Protein AF-A0A8S0RDJ1-F1 (afdb_monomer)

Secondary structure (DSSP, 8-state):
-HHHHHHHHHHHHHHHHHHH-GGG-SEEEEETTEEEEE-HHHHHHH-HHHHHHHHHS---S-TT--SPPEEEE-SS-HHHHHHHHHHHHHS---SSPPTTPPPTT---TT--TTTSHHHHHHHHHHHHHHHHTT-HHHHHHHHHHHHHHHTTS-HHHHHHHHHHHHHTT-HHHHHHHHHHHHHH---HHHHHHHS-HHHHHHHHHHHHHHHHHTTTTS----------HHHHHHHHHHHHHHHHHTT-HHHHHHHHHHS---TTTTTHHHHHHHHS-HHHHHHHHHTT-S-TT--BTTTTB-HHHHHHHTT-HHHHHHHHHTT--TT---TTS--HHHHHHHHHHHHHHHSS-TT-S---HHHHHHHHHHHHHHHHHHHHHHHHHTTPPP----PPPPP-

Structure (mmCIF, N/CA/C/O backbone):
data_AF-A0A8S0RDJ1-F1
#
_entry.id   AF-A0A8S0RDJ1-F1
#
loop_
_atom_site.group_PDB
_atom_site.id
_atom_site.type_symbol
_atom_site.label_atom_id
_atom_site.label_alt_id
_atom_site.label_comp_id
_atom_site.label_asym_id
_atom_site.label_entity_id
_atom_site.label_seq_id
_atom_site.pdbx_PDB_ins_code
_atom_site.Cartn_x
_atom_site.Cartn_y
_atom_site.Cartn_z
_atom_site.occupancy
_atom_site.B_iso_or_equiv
_atom_site.auth_seq_id
_atom_site.auth_comp_id
_atom_site.auth_asym_id
_atom_site.auth_atom_id
_atom_site.pdbx_PDB_model_num
ATOM 1 N N . MET A 1 1 ? 9.352 -2.513 37.843 1.00 58.59 1 MET A N 1
ATOM 2 C CA . MET A 1 1 ? 9.016 -3.869 37.356 1.00 58.59 1 MET A CA 1
ATOM 3 C C . MET A 1 1 ? 7.800 -4.444 38.079 1.00 58.59 1 MET A C 1
ATOM 5 O O . MET A 1 1 ? 6.805 -4.640 37.407 1.00 58.59 1 MET A O 1
ATOM 9 N N . ALA A 1 2 ? 7.791 -4.596 39.412 1.00 64.81 2 ALA A N 1
ATOM 10 C CA . ALA A 1 2 ? 6.628 -5.151 40.136 1.00 64.81 2 ALA A CA 1
ATOM 11 C C . ALA A 1 2 ? 5.301 -4.371 39.950 1.00 64.81 2 ALA A C 1
ATOM 13 O O . ALA A 1 2 ? 4.242 -4.972 39.818 1.00 64.81 2 ALA A O 1
ATOM 14 N N . ALA A 1 3 ? 5.345 -3.033 39.885 1.00 66.75 3 ALA A N 1
ATOM 15 C CA . ALA A 1 3 ? 4.143 -2.220 39.655 1.00 66.75 3 ALA A CA 1
ATOM 16 C C . ALA A 1 3 ? 3.550 -2.394 38.241 1.00 66.75 3 ALA A C 1
ATOM 18 O O . ALA A 1 3 ? 2.332 -2.435 38.096 1.00 66.75 3 ALA A O 1
ATOM 19 N N . ASP A 1 4 ? 4.395 -2.545 37.215 1.00 71.75 4 ASP A N 1
ATOM 20 C CA . ASP A 1 4 ? 3.944 -2.784 35.835 1.00 71.75 4 ASP A CA 1
ATOM 21 C C . ASP A 1 4 ? 3.332 -4.177 35.668 1.00 71.75 4 ASP A C 1
ATOM 23 O O . ASP A 1 4 ? 2.372 -4.338 34.918 1.00 71.75 4 ASP A O 1
ATOM 27 N N . GLU A 1 5 ? 3.850 -5.184 36.375 1.00 76.50 5 GLU A N 1
ATOM 28 C CA . GLU A 1 5 ? 3.264 -6.528 36.356 1.00 76.50 5 GLU A CA 1
ATOM 29 C C . GLU A 1 5 ? 1.888 -6.563 37.020 1.00 76.50 5 GLU A C 1
ATOM 31 O O . GLU A 1 5 ? 0.956 -7.132 36.455 1.00 76.50 5 GLU A O 1
ATOM 36 N N . ASN A 1 6 ? 1.715 -5.869 38.148 1.00 82.25 6 ASN A N 1
ATOM 37 C CA . ASN A 1 6 ? 0.414 -5.764 38.812 1.00 82.25 6 ASN A CA 1
ATOM 38 C C . ASN A 1 6 ? -0.632 -5.064 37.927 1.00 82.25 6 ASN A C 1
ATOM 40 O O . ASN A 1 6 ? -1.786 -5.488 37.877 1.00 82.25 6 ASN A O 1
ATOM 44 N N . LEU A 1 7 ? -0.236 -4.018 37.193 1.00 81.75 7 LEU A N 1
ATOM 45 C CA . LEU A 1 7 ? -1.124 -3.323 36.253 1.00 81.75 7 LEU A CA 1
ATOM 46 C C . LEU A 1 7 ? -1.479 -4.190 35.036 1.00 81.75 7 LEU A C 1
ATOM 48 O O . LEU A 1 7 ? -2.619 -4.153 34.572 1.00 81.75 7 LEU A O 1
ATOM 52 N N . ARG A 1 8 ? -0.535 -4.996 34.535 1.00 82.31 8 ARG A N 1
ATOM 53 C CA . ARG A 1 8 ? -0.802 -5.974 33.467 1.00 82.31 8 ARG A CA 1
ATOM 54 C C . ARG A 1 8 ? -1.736 -7.089 33.929 1.00 82.31 8 ARG A C 1
ATOM 56 O O . ARG A 1 8 ? -2.644 -7.438 33.183 1.00 82.31 8 ARG A O 1
ATOM 63 N N . SER A 1 9 ? -1.553 -7.601 35.148 1.00 87.00 9 SER A N 1
ATOM 64 C CA . SER A 1 9 ? -2.459 -8.592 35.742 1.00 87.00 9 SER A CA 1
ATOM 65 C C . SER A 1 9 ? -3.879 -8.041 35.837 1.00 87.00 9 SER A C 1
ATOM 67 O O . SER A 1 9 ? -4.806 -8.664 35.337 1.00 87.00 9 SER A O 1
ATOM 69 N N . LEU A 1 10 ? -4.043 -6.823 36.369 1.00 87.19 10 LEU A N 1
ATOM 70 C CA . LEU A 1 10 ? -5.354 -6.180 36.482 1.00 87.19 10 LEU A CA 1
ATOM 71 C C . LEU A 1 10 ? -6.031 -5.985 35.115 1.00 87.19 10 LEU A C 1
ATOM 73 O O . LEU A 1 10 ? -7.226 -6.225 34.971 1.00 87.19 10 LEU A O 1
ATOM 77 N N . SER A 1 11 ? -5.264 -5.564 34.106 1.00 86.56 11 SER A N 1
ATOM 78 C CA . SER A 1 11 ? -5.745 -5.409 32.728 1.00 86.56 11 SER A CA 1
ATOM 79 C C . SER A 1 11 ? -6.277 -6.731 32.155 1.00 86.56 11 SER A C 1
ATOM 81 O O . SER A 1 11 ? -7.358 -6.761 31.560 1.00 86.56 11 SER A O 1
ATOM 83 N N . LEU A 1 12 ? -5.556 -7.833 32.391 1.00 86.38 12 LEU A N 1
ATOM 84 C CA . LEU A 1 12 ? -5.955 -9.173 31.966 1.00 86.38 12 LEU A CA 1
ATOM 85 C C . LEU A 1 12 ? -7.196 -9.669 32.721 1.00 86.38 12 LEU A C 1
ATOM 87 O O . LEU A 1 12 ? -8.101 -10.226 32.104 1.00 86.38 12 LEU A O 1
ATOM 91 N N . ASP A 1 13 ? -7.278 -9.416 34.027 1.00 88.88 13 ASP A N 1
ATOM 92 C CA . ASP A 1 13 ? -8.432 -9.778 34.854 1.00 88.88 13 ASP A CA 1
ATOM 93 C C . ASP A 1 13 ? -9.700 -9.034 34.413 1.00 88.88 13 ASP A C 1
ATOM 95 O O . ASP A 1 13 ? -10.769 -9.635 34.277 1.00 88.88 13 ASP A O 1
ATOM 99 N N . CYS A 1 14 ? -9.591 -7.738 34.099 1.00 88.50 14 CYS A N 1
ATOM 100 C CA . CYS A 1 14 ? -10.694 -6.974 33.519 1.00 88.50 14 CYS A CA 1
ATOM 101 C C . CYS A 1 14 ? -11.099 -7.515 32.139 1.00 88.50 14 CYS A C 1
ATOM 103 O O . CYS A 1 14 ? -12.290 -7.630 31.852 1.00 88.50 14 CYS A O 1
ATOM 105 N N . LEU A 1 15 ? -10.144 -7.889 31.286 1.00 87.12 15 LEU A N 1
ATOM 106 C CA . LEU A 1 15 ? -10.461 -8.485 29.987 1.00 87.12 15 LEU A CA 1
ATOM 107 C C . LEU A 1 15 ? -11.160 -9.848 30.139 1.00 87.12 15 LEU A C 1
ATOM 109 O O . LEU A 1 15 ? -12.147 -10.116 29.456 1.00 87.12 15 LEU A O 1
ATOM 113 N N . ASN A 1 16 ? -10.715 -10.675 31.087 1.00 87.50 16 ASN A N 1
ATOM 114 C CA . ASN A 1 16 ? -11.373 -11.933 31.438 1.00 87.50 16 ASN A CA 1
ATOM 115 C C . ASN A 1 16 ? -12.808 -11.710 31.927 1.00 87.50 16 ASN A C 1
ATOM 117 O O . ASN A 1 16 ? -13.693 -12.494 31.588 1.00 87.50 16 ASN A O 1
ATOM 121 N N . LEU A 1 17 ? -13.063 -10.629 32.669 1.00 90.38 17 LEU A N 1
ATOM 122 C CA . LEU A 1 17 ? -14.413 -10.248 33.082 1.00 90.38 17 LEU A CA 1
ATOM 123 C C . LEU A 1 17 ? -15.301 -9.875 31.880 1.00 90.38 17 LEU A C 1
ATOM 125 O O . LEU A 1 17 ? -16.482 -10.207 31.875 1.00 90.38 17 LEU A O 1
ATOM 129 N N . LEU A 1 18 ? -14.754 -9.235 30.843 1.00 88.19 18 LEU A N 1
ATOM 130 C CA . LEU A 1 18 ? -15.498 -8.953 29.609 1.00 88.19 18 LEU A CA 1
ATOM 131 C C . LEU A 1 18 ? -15.846 -10.238 28.836 1.00 88.19 18 LEU A C 1
ATOM 133 O O . LEU A 1 18 ? -16.951 -10.351 28.314 1.00 88.19 18 LEU A O 1
ATOM 137 N N . ILE A 1 19 ? -14.917 -11.196 28.762 1.00 86.00 19 ILE A N 1
ATOM 138 C CA . ILE A 1 19 ? -15.072 -12.417 27.952 1.00 86.00 19 ILE A CA 1
ATOM 139 C C . ILE A 1 19 ? -15.921 -13.475 28.673 1.00 86.00 19 ILE A C 1
ATOM 141 O O . ILE A 1 19 ? -16.840 -14.037 28.086 1.00 86.00 19 ILE A O 1
ATOM 145 N N . ASN A 1 20 ? -15.625 -13.740 29.947 1.00 85.81 20 ASN A N 1
ATOM 146 C CA . ASN A 1 20 ? -16.204 -14.849 30.715 1.00 85.81 20 ASN A CA 1
ATOM 147 C C . ASN A 1 20 ? -17.170 -14.386 31.818 1.00 85.81 20 ASN A C 1
ATOM 149 O O . ASN A 1 20 ? -17.878 -15.198 32.411 1.00 85.81 20 ASN A O 1
ATOM 153 N N . GLY A 1 21 ? -17.220 -13.086 32.118 1.00 81.38 21 GLY A N 1
ATOM 154 C CA . GLY A 1 21 ? -17.997 -12.525 33.225 1.00 81.38 21 GLY A CA 1
ATOM 155 C C . GLY A 1 21 ? -19.456 -12.213 32.903 1.00 81.38 21 GLY A C 1
ATOM 156 O O . GLY A 1 21 ? -20.062 -11.409 33.604 1.00 81.38 21 GLY A O 1
ATOM 157 N N . GLN A 1 22 ? -20.049 -12.832 31.876 1.00 85.19 22 GLN A N 1
ATOM 158 C CA . GLN A 1 22 ? -21.425 -12.552 31.442 1.00 85.19 22 GLN A CA 1
ATOM 159 C C . GLN A 1 22 ? -22.449 -12.639 32.590 1.00 85.19 22 GLN A C 1
ATOM 161 O O . GLN A 1 22 ? -23.367 -11.821 32.655 1.00 85.19 22 GLN A O 1
ATOM 166 N N . ALA A 1 23 ? -22.267 -13.575 33.526 1.00 84.06 23 ALA A N 1
ATOM 167 C CA . ALA A 1 23 ? -23.140 -13.748 34.691 1.00 84.06 23 ALA A CA 1
ATOM 168 C C . ALA A 1 23 ? -23.169 -12.534 35.643 1.00 84.06 23 ALA A C 1
ATOM 170 O O . ALA A 1 23 ? -24.120 -12.382 36.405 1.00 84.06 23 ALA A O 1
ATOM 171 N N . PHE A 1 24 ? -22.147 -11.675 35.596 1.00 87.50 24 PHE A N 1
ATOM 172 C CA . PHE A 1 24 ? -22.018 -10.475 36.428 1.00 87.50 24 PHE A CA 1
ATOM 173 C C . PHE A 1 24 ? -22.333 -9.180 35.664 1.00 87.50 24 PHE A C 1
ATOM 175 O O . PHE A 1 24 ? -22.229 -8.092 36.232 1.00 87.50 24 PHE A O 1
ATOM 182 N N . SER A 1 25 ? -22.724 -9.287 34.389 1.00 88.75 25 SER A N 1
ATOM 183 C CA . SER A 1 25 ? -23.060 -8.132 33.559 1.00 88.75 25 SER A CA 1
ATOM 184 C C . SER A 1 25 ? -24.367 -7.473 34.006 1.00 88.75 25 SER A C 1
ATOM 186 O O . SER A 1 25 ? -25.369 -8.135 34.270 1.00 88.75 25 SER A O 1
ATOM 188 N N . ASP A 1 26 ? -24.366 -6.144 34.076 1.00 88.81 26 ASP A N 1
ATOM 189 C CA . ASP A 1 26 ? -25.517 -5.317 34.465 1.00 88.81 26 ASP A CA 1
ATOM 190 C C . ASP A 1 26 ? -26.065 -4.487 33.288 1.00 88.81 26 ASP A C 1
ATOM 192 O O . ASP A 1 26 ? -27.012 -3.710 33.443 1.00 88.81 26 ASP A O 1
ATOM 196 N N . VAL A 1 27 ? -25.488 -4.656 32.093 1.00 89.50 27 VAL A N 1
ATOM 197 C CA . VAL A 1 27 ? -25.959 -4.056 30.844 1.00 89.50 27 VAL A CA 1
ATOM 198 C C . VAL A 1 27 ? -25.704 -4.982 29.654 1.00 89.50 27 VAL A C 1
ATOM 200 O O . VAL A 1 27 ? -24.683 -5.665 29.577 1.00 89.50 27 VAL A O 1
ATOM 203 N N . THR A 1 28 ? -26.647 -4.997 28.711 1.00 91.75 28 THR A N 1
ATOM 204 C CA . THR A 1 28 ? -26.543 -5.753 27.456 1.00 91.75 28 THR A CA 1
ATOM 205 C C . THR A 1 28 ? -26.767 -4.817 26.275 1.00 91.75 28 THR A C 1
ATOM 207 O O . THR A 1 28 ? -27.734 -4.055 26.256 1.00 91.75 28 THR A O 1
ATOM 210 N N . PHE A 1 29 ? -25.879 -4.885 25.290 1.00 91.31 29 PHE A N 1
ATOM 211 C CA . PHE A 1 29 ? -25.976 -4.160 24.030 1.00 91.31 29 PHE A CA 1
ATOM 212 C C . PHE A 1 29 ? -26.350 -5.113 22.896 1.00 91.31 29 PHE A C 1
ATOM 214 O O . PHE A 1 29 ? -25.920 -6.261 22.896 1.00 91.31 29 PHE A O 1
ATOM 221 N N . SER A 1 30 ? -27.124 -4.640 21.926 1.00 92.38 30 SER A N 1
ATOM 222 C CA . SER A 1 30 ? -27.380 -5.334 20.663 1.00 92.38 30 SER A CA 1
ATOM 223 C C . SER A 1 30 ? -26.689 -4.569 19.541 1.00 92.38 30 SER A C 1
ATOM 225 O O . SER A 1 30 ? -27.095 -3.446 19.245 1.00 92.38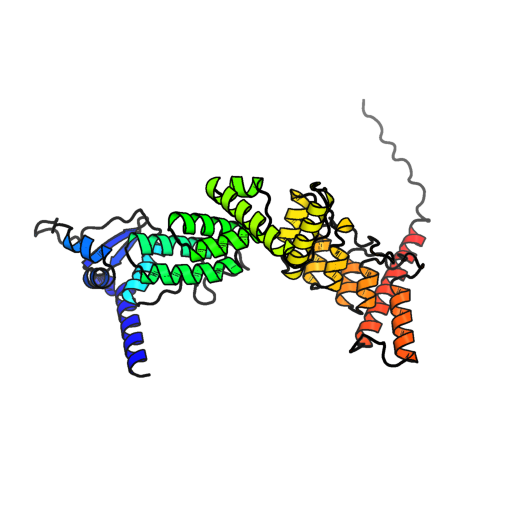 30 SER A O 1
ATOM 227 N N . VAL A 1 31 ? -25.663 -5.167 18.933 1.00 92.00 31 VAL A N 1
ATOM 228 C CA . VAL A 1 31 ? -24.866 -4.579 17.841 1.00 92.00 31 VAL A CA 1
ATOM 229 C C . VAL A 1 31 ? -24.915 -5.528 16.650 1.00 92.00 31 VAL A C 1
ATOM 231 O O . VAL A 1 31 ? -24.547 -6.693 16.791 1.00 92.00 31 VAL A O 1
ATOM 234 N N . GLU A 1 32 ? -25.423 -5.072 15.503 1.00 89.00 32 GLU A N 1
ATOM 235 C CA . GLU A 1 32 ? -25.627 -5.913 14.303 1.00 89.00 32 GLU A CA 1
ATOM 236 C C . GLU A 1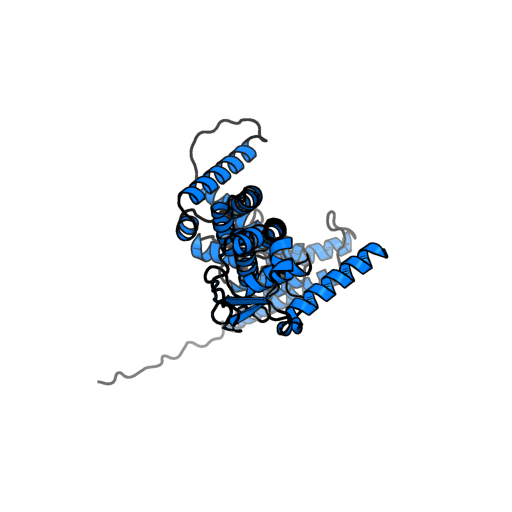 32 ? -26.398 -7.222 14.599 1.00 89.00 32 GLU A C 1
ATOM 238 O O . GLU A 1 32 ? -26.108 -8.291 14.063 1.00 89.00 32 GLU A O 1
ATOM 243 N N . GLY A 1 33 ? -27.370 -7.156 15.518 1.00 84.75 33 GLY A N 1
ATOM 244 C CA . GLY A 1 33 ? -28.171 -8.306 15.959 1.00 84.75 33 GLY A CA 1
ATOM 245 C C . GLY A 1 33 ? -27.459 -9.267 16.921 1.00 84.75 33 GLY A C 1
ATOM 246 O O . GLY A 1 33 ? -28.050 -10.266 17.330 1.00 84.75 33 GLY A O 1
ATOM 247 N N . ARG A 1 34 ? -26.212 -8.979 17.314 1.00 89.94 34 ARG A N 1
ATOM 248 C CA . ARG A 1 34 ? -25.442 -9.763 18.289 1.00 89.94 34 ARG A CA 1
ATOM 249 C C . ARG A 1 34 ? -25.500 -9.118 19.667 1.00 89.94 34 ARG A C 1
ATOM 251 O O . ARG A 1 34 ? -25.325 -7.909 19.806 1.00 89.94 34 ARG A O 1
ATOM 258 N N . LEU A 1 35 ? -25.702 -9.943 20.691 1.00 90.69 35 LEU A N 1
ATOM 259 C CA . LEU A 1 35 ? -25.722 -9.489 22.079 1.00 90.69 35 LEU A CA 1
ATOM 260 C C . LEU A 1 35 ? -24.300 -9.382 22.637 1.00 90.69 35 LEU A C 1
ATOM 262 O O . LEU A 1 35 ? -23.488 -10.293 22.481 1.00 90.69 35 LEU A O 1
ATOM 266 N N . VAL A 1 36 ? -24.016 -8.267 23.304 1.00 91.19 36 VAL A N 1
ATOM 267 C CA . VAL A 1 36 ? -22.738 -7.976 23.955 1.00 91.19 36 VAL A CA 1
ATOM 268 C C . VAL A 1 36 ? -22.999 -7.577 25.401 1.00 91.19 36 VAL A C 1
ATOM 270 O O . VAL A 1 36 ? -23.692 -6.598 25.676 1.00 91.19 36 VAL A O 1
ATOM 273 N N . HIS A 1 37 ? -22.433 -8.336 26.331 1.00 91.25 37 HIS A N 1
ATOM 274 C CA . HIS A 1 37 ? -22.607 -8.136 27.766 1.00 91.25 37 HIS A CA 1
ATOM 275 C C . HIS A 1 37 ? -21.474 -7.282 28.337 1.00 91.25 37 HIS A C 1
ATOM 277 O O . HIS A 1 37 ? -20.313 -7.461 27.973 1.00 91.25 37 HIS A O 1
ATOM 283 N N . ALA A 1 38 ? -21.799 -6.332 29.216 1.00 92.31 38 ALA A N 1
ATOM 284 C CA . ALA A 1 38 ? -20.813 -5.427 29.797 1.00 92.31 38 ALA A CA 1
ATOM 285 C C . ALA A 1 38 ? -21.212 -4.940 31.202 1.00 92.31 38 ALA A C 1
ATOM 287 O O . ALA A 1 38 ? -22.262 -5.300 31.731 1.00 92.31 38 ALA A O 1
ATOM 288 N N . HIS A 1 39 ? -20.344 -4.113 31.793 1.00 92.69 39 HIS A N 1
ATOM 289 C CA . HIS A 1 39 ? -20.444 -3.629 33.165 1.00 92.69 39 HIS A CA 1
ATOM 290 C C . HIS A 1 39 ? -20.519 -2.094 33.184 1.00 92.69 39 HIS A C 1
ATOM 292 O O . HIS A 1 39 ? -19.562 -1.412 32.794 1.00 92.69 39 HIS A O 1
ATOM 298 N N . ARG A 1 40 ? -21.637 -1.522 33.645 1.00 91.25 40 ARG A N 1
ATOM 299 C CA . ARG A 1 40 ? -21.907 -0.071 33.624 1.00 91.25 40 ARG A CA 1
ATOM 300 C C . ARG A 1 40 ? -20.855 0.712 34.394 1.00 91.25 40 ARG A C 1
ATOM 302 O O . ARG A 1 40 ? -20.463 1.787 33.948 1.00 91.25 40 ARG A O 1
ATOM 309 N N . CYS A 1 41 ? -20.374 0.176 35.517 1.00 90.56 41 CYS A N 1
ATOM 310 C CA . CYS A 1 41 ? -19.356 0.817 36.350 1.00 90.56 41 CYS A CA 1
ATOM 311 C C . CYS A 1 41 ? -18.028 1.019 35.602 1.00 90.56 41 CYS A C 1
ATOM 313 O O . CYS A 1 41 ? -17.473 2.117 35.635 1.00 90.56 41 CYS A O 1
ATOM 315 N N . ILE A 1 42 ? -17.562 0.005 34.868 1.00 91.75 42 ILE A N 1
ATOM 316 C CA . ILE A 1 42 ? -16.322 0.065 34.081 1.00 91.75 42 ILE A CA 1
ATOM 317 C C . ILE A 1 42 ? -16.493 1.055 32.927 1.00 91.75 42 ILE A C 1
ATOM 319 O O . ILE A 1 42 ? -15.673 1.957 32.748 1.00 91.75 42 ILE A O 1
ATOM 323 N N . LEU A 1 43 ? -17.601 0.947 32.189 1.00 92.31 43 LEU A N 1
ATOM 324 C CA . LEU A 1 43 ? -17.901 1.839 31.069 1.00 92.31 43 LEU A CA 1
ATOM 325 C C . LEU A 1 43 ? -18.019 3.305 31.511 1.00 92.31 43 LEU A C 1
ATOM 327 O O . LEU A 1 43 ? -17.414 4.181 30.896 1.00 92.31 43 LEU A O 1
ATOM 331 N N . ALA A 1 44 ? -18.738 3.584 32.600 1.00 91.06 44 ALA A N 1
ATOM 332 C CA . ALA A 1 44 ? -18.899 4.933 33.142 1.00 91.06 44 ALA A CA 1
ATOM 333 C C . ALA A 1 44 ? -17.590 5.516 33.697 1.00 91.06 44 ALA A C 1
ATOM 335 O O . ALA A 1 44 ? -17.373 6.726 33.623 1.00 91.06 44 ALA A O 1
ATOM 336 N N . ALA 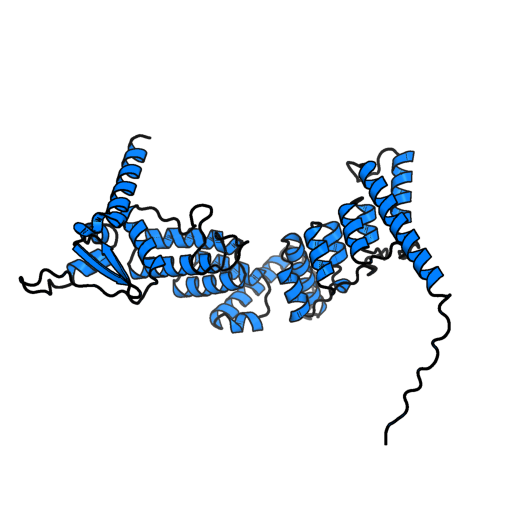A 1 45 ? -16.707 4.681 34.250 1.00 90.31 45 ALA A N 1
ATOM 337 C CA . ALA A 1 45 ? -15.407 5.132 34.736 1.00 90.31 45 ALA A CA 1
ATOM 338 C C . ALA A 1 45 ? -14.458 5.521 33.589 1.00 90.31 45 ALA A C 1
ATOM 340 O O . ALA A 1 45 ? -13.615 6.403 33.754 1.00 90.31 45 ALA A O 1
ATOM 341 N N . ARG A 1 46 ? -14.586 4.867 32.428 1.00 89.44 46 ARG A N 1
ATOM 342 C CA . ARG A 1 46 ? -13.612 4.941 31.326 1.00 89.44 46 ARG A CA 1
ATOM 343 C C . ARG A 1 46 ? -14.110 5.700 30.091 1.00 89.44 46 ARG A C 1
ATOM 345 O O . ARG A 1 46 ? -13.303 6.033 29.230 1.00 89.44 46 ARG A O 1
ATOM 352 N N . SER A 1 47 ? -15.400 6.030 30.023 1.00 90.25 47 SER A N 1
ATOM 353 C CA . SER A 1 47 ? -16.007 6.838 28.962 1.00 90.25 47 SER A CA 1
ATOM 354 C C . SER A 1 47 ? -16.955 7.889 29.541 1.00 90.25 47 SER A C 1
ATOM 356 O O . SER A 1 47 ? -17.930 7.587 30.234 1.00 90.25 47 SER A O 1
ATOM 358 N N . LEU A 1 48 ? -16.702 9.155 29.196 1.00 85.44 48 LEU A N 1
ATOM 359 C CA . LEU A 1 48 ? -17.570 10.273 29.573 1.00 85.44 48 LEU A CA 1
ATOM 360 C C . LEU A 1 48 ? -18.963 10.164 28.949 1.00 85.44 48 LEU A C 1
ATOM 362 O O . LEU A 1 48 ? -19.935 10.616 29.558 1.00 85.44 48 LEU A O 1
ATOM 366 N N . PHE A 1 49 ? -19.055 9.566 27.760 1.00 90.25 49 PHE A N 1
ATOM 367 C CA . PHE A 1 49 ? -20.322 9.289 27.097 1.00 90.25 49 PHE A CA 1
ATOM 368 C C . PHE A 1 49 ? -21.157 8.329 27.939 1.00 90.25 49 PHE A C 1
ATOM 370 O O . PHE A 1 49 ? -22.257 8.696 28.340 1.00 90.25 49 PHE A O 1
ATOM 377 N N . PHE A 1 50 ? -20.618 7.154 28.288 1.00 90.50 50 PHE A N 1
ATOM 378 C CA . PHE A 1 50 ? -21.351 6.165 29.081 1.00 90.50 50 PHE A CA 1
ATOM 379 C C . PHE A 1 50 ? -21.684 6.682 30.477 1.00 90.50 50 PHE A C 1
ATOM 381 O O . PHE A 1 50 ? -22.781 6.438 30.974 1.00 90.50 50 PHE A O 1
ATOM 388 N N . ARG A 1 51 ? -20.790 7.471 31.085 1.00 89.00 51 ARG A N 1
ATOM 389 C CA . ARG A 1 51 ? -21.071 8.132 32.362 1.00 89.00 51 ARG A CA 1
ATOM 390 C C . ARG A 1 51 ? -22.300 9.027 32.277 1.00 89.00 51 ARG A C 1
ATOM 392 O O . ARG A 1 51 ? -23.202 8.900 33.095 1.00 89.00 51 ARG A O 1
ATOM 399 N N . LYS A 1 52 ? -22.354 9.916 31.279 1.00 88.00 52 LYS A N 1
ATOM 400 C CA . LYS A 1 52 ? -23.518 10.785 31.065 1.00 88.00 52 LYS A CA 1
ATOM 401 C C . LYS A 1 52 ? -24.751 9.959 30.724 1.00 88.00 52 LYS A C 1
ATOM 403 O O . LYS A 1 52 ? -25.761 10.116 31.390 1.00 88.00 52 LYS A O 1
ATOM 408 N N . PHE A 1 53 ? -24.633 9.041 29.769 1.00 87.56 53 PHE A N 1
ATOM 409 C CA . PHE A 1 53 ? -25.715 8.186 29.292 1.00 87.56 53 PHE A CA 1
ATOM 410 C C . PHE A 1 53 ? -26.394 7.416 30.432 1.00 87.56 53 PHE A C 1
ATOM 412 O O . PHE A 1 53 ? -27.615 7.449 30.548 1.00 87.56 53 PHE A O 1
ATOM 419 N N . PHE A 1 54 ? -25.624 6.791 31.328 1.00 88.25 54 PHE A N 1
ATOM 420 C CA . PHE A 1 54 ? -26.185 6.066 32.471 1.00 88.25 54 PHE A CA 1
ATOM 421 C C . PHE A 1 54 ? -26.690 6.977 33.596 1.00 88.25 54 PHE A C 1
ATOM 423 O O . PHE A 1 54 ? -27.591 6.566 34.321 1.00 88.25 54 PHE A O 1
ATOM 430 N N . CYS A 1 55 ? -26.155 8.194 33.746 1.00 84.19 55 CYS A N 1
ATOM 431 C CA . CYS A 1 55 ? -26.664 9.171 34.713 1.00 84.19 55 CYS A CA 1
ATOM 432 C C . CYS A 1 55 ? -27.950 9.873 34.248 1.00 84.19 55 CYS A C 1
ATOM 434 O O . CYS A 1 55 ? -28.758 10.261 35.087 1.00 84.19 55 CYS A O 1
ATOM 436 N N . THR A 1 56 ? -28.131 10.079 32.940 1.00 72.19 56 THR A N 1
ATOM 437 C CA . THR A 1 56 ? -29.289 10.789 32.367 1.00 72.19 56 THR A CA 1
ATOM 438 C C . THR A 1 56 ? -30.409 9.859 31.922 1.00 72.19 56 THR A C 1
ATOM 440 O O . THR A 1 56 ? -31.533 10.319 31.743 1.00 72.19 56 THR A O 1
ATOM 443 N N . ALA A 1 57 ? -30.129 8.569 31.726 1.00 60.44 57 ALA A N 1
ATOM 444 C CA . ALA A 1 57 ? -31.176 7.584 31.509 1.00 60.44 57 ALA A CA 1
ATOM 445 C C . ALA A 1 57 ? -31.998 7.459 32.806 1.00 60.44 57 ALA A C 1
ATOM 447 O O . ALA A 1 57 ? -31.430 7.095 33.841 1.00 60.44 57 ALA A O 1
ATOM 448 N N . PRO A 1 58 ? -33.312 7.760 32.798 1.00 47.78 58 PRO A N 1
ATOM 449 C CA . PRO A 1 58 ? -34.142 7.487 33.961 1.00 47.78 58 PRO A CA 1
ATOM 450 C C . PRO A 1 58 ? -34.058 5.988 34.294 1.00 47.78 58 PRO A C 1
ATOM 452 O O . PRO A 1 58 ? -33.797 5.175 33.402 1.00 47.78 58 PRO A O 1
ATOM 455 N N . PRO A 1 59 ? -34.303 5.578 35.550 1.00 48.44 59 PRO A N 1
ATOM 456 C CA . PRO A 1 59 ? -34.530 4.177 35.878 1.00 48.44 59 PRO A CA 1
ATOM 457 C C . PRO A 1 59 ? -35.858 3.726 35.245 1.00 48.44 59 PRO A C 1
ATOM 459 O O . PRO A 1 59 ? -36.867 3.558 35.920 1.00 48.44 59 PRO A O 1
ATOM 462 N N . SER A 1 60 ? -35.899 3.572 33.923 1.00 42.62 60 SER A N 1
ATOM 463 C CA . SER A 1 60 ? -37.047 3.042 33.199 1.00 42.62 60 SER A CA 1
ATOM 464 C C . SER A 1 60 ? -36.951 1.522 33.160 1.00 42.62 60 SER A C 1
ATOM 466 O O . SER A 1 60 ? -36.626 0.910 32.148 1.00 42.62 60 SER A O 1
ATOM 468 N N . SER A 1 61 ? -37.228 0.912 34.303 1.00 40.34 61 SER A N 1
ATOM 469 C CA . SER A 1 61 ? -38.186 -0.189 34.371 1.00 40.34 61 SER A CA 1
ATOM 470 C C . SER A 1 61 ? -38.723 -0.277 35.802 1.00 40.34 61 SER A C 1
ATOM 472 O O . SER A 1 61 ? -37.980 -0.056 36.764 1.00 40.34 61 SER A O 1
ATOM 474 N N . PRO A 1 62 ? -40.036 -0.520 35.962 1.00 36.78 62 PRO A N 1
ATOM 475 C CA . PRO A 1 62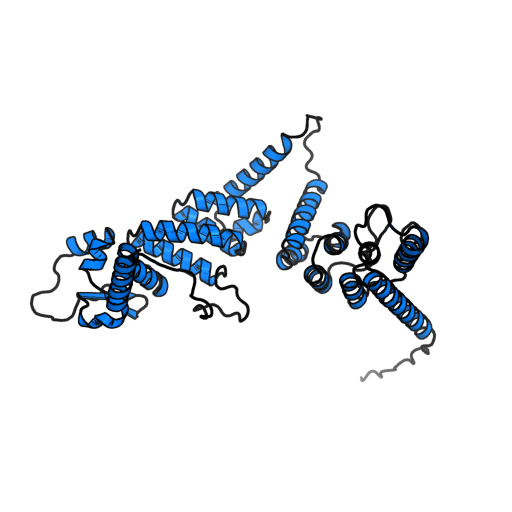 ? -40.646 -0.668 37.270 1.00 36.78 62 PRO A CA 1
ATOM 476 C C . PRO A 1 62 ? -39.966 -1.834 37.986 1.00 36.78 62 PRO A C 1
ATOM 478 O O . PRO A 1 62 ? -39.633 -2.845 37.368 1.00 36.78 62 PRO A O 1
ATOM 481 N N . ARG A 1 63 ? -39.772 -1.690 39.299 1.00 38.22 63 ARG A N 1
ATOM 482 C CA . ARG A 1 63 ? -39.438 -2.794 40.207 1.00 38.22 63 ARG A CA 1
ATOM 483 C C . ARG A 1 63 ? -40.359 -3.985 39.883 1.00 38.22 63 ARG A C 1
ATOM 485 O O . ARG A 1 63 ? -41.517 -3.960 40.285 1.00 38.22 63 ARG A O 1
ATOM 492 N N . GLY A 1 64 ? -39.893 -4.975 39.114 1.00 38.81 64 GLY A N 1
ATOM 493 C CA . GLY A 1 64 ? -40.740 -6.110 38.730 1.00 38.81 64 GLY A CA 1
ATOM 494 C C . GLY A 1 64 ? -40.320 -6.968 37.530 1.00 38.81 64 GLY A C 1
ATOM 495 O O . GLY A 1 64 ? -40.711 -8.129 37.503 1.00 38.81 64 GLY A O 1
ATOM 496 N N . SER A 1 65 ? -39.520 -6.488 36.569 1.00 37.34 65 SER A N 1
ATOM 497 C CA . SER A 1 65 ? -39.035 -7.335 35.459 1.00 37.34 65 SER A CA 1
ATOM 498 C C . SER A 1 65 ? -37.516 -7.511 35.517 1.00 37.34 65 SER A C 1
ATOM 500 O O . SER A 1 65 ? -36.772 -6.591 35.195 1.00 37.34 65 SER A O 1
ATOM 502 N N . ASN A 1 66 ? -37.054 -8.704 35.895 1.00 43.38 66 ASN A N 1
ATOM 503 C CA . ASN A 1 66 ? -35.636 -9.097 35.990 1.00 43.38 66 ASN A CA 1
ATOM 504 C C . ASN A 1 66 ? -34.886 -9.175 34.638 1.00 43.38 66 ASN A C 1
ATOM 506 O O . ASN A 1 66 ? -33.806 -9.755 34.566 1.00 43.38 66 ASN A O 1
ATOM 510 N N . SER A 1 67 ? -35.434 -8.629 33.555 1.00 48.34 67 SER A N 1
ATOM 511 C CA . SER A 1 67 ? -34.787 -8.618 32.243 1.00 48.34 67 SER A CA 1
ATOM 512 C C . SER A 1 67 ? -34.024 -7.302 32.048 1.00 48.34 67 SER A C 1
ATOM 514 O O . SER A 1 67 ? -34.670 -6.250 32.001 1.00 48.34 67 SER A O 1
ATOM 516 N N . PRO A 1 68 ? -32.682 -7.320 31.932 1.00 57.94 68 PRO A N 1
ATOM 517 C CA . PRO A 1 68 ? -31.912 -6.111 31.665 1.00 57.94 68 PRO A CA 1
ATOM 518 C C . PRO A 1 68 ? -32.353 -5.514 30.324 1.00 57.94 68 PRO A C 1
ATOM 520 O O . PRO A 1 68 ? -32.465 -6.225 29.326 1.00 57.94 68 PRO A O 1
ATOM 523 N N . ALA A 1 69 ? -32.635 -4.210 30.300 1.00 69.31 69 ALA A N 1
ATOM 524 C CA . ALA A 1 69 ? -32.991 -3.512 29.070 1.00 69.31 69 ALA A CA 1
ATOM 525 C C . ALA A 1 69 ? -31.840 -3.634 28.053 1.00 69.31 69 ALA A C 1
ATOM 527 O O . ALA A 1 69 ? -30.705 -3.258 28.352 1.00 69.31 69 ALA A O 1
ATOM 528 N N . ILE A 1 70 ? -32.136 -4.174 26.868 1.00 84.12 70 ILE A N 1
ATOM 529 C CA . ILE A 1 70 ? -31.170 -4.308 25.772 1.00 84.12 70 ILE A CA 1
ATOM 530 C C . ILE A 1 70 ? -31.023 -2.942 25.097 1.00 84.12 70 ILE A C 1
ATOM 532 O O . ILE A 1 70 ? -32.008 -2.365 24.639 1.00 84.12 70 ILE A O 1
ATOM 536 N N . ILE A 1 71 ? -29.797 -2.426 25.032 1.00 87.44 71 ILE A N 1
ATOM 537 C CA . ILE A 1 71 ? -29.480 -1.151 24.380 1.00 87.44 71 ILE A CA 1
ATOM 538 C C . ILE A 1 71 ? -29.036 -1.432 22.945 1.00 87.44 71 ILE A C 1
ATOM 540 O O . ILE A 1 71 ? -28.027 -2.100 22.730 1.00 87.44 71 ILE A O 1
ATOM 544 N N . THR A 1 72 ? -29.756 -0.918 21.953 1.00 87.81 72 THR A N 1
ATOM 545 C CA . THR A 1 72 ? -29.375 -1.076 20.543 1.00 87.81 72 THR A CA 1
ATOM 546 C C . THR A 1 72 ? -28.270 -0.093 20.154 1.00 87.81 72 THR A C 1
ATOM 548 O O . THR A 1 72 ? -28.280 1.072 20.557 1.00 87.81 72 THR A O 1
ATOM 551 N N . VAL A 1 73 ? -27.293 -0.575 19.385 1.00 88.75 73 VAL A N 1
ATOM 552 C CA . VAL A 1 73 ? -26.188 0.214 18.832 1.00 88.75 73 VAL A CA 1
ATOM 553 C C . VAL A 1 73 ? -26.144 -0.025 17.328 1.00 88.75 73 VAL A C 1
ATOM 555 O O . VAL A 1 73 ? -25.666 -1.061 16.875 1.00 88.75 73 VAL A O 1
ATOM 558 N N . ASP A 1 74 ? -26.619 0.960 16.568 1.00 86.19 74 ASP A N 1
ATOM 559 C CA . ASP A 1 74 ? -26.739 0.859 15.104 1.00 86.19 74 ASP A CA 1
ATOM 560 C C . ASP A 1 74 ? -25.666 1.675 14.358 1.00 86.19 74 ASP A C 1
ATOM 562 O O . ASP A 1 74 ? -25.595 1.666 13.134 1.00 86.19 74 ASP A O 1
ATOM 566 N N . SER A 1 75 ? -24.836 2.429 15.084 1.00 85.25 75 SER A N 1
ATOM 567 C CA . SER A 1 75 ? -23.896 3.400 14.509 1.00 85.25 75 SER A CA 1
ATOM 568 C C . SER A 1 75 ? -22.495 2.851 14.237 1.00 85.25 75 SER A C 1
ATOM 570 O O . SER A 1 75 ? -21.675 3.564 13.657 1.00 85.25 75 SER A O 1
ATOM 572 N N . VAL A 1 76 ? -22.195 1.636 14.696 1.00 89.56 76 VAL A N 1
ATOM 573 C CA . VAL A 1 76 ? -20.847 1.056 14.716 1.00 89.56 76 VAL A CA 1
ATOM 574 C C . VAL A 1 76 ? -20.930 -0.443 14.439 1.00 89.56 76 VAL A C 1
ATOM 576 O O . VAL A 1 76 ? -21.839 -1.104 14.939 1.00 89.56 76 VAL A O 1
ATOM 579 N N . SER A 1 77 ? -19.962 -0.971 13.689 1.00 89.25 77 SER A N 1
ATOM 580 C CA . SER A 1 77 ? -19.816 -2.404 13.427 1.00 89.25 77 SER A CA 1
ATOM 581 C C . SER A 1 77 ? -19.510 -3.202 14.700 1.00 89.25 77 SER A C 1
ATOM 583 O O . SER A 1 77 ? -18.909 -2.697 15.656 1.00 89.25 77 SER A O 1
ATOM 585 N N . TYR A 1 78 ? -19.897 -4.480 14.723 1.00 88.69 78 TYR A N 1
ATOM 586 C CA . TYR A 1 78 ? -19.691 -5.351 15.883 1.00 88.69 78 TYR A CA 1
ATOM 587 C C . TYR A 1 78 ? -18.214 -5.432 16.304 1.00 88.69 78 TYR A C 1
ATOM 589 O O . TYR A 1 78 ? -17.895 -5.356 17.492 1.00 88.69 78 TYR A O 1
ATOM 597 N N . GLU A 1 79 ? -17.297 -5.520 15.337 1.00 87.94 79 GLU A N 1
ATOM 598 C CA . GLU A 1 79 ? -15.853 -5.609 15.591 1.00 87.94 79 GLU A CA 1
ATOM 599 C C . GLU A 1 79 ? -15.284 -4.331 16.211 1.00 87.94 79 GLU A C 1
ATOM 601 O O . GLU A 1 79 ? -14.574 -4.391 17.216 1.00 87.94 79 GLU A O 1
ATOM 606 N N . ALA A 1 80 ? -15.635 -3.165 15.665 1.00 89.94 80 ALA A N 1
ATOM 607 C CA . ALA A 1 80 ? -15.198 -1.882 16.203 1.00 89.94 80 ALA A CA 1
ATOM 608 C C . ALA A 1 80 ? -15.760 -1.629 17.611 1.00 89.94 80 ALA A C 1
ATOM 610 O O . ALA A 1 80 ? -15.056 -1.099 18.478 1.00 89.94 80 ALA A O 1
ATOM 611 N N . PHE A 1 81 ? -17.000 -2.056 17.872 1.00 91.69 81 PHE A N 1
ATOM 612 C CA . PHE A 1 81 ? -17.594 -1.981 19.204 1.00 91.69 81 PHE A CA 1
ATOM 613 C C . PHE A 1 81 ? -16.861 -2.883 20.207 1.00 91.69 81 PHE A C 1
ATOM 615 O O . PHE A 1 81 ? -16.546 -2.438 21.313 1.00 91.69 81 PHE A O 1
ATOM 622 N N . LEU A 1 82 ? -16.520 -4.118 19.823 1.00 89.81 82 LEU A N 1
ATOM 623 C CA . LEU A 1 82 ? -15.733 -5.017 20.669 1.00 89.81 82 LEU A CA 1
ATOM 624 C C . LEU A 1 82 ? -14.330 -4.480 20.948 1.00 89.81 82 LEU A C 1
ATOM 626 O O . LEU A 1 82 ? -13.912 -4.493 22.103 1.00 89.81 82 LEU A O 1
ATOM 630 N N . LEU A 1 83 ? -13.619 -3.969 19.938 1.00 89.50 83 LEU A N 1
ATOM 631 C CA . LEU A 1 83 ? -12.302 -3.353 20.133 1.00 89.50 83 LEU A CA 1
ATOM 632 C C . LEU A 1 83 ? -12.386 -2.179 21.110 1.00 89.50 83 LEU A C 1
ATOM 634 O O . LEU A 1 83 ? -11.571 -2.062 22.024 1.00 89.50 83 LEU A O 1
ATOM 638 N N . MET A 1 84 ? -13.413 -1.339 20.988 1.00 92.56 84 MET A N 1
ATOM 639 C CA . MET A 1 84 ? -13.645 -0.269 21.951 1.00 92.56 84 MET A CA 1
ATOM 640 C C . MET A 1 84 ? -13.869 -0.809 23.371 1.00 92.56 84 MET A C 1
ATOM 642 O O . MET A 1 84 ? -13.295 -0.273 24.320 1.00 92.56 84 MET A O 1
ATOM 646 N N . LEU A 1 85 ? -14.668 -1.864 23.548 1.00 91.75 85 LEU A N 1
ATOM 647 C CA . LEU A 1 85 ? -14.853 -2.480 24.864 1.00 91.75 85 LEU A CA 1
ATOM 648 C C . LEU A 1 85 ? -13.541 -3.055 25.401 1.00 91.75 85 LEU A C 1
ATOM 650 O O . LEU A 1 85 ? -13.182 -2.769 26.539 1.00 91.75 85 LEU A O 1
ATOM 654 N N . GLN A 1 86 ? -12.775 -3.779 24.588 1.00 90.62 86 GLN A N 1
ATOM 655 C CA . GLN A 1 86 ? -11.459 -4.281 24.982 1.00 90.62 86 GLN A CA 1
ATOM 656 C C . GLN A 1 86 ? -10.553 -3.144 25.472 1.00 90.62 86 GLN A C 1
ATOM 658 O O . GLN A 1 86 ? -9.908 -3.292 26.512 1.00 90.62 86 GLN A O 1
ATOM 663 N N . PHE A 1 87 ? -10.579 -1.977 24.815 1.00 91.62 87 PHE A N 1
ATOM 664 C CA . PHE A 1 87 ? -9.858 -0.787 25.279 1.00 91.62 87 PHE A CA 1
ATOM 665 C C . PHE A 1 87 ? -10.342 -0.289 26.639 1.00 91.62 87 PHE A C 1
ATOM 667 O O . PHE A 1 87 ? -9.535 0.057 27.502 1.00 91.62 87 PHE A O 1
ATOM 674 N N . LEU A 1 88 ? -11.658 -0.216 26.839 1.00 91.31 88 LEU A N 1
ATOM 675 C CA . LEU A 1 88 ? -12.226 0.299 28.082 1.00 91.31 88 LEU A CA 1
ATOM 676 C C . LEU A 1 88 ? -11.865 -0.589 29.280 1.00 91.31 88 LEU A C 1
ATOM 678 O O . LEU A 1 88 ? -11.627 -0.049 30.359 1.00 91.31 88 LEU A O 1
ATOM 682 N N . TYR A 1 89 ? -11.765 -1.907 29.085 1.00 90.94 89 TYR A N 1
ATOM 683 C CA . TYR A 1 89 ? -11.434 -2.863 30.147 1.00 90.94 89 TYR A CA 1
ATOM 684 C C . TYR A 1 89 ? -9.929 -3.015 30.378 1.00 90.94 89 TYR A C 1
ATOM 686 O O . TYR A 1 89 ? -9.495 -3.051 31.524 1.00 90.94 89 TYR A O 1
ATOM 694 N N . SER A 1 90 ? -9.128 -3.092 29.317 1.00 87.75 90 SER A N 1
ATOM 695 C CA . SER A 1 90 ? -7.695 -3.403 29.432 1.00 87.75 90 SER A CA 1
ATOM 696 C C . SER A 1 90 ? -6.789 -2.165 29.373 1.00 87.75 90 SER A C 1
ATOM 698 O O . SER A 1 90 ? -5.642 -2.205 29.821 1.00 87.75 90 SER A O 1
ATOM 700 N N . GLY A 1 91 ? -7.274 -1.055 28.806 1.00 82.12 91 GLY A N 1
ATOM 701 C CA . GLY A 1 91 ? -6.469 0.126 28.482 1.00 82.12 91 GLY A CA 1
ATOM 702 C C . GLY A 1 91 ? -5.529 -0.057 27.285 1.00 82.12 91 GLY A C 1
ATOM 703 O O . GLY A 1 91 ? -4.772 0.861 26.967 1.00 82.12 91 GLY A O 1
ATOM 704 N N . GLN A 1 92 ? -5.562 -1.215 26.622 1.00 77.88 92 GLN A N 1
ATOM 705 C CA . GLN A 1 92 ? -4.722 -1.551 25.478 1.00 77.88 92 GLN A CA 1
ATOM 706 C C . GLN A 1 92 ? -5.593 -2.085 24.342 1.00 77.88 92 GLN A C 1
ATOM 708 O O . GLN A 1 92 ? -6.457 -2.925 24.556 1.00 77.88 92 GLN A O 1
ATOM 713 N N . VAL A 1 93 ? -5.365 -1.614 23.118 1.00 69.81 93 VAL A N 1
ATOM 714 C CA . VAL A 1 93 ? -5.967 -2.219 21.925 1.00 69.81 93 VAL A CA 1
ATOM 715 C C . VAL A 1 93 ? -4.925 -2.336 20.841 1.00 69.81 93 VAL A C 1
ATOM 717 O O . VAL A 1 93 ? -4.246 -1.366 20.507 1.00 69.81 93 VAL A O 1
ATOM 720 N N . SER A 1 94 ? -4.841 -3.534 20.272 1.00 66.38 94 SER A N 1
ATOM 721 C CA . SER A 1 94 ? -4.160 -3.767 19.011 1.00 66.38 94 SER A CA 1
ATOM 722 C C . SER A 1 94 ? -5.220 -3.949 17.934 1.00 66.38 94 SER A C 1
ATOM 724 O O . SER A 1 94 ? -5.869 -4.986 17.865 1.00 66.38 94 SER A O 1
ATOM 726 N N . VAL A 1 95 ? -5.383 -2.952 17.061 1.00 61.78 95 VAL A N 1
ATOM 727 C CA . VAL A 1 95 ? -6.174 -3.107 15.821 1.00 61.78 95 VAL A CA 1
ATOM 728 C C . VAL A 1 95 ? -5.410 -3.979 14.802 1.00 61.78 95 VAL A C 1
ATOM 730 O O . VAL A 1 95 ? -5.920 -4.326 13.736 1.00 61.78 95 VAL A O 1
ATOM 733 N N . ILE A 1 96 ? -4.157 -4.334 15.112 1.00 57.94 96 ILE A N 1
ATOM 734 C CA . ILE A 1 96 ? -3.345 -5.285 14.356 1.00 57.94 96 ILE A CA 1
ATOM 735 C C . ILE A 1 96 ? -3.624 -6.691 14.908 1.00 57.94 96 ILE A C 1
ATOM 737 O O . ILE A 1 96 ? -3.402 -6.902 16.105 1.00 57.94 96 ILE A O 1
ATOM 741 N N . PRO A 1 97 ? -4.082 -7.648 14.083 1.00 54.69 97 PRO A N 1
ATOM 742 C CA . PRO A 1 97 ? -4.262 -9.022 14.534 1.00 54.69 97 PRO A CA 1
ATOM 743 C C . PRO A 1 97 ? -2.931 -9.613 15.017 1.00 54.69 97 PRO A C 1
ATOM 745 O O . PRO A 1 97 ? -1.863 -9.332 14.459 1.00 54.69 97 PRO A O 1
ATOM 748 N N . HIS A 1 98 ? -2.987 -10.433 16.068 1.00 48.62 98 HIS A N 1
ATOM 749 C CA . HIS A 1 98 ? -1.834 -11.211 16.506 1.00 48.62 98 HIS A CA 1
ATOM 750 C C . HIS A 1 98 ? -1.430 -12.195 15.389 1.00 48.62 98 HIS A C 1
ATOM 752 O O . HIS A 1 98 ? -2.266 -12.665 14.618 1.00 48.62 98 HIS A O 1
ATOM 758 N N . LYS A 1 99 ? -0.117 -12.420 15.233 1.00 41.84 99 LYS A N 1
ATOM 759 C CA . LYS A 1 99 ? 0.490 -13.123 14.088 1.00 41.84 99 LYS A CA 1
ATOM 760 C C . LYS A 1 99 ? -0.279 -14.408 13.710 1.00 41.84 99 LYS A C 1
ATOM 762 O O . LYS A 1 99 ? -0.379 -15.308 14.533 1.00 41.84 99 LYS A O 1
ATOM 767 N N . HIS A 1 100 ? -0.684 -14.491 12.435 1.00 47.50 100 HIS A N 1
ATOM 768 C CA . HIS A 1 100 ? -1.295 -15.635 11.724 1.00 47.50 100 HIS A CA 1
ATOM 769 C C . HIS A 1 100 ? -2.817 -15.859 11.811 1.00 47.50 100 HIS A C 1
ATOM 771 O O . HIS A 1 100 ? -3.289 -16.855 11.267 1.00 47.50 100 HIS A O 1
ATOM 777 N N . GLU A 1 101 ? -3.611 -14.940 12.362 1.00 52.66 101 GLU A N 1
ATOM 778 C CA . GLU A 1 101 ? -5.076 -15.041 12.243 1.00 52.66 101 GLU A CA 1
ATOM 779 C C . GLU A 1 101 ? -5.599 -14.398 10.948 1.00 52.66 101 GLU A C 1
ATOM 781 O O . GLU A 1 101 ? -5.203 -13.291 10.572 1.00 52.66 101 GLU A O 1
ATOM 786 N N . ALA A 1 102 ? -6.486 -15.114 10.246 1.00 54.41 102 ALA A N 1
ATOM 787 C CA . ALA A 1 102 ? -7.174 -14.605 9.065 1.00 54.41 102 ALA A CA 1
ATOM 788 C C . ALA A 1 102 ? -8.136 -13.490 9.484 1.00 54.41 102 ALA A C 1
ATOM 790 O O . ALA A 1 102 ? -8.989 -13.687 10.352 1.00 54.41 102 ALA A O 1
ATOM 791 N N . ARG A 1 103 ? -8.000 -12.310 8.874 1.00 63.56 103 ARG A N 1
ATOM 792 C CA . ARG A 1 103 ? -8.884 -11.187 9.181 1.00 63.56 103 ARG A CA 1
ATOM 793 C C . ARG A 1 103 ? -10.268 -11.460 8.575 1.00 63.56 103 ARG A C 1
ATOM 795 O O . ARG A 1 103 ? -10.328 -11.821 7.394 1.00 63.56 103 ARG A O 1
ATOM 802 N N . PRO A 1 104 ? -11.367 -11.288 9.329 1.00 58.16 104 PRO A N 1
ATOM 803 C CA . PRO A 1 104 ? -12.705 -11.357 8.755 1.00 58.16 104 PRO A CA 1
ATOM 804 C C . PRO A 1 104 ? -12.788 -10.386 7.568 1.00 58.16 104 PRO A C 1
ATOM 806 O O . PRO A 1 104 ? -12.302 -9.258 7.635 1.00 58.16 104 PRO A O 1
ATOM 809 N N . ASN A 1 105 ? -13.325 -10.869 6.446 1.00 61.72 105 ASN A N 1
ATOM 810 C CA . ASN A 1 105 ? -13.443 -10.160 5.163 1.00 61.72 105 ASN A CA 1
ATOM 811 C C . ASN A 1 105 ? -12.142 -9.951 4.358 1.00 61.72 105 ASN A C 1
ATOM 813 O O . ASN A 1 105 ? -12.171 -9.245 3.351 1.00 61.72 105 ASN A O 1
ATOM 817 N N . CYS A 1 106 ? -11.020 -10.584 4.725 1.00 65.38 106 CYS A N 1
ATOM 818 C CA . CYS A 1 106 ? -9.819 -10.619 3.883 1.00 65.38 106 CYS A CA 1
ATOM 819 C C . CYS A 1 106 ? -9.726 -11.956 3.123 1.00 65.38 106 CYS A C 1
ATOM 821 O O . CYS A 1 106 ? -9.530 -13.009 3.725 1.00 65.38 106 CYS A O 1
ATOM 823 N N . GLY A 1 107 ? -9.908 -11.923 1.797 1.00 58.06 107 GLY A N 1
ATOM 824 C CA . GLY A 1 107 ? -10.009 -13.122 0.950 1.00 58.06 107 GLY A CA 1
ATOM 825 C C . GLY A 1 107 ? -8.692 -13.666 0.379 1.00 58.06 107 GLY A C 1
ATOM 826 O O . GLY A 1 107 ? -8.712 -14.680 -0.317 1.00 58.06 107 GLY A O 1
ATOM 827 N N . GLU A 1 108 ? -7.549 -13.024 0.636 1.00 54.84 108 GLU A N 1
ATOM 828 C CA . GLU A 1 108 ? -6.296 -13.319 -0.073 1.00 54.84 108 GLU A CA 1
ATOM 829 C C . GLU A 1 108 ? -5.259 -14.059 0.784 1.00 54.84 108 GLU A C 1
ATOM 831 O O . GLU A 1 108 ? -4.817 -13.581 1.828 1.00 54.84 108 GLU A O 1
ATOM 836 N N . ARG A 1 109 ? -4.790 -15.214 0.288 1.00 52.66 109 ARG A N 1
ATOM 837 C CA . ARG A 1 109 ? -3.817 -16.101 0.962 1.00 52.66 109 ARG A CA 1
ATOM 838 C C . ARG A 1 109 ? -2.374 -15.562 1.054 1.00 52.66 109 ARG A C 1
ATOM 840 O O . ARG A 1 109 ? -1.510 -16.268 1.562 1.00 52.66 109 ARG A O 1
ATOM 847 N N . GLY A 1 110 ? -2.115 -14.329 0.616 1.00 57.00 110 GLY A N 1
ATOM 848 C CA . GLY A 1 110 ? -0.803 -13.661 0.671 1.00 57.00 110 GLY A CA 1
ATOM 849 C C . GLY A 1 110 ? -0.851 -12.231 1.219 1.00 57.00 110 GLY A C 1
ATOM 850 O O . GLY A 1 110 ? 0.097 -11.471 1.049 1.00 57.00 110 GLY A O 1
ATOM 851 N N . CYS A 1 111 ? -1.962 -11.845 1.847 1.00 66.06 111 CYS A N 1
ATOM 852 C CA . CYS A 1 111 ? -2.204 -10.474 2.263 1.00 66.06 111 CYS A CA 1
ATOM 853 C C . CYS A 1 111 ? -1.397 -10.074 3.510 1.00 66.06 111 CYS A C 1
ATOM 855 O O . CYS A 1 111 ? -1.411 -10.753 4.543 1.00 66.06 111 CYS A O 1
ATOM 857 N N . TRP A 1 112 ? -0.746 -8.909 3.454 1.00 63.28 112 TRP A N 1
ATOM 858 C CA . TRP A 1 112 ? -0.148 -8.270 4.625 1.00 63.28 112 TRP A CA 1
ATOM 859 C C . TRP A 1 112 ? -1.256 -7.641 5.480 1.00 63.28 112 TRP A C 1
ATOM 861 O O . TRP A 1 112 ? -1.553 -6.450 5.378 1.00 63.28 112 TRP A O 1
ATOM 871 N N . HIS A 1 113 ? -1.868 -8.448 6.353 1.00 70.75 113 HIS A N 1
ATOM 872 C CA . HIS A 1 113 ? -3.005 -8.076 7.214 1.00 70.75 113 HIS A CA 1
ATOM 873 C C . HIS A 1 113 ? -2.779 -6.855 8.129 1.00 70.75 113 HIS A C 1
ATOM 875 O O . HIS A 1 113 ? -3.704 -6.423 8.818 1.00 70.75 113 HIS A O 1
ATOM 881 N N . THR A 1 114 ? -1.567 -6.297 8.166 1.00 71.06 114 THR A N 1
ATOM 882 C CA . THR A 1 114 ? -1.211 -5.092 8.920 1.00 71.06 114 THR A CA 1
ATOM 883 C C . THR A 1 114 ? -1.572 -3.793 8.193 1.00 71.06 114 THR A C 1
ATOM 885 O O . THR A 1 114 ? -1.799 -2.791 8.867 1.00 71.06 114 THR A O 1
ATOM 888 N N . HIS A 1 115 ? -1.635 -3.794 6.854 1.00 74.75 115 HIS A N 1
ATOM 889 C CA . HIS A 1 115 ? -1.857 -2.593 6.025 1.00 74.75 115 HIS A CA 1
ATOM 890 C C . HIS A 1 115 ? -2.856 -2.803 4.878 1.00 74.75 115 HIS A C 1
ATOM 892 O O . HIS A 1 115 ? -2.989 -1.940 4.016 1.00 74.75 115 HIS A O 1
ATOM 898 N N . CYS A 1 116 ? -3.550 -3.939 4.845 1.00 80.62 116 CYS A N 1
ATOM 899 C CA . CYS A 1 116 ? -4.546 -4.219 3.819 1.00 80.62 116 CYS A CA 1
ATOM 900 C C . CYS A 1 116 ? -5.811 -3.363 3.963 1.00 80.62 116 CYS A C 1
ATOM 902 O O . CYS A 1 116 ? -6.068 -2.794 5.025 1.00 80.62 116 CYS A O 1
ATOM 904 N N . THR A 1 117 ? -6.645 -3.337 2.926 1.00 83.19 117 THR A N 1
ATOM 905 C CA . THR A 1 117 ? -7.909 -2.587 2.910 1.00 83.19 117 THR A CA 1
ATOM 906 C C . THR A 1 117 ? -8.793 -2.903 4.119 1.00 83.19 117 THR A C 1
ATOM 908 O O . THR A 1 117 ? -9.160 -1.994 4.855 1.00 83.19 117 THR A O 1
ATOM 911 N N . SER A 1 118 ? -8.997 -4.185 4.450 1.00 83.38 118 SER A N 1
ATOM 912 C CA . SER A 1 118 ? -9.763 -4.594 5.642 1.00 83.38 118 SER A CA 1
ATOM 913 C C . SER A 1 118 ? -9.149 -4.089 6.958 1.00 83.38 118 SER A C 1
ATOM 915 O O . SER A 1 118 ? -9.852 -3.898 7.949 1.00 83.38 118 SER A O 1
ATOM 917 N N . ALA A 1 119 ? -7.828 -3.878 7.000 1.00 83.75 119 ALA A N 1
ATOM 918 C CA . ALA A 1 119 ? -7.156 -3.288 8.151 1.00 83.75 119 ALA A CA 1
ATOM 919 C C . ALA A 1 119 ? -7.447 -1.801 8.289 1.00 83.75 119 ALA A C 1
ATOM 921 O O . ALA A 1 119 ? -7.691 -1.322 9.399 1.00 83.75 119 ALA A O 1
ATOM 922 N N . VAL A 1 120 ? -7.402 -1.086 7.168 1.00 87.81 120 VAL A N 1
ATOM 923 C CA . VAL A 1 120 ? -7.718 0.338 7.106 1.00 87.81 120 VAL A CA 1
ATOM 924 C C . VAL A 1 120 ? -9.186 0.559 7.462 1.00 87.81 120 VAL A C 1
ATOM 926 O O . VAL A 1 120 ? -9.463 1.397 8.316 1.00 87.81 120 VAL A O 1
ATOM 929 N N . ASP A 1 121 ? -10.098 -0.242 6.910 1.00 88.38 121 ASP A N 1
ATOM 930 C CA . ASP A 1 121 ? -11.534 -0.166 7.191 1.00 88.38 121 ASP A CA 1
ATOM 931 C C . ASP A 1 121 ? -11.823 -0.388 8.683 1.00 88.38 121 ASP A C 1
ATOM 933 O O . ASP A 1 121 ? -12.438 0.465 9.322 1.00 88.38 121 ASP A O 1
ATOM 937 N N . LEU A 1 122 ? -11.272 -1.447 9.296 1.00 88.69 122 LEU A N 1
ATOM 938 C CA . LEU A 1 122 ? -11.451 -1.683 10.733 1.00 88.69 122 LEU A CA 1
ATOM 939 C C . LEU A 1 122 ? -10.869 -0.546 11.585 1.00 88.69 122 LEU A C 1
ATOM 941 O O . LEU A 1 122 ? -11.444 -0.181 12.611 1.00 88.69 122 LEU A O 1
ATOM 945 N N . ALA A 1 123 ? -9.728 0.025 11.193 1.00 89.94 123 ALA A N 1
ATOM 946 C CA . ALA A 1 123 ? -9.131 1.146 11.912 1.00 89.94 123 ALA A CA 1
ATOM 947 C C . ALA A 1 123 ? -9.974 2.428 11.792 1.00 89.94 123 ALA A C 1
ATOM 949 O O . ALA A 1 123 ? -10.103 3.160 12.777 1.00 89.94 123 ALA A O 1
ATOM 950 N N . LEU A 1 124 ? -10.581 2.680 10.629 1.00 90.69 124 LEU A N 1
ATOM 951 C CA . LEU A 1 124 ? -11.518 3.784 10.416 1.00 90.69 124 LEU A CA 1
ATOM 952 C C . LEU A 1 124 ? -12.818 3.593 11.211 1.00 90.69 124 LEU A C 1
ATOM 954 O O . LEU A 1 124 ? -13.270 4.544 11.853 1.00 90.69 124 LEU A O 1
ATOM 958 N N . ASP A 1 125 ? -13.364 2.377 11.244 1.00 90.25 125 ASP A N 1
ATOM 959 C CA . ASP A 1 125 ? -14.547 2.031 12.038 1.00 90.25 125 ASP A CA 1
ATOM 960 C C . ASP A 1 125 ? -14.274 2.149 13.540 1.00 90.25 125 ASP A C 1
ATOM 962 O O . ASP A 1 125 ? -15.050 2.758 14.276 1.00 90.25 125 ASP A O 1
ATOM 966 N N . THR A 1 126 ? -13.133 1.632 14.005 1.00 90.50 126 THR A N 1
ATOM 967 C CA . THR A 1 126 ? -12.711 1.739 15.413 1.00 90.50 126 THR A CA 1
ATOM 968 C C . THR A 1 126 ? -12.534 3.198 15.812 1.00 90.50 126 THR A C 1
ATOM 970 O O . THR A 1 126 ? -12.915 3.605 16.911 1.00 90.50 126 THR A O 1
ATOM 973 N N . LEU A 1 127 ? -11.986 4.014 14.913 1.00 90.94 127 LEU A N 1
ATOM 974 C CA . LEU A 1 127 ? -11.851 5.443 15.134 1.00 90.94 127 LEU A CA 1
ATOM 975 C C . LEU A 1 127 ? -13.222 6.139 15.217 1.00 90.94 127 LEU A C 1
ATOM 977 O O . LEU A 1 127 ? -13.438 6.962 16.112 1.00 90.94 127 LEU A O 1
ATOM 981 N N . ALA A 1 128 ? -14.150 5.815 14.312 1.00 90.00 128 ALA A N 1
ATOM 982 C CA . ALA A 1 128 ? -15.513 6.337 14.351 1.00 90.00 128 ALA A CA 1
ATOM 983 C C . ALA A 1 128 ? -16.211 5.953 15.667 1.00 90.00 128 ALA A C 1
ATOM 985 O O . ALA A 1 128 ? -16.744 6.828 16.350 1.00 90.00 128 ALA A O 1
ATOM 986 N N . ALA A 1 129 ? -16.099 4.687 16.079 1.00 90.94 129 ALA A N 1
ATOM 987 C CA . ALA A 1 129 ? -16.616 4.180 17.345 1.00 90.94 129 ALA A CA 1
ATOM 988 C C . ALA A 1 129 ? -16.055 4.947 18.545 1.00 90.94 129 ALA A C 1
ATOM 990 O O . ALA A 1 129 ? -16.806 5.468 19.372 1.00 90.94 129 ALA A O 1
ATOM 991 N N . ALA A 1 130 ? -14.729 5.081 18.611 1.00 91.12 130 ALA A N 1
ATOM 992 C CA . ALA A 1 130 ? -14.051 5.779 19.693 1.00 91.12 130 ALA A CA 1
ATOM 993 C C . ALA A 1 130 ? -14.583 7.207 19.861 1.00 91.12 130 ALA A C 1
ATOM 995 O O . ALA A 1 130 ? -14.800 7.656 20.985 1.00 91.12 130 ALA A O 1
ATOM 996 N N . ARG A 1 131 ? -14.856 7.915 18.761 1.00 89.06 131 ARG A N 1
ATOM 997 C CA . ARG A 1 131 ? -15.431 9.263 18.822 1.00 89.06 131 ARG A CA 1
ATOM 998 C C . ARG A 1 131 ? -16.904 9.275 19.197 1.00 89.06 131 ARG A C 1
ATOM 1000 O O . ARG A 1 131 ? -17.287 10.078 20.045 1.00 89.06 131 ARG A O 1
ATOM 1007 N N . SER A 1 132 ? -17.711 8.384 18.625 1.00 88.94 132 SER A N 1
ATOM 1008 C CA . SER A 1 132 ? -19.138 8.268 18.948 1.00 88.94 132 SER A CA 1
ATOM 1009 C C . SER A 1 132 ? -19.374 8.008 20.437 1.00 88.94 132 SER A C 1
ATOM 1011 O O . SER A 1 132 ? -20.285 8.587 21.024 1.00 88.94 132 SER A O 1
ATOM 1013 N N . PHE A 1 133 ? -18.513 7.206 21.066 1.00 89.75 133 PHE A N 1
ATOM 1014 C CA . PHE A 1 133 ? -18.586 6.867 22.489 1.00 89.75 133 PHE A CA 1
ATOM 1015 C C . PHE A 1 133 ? -17.634 7.692 23.376 1.00 89.75 133 PHE A C 1
ATOM 1017 O O . PHE A 1 133 ? -17.421 7.352 24.543 1.00 89.75 133 PHE A O 1
ATOM 1024 N N . GLY A 1 134 ? -17.052 8.782 22.864 1.00 88.00 134 GLY A N 1
ATOM 1025 C CA . GLY A 1 134 ? -16.250 9.725 23.656 1.00 88.00 134 GLY A CA 1
ATOM 1026 C C . GLY A 1 134 ? -14.998 9.127 24.316 1.00 88.00 134 GLY A C 1
ATOM 1027 O O . GLY A 1 134 ? -14.650 9.507 25.434 1.00 88.00 134 GLY A O 1
ATOM 1028 N N . VAL A 1 135 ? -14.341 8.173 23.656 1.00 90.50 135 VAL A N 1
ATOM 1029 C CA . VAL A 1 135 ? -13.104 7.508 24.092 1.00 90.50 135 VAL A CA 1
ATOM 1030 C C . VAL A 1 135 ? -11.902 8.132 23.369 1.00 90.50 135 VAL A C 1
ATOM 1032 O O . VAL A 1 135 ? -11.322 7.557 22.449 1.00 90.50 135 VAL A O 1
ATOM 1035 N N . GLU A 1 136 ? -11.511 9.339 23.784 1.00 88.81 136 GLU A N 1
ATOM 1036 C CA . GLU A 1 136 ? -10.474 10.134 23.097 1.00 88.81 136 GLU A CA 1
ATOM 1037 C C . GLU A 1 136 ? -9.101 9.447 23.042 1.00 88.81 136 GLU A C 1
ATOM 1039 O O . GLU A 1 136 ? -8.393 9.548 22.041 1.00 88.81 136 GLU A O 1
ATOM 1044 N N . GLN A 1 137 ? -8.727 8.703 24.088 1.00 89.81 137 GLN A N 1
ATOM 1045 C CA . GLN A 1 137 ? -7.448 7.984 24.124 1.00 89.81 137 GLN A CA 1
ATOM 1046 C C . GLN A 1 137 ? -7.355 6.920 23.019 1.00 89.81 137 GLN A C 1
ATOM 1048 O O . GLN A 1 137 ? -6.325 6.824 22.351 1.00 89.81 137 GLN A O 1
ATOM 1053 N N . LEU A 1 138 ? -8.442 6.177 22.784 1.00 90.31 138 LEU A N 1
ATOM 1054 C CA . LEU A 1 138 ? -8.522 5.193 21.705 1.00 90.31 138 LEU A CA 1
ATOM 1055 C C . LEU A 1 138 ? -8.499 5.881 20.335 1.00 90.31 138 LEU A C 1
ATOM 1057 O O . LEU A 1 138 ? -7.802 5.426 19.430 1.00 90.31 138 LEU A O 1
ATOM 1061 N N . ALA A 1 139 ? -9.191 7.015 20.190 1.00 89.81 139 ALA A N 1
ATOM 1062 C CA . ALA A 1 139 ? -9.175 7.799 18.955 1.00 89.81 139 ALA A CA 1
ATOM 1063 C C . ALA A 1 139 ? -7.759 8.303 18.603 1.00 89.81 139 ALA A C 1
ATOM 1065 O O . ALA A 1 139 ? -7.341 8.243 17.449 1.00 89.81 139 ALA A O 1
ATOM 1066 N N . LEU A 1 140 ? -6.981 8.751 19.593 1.00 89.06 140 LEU A N 1
ATOM 1067 C CA . LEU A 1 140 ? -5.597 9.191 19.383 1.00 89.06 140 LEU A CA 1
ATOM 1068 C C . LEU A 1 140 ? -4.655 8.029 19.038 1.00 89.06 140 LEU A C 1
ATOM 1070 O O . LEU A 1 140 ? -3.776 8.182 18.188 1.00 89.06 140 LEU A O 1
ATOM 1074 N N . GLN A 1 141 ? -4.813 6.871 19.685 1.00 89.31 141 GLN A N 1
ATOM 1075 C CA . GLN A 1 141 ? -4.010 5.683 19.379 1.00 89.31 141 GLN A CA 1
ATOM 1076 C C . GLN A 1 141 ? -4.296 5.153 17.970 1.00 89.31 141 GLN A C 1
ATOM 1078 O O . GLN A 1 141 ? -3.363 4.940 17.197 1.00 89.31 141 GLN A O 1
ATOM 1083 N N . THR A 1 142 ? -5.574 5.023 17.610 1.00 89.25 142 THR A N 1
ATOM 1084 C CA . THR A 1 142 ? -5.995 4.602 16.264 1.00 89.25 142 THR A CA 1
ATOM 1085 C C . THR A 1 142 ? -5.541 5.592 15.193 1.00 89.25 142 THR A C 1
ATOM 1087 O O . THR A 1 142 ? -5.060 5.166 14.149 1.00 89.25 142 THR A O 1
ATOM 1090 N N . GLN A 1 143 ? -5.566 6.903 15.463 1.00 90.25 143 GLN A N 1
ATOM 1091 C CA . GLN A 1 143 ? -5.020 7.913 14.549 1.00 90.25 143 GLN A CA 1
ATOM 1092 C C . GLN A 1 143 ? -3.515 7.736 14.298 1.00 90.25 143 GLN A C 1
ATOM 1094 O O . GLN A 1 143 ? -3.070 7.813 13.151 1.00 90.25 143 GLN A O 1
ATOM 1099 N N . LYS A 1 144 ? -2.718 7.505 15.351 1.00 88.00 144 LYS A N 1
ATOM 1100 C CA . LYS A 1 144 ? -1.272 7.251 15.213 1.00 88.00 144 LYS A CA 1
ATOM 1101 C C . LYS A 1 144 ? -1.005 5.982 14.410 1.00 88.00 144 LYS A C 1
ATOM 1103 O O . LYS A 1 144 ? -0.107 5.959 13.574 1.00 88.00 144 LYS A O 1
ATOM 1108 N N . GLN A 1 145 ? -1.802 4.945 14.646 1.00 86.75 145 GLN A N 1
ATOM 1109 C CA . GLN A 1 145 ? -1.693 3.695 13.913 1.00 86.75 145 GLN A CA 1
ATOM 1110 C C . GLN A 1 145 ? -2.064 3.873 12.434 1.00 86.75 145 GLN A C 1
ATOM 1112 O O . GLN A 1 145 ? -1.306 3.442 11.570 1.00 86.75 145 GLN A O 1
ATOM 1117 N N . LEU A 1 146 ? -3.162 4.576 12.134 1.00 89.06 146 LEU A N 1
ATOM 1118 C CA . LEU A 1 146 ? -3.557 4.927 10.767 1.00 89.06 146 LEU A CA 1
ATOM 1119 C C . LEU A 1 146 ? -2.448 5.689 10.039 1.00 89.06 146 LEU A C 1
ATOM 1121 O O . LEU A 1 146 ? -2.170 5.379 8.887 1.0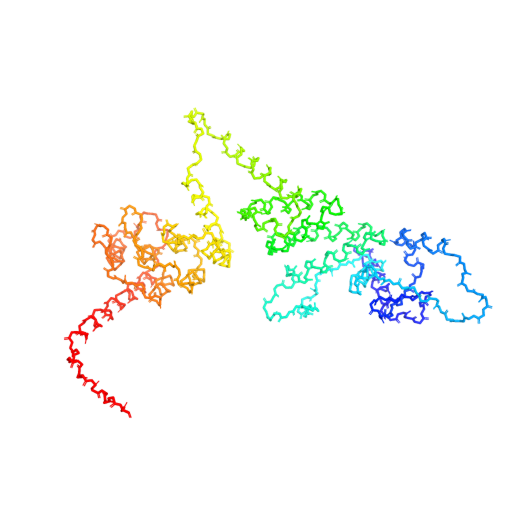0 89.06 146 LEU A O 1
ATOM 1125 N N . ALA A 1 147 ? -1.766 6.624 10.707 1.00 87.88 147 ALA A N 1
ATOM 1126 C CA . ALA A 1 147 ? -0.642 7.344 10.108 1.00 87.88 147 ALA A CA 1
ATOM 1127 C C . ALA A 1 147 ? 0.486 6.394 9.663 1.00 87.88 147 ALA A C 1
ATOM 1129 O O . ALA A 1 147 ? 0.984 6.524 8.550 1.00 87.88 147 ALA A O 1
ATOM 1130 N N . SER A 1 148 ? 0.833 5.401 10.489 1.00 87.06 148 SER A N 1
ATOM 1131 C CA . SER A 1 148 ? 1.826 4.379 10.131 1.00 87.06 148 SER A CA 1
ATOM 1132 C C . SER A 1 148 ? 1.336 3.425 9.038 1.00 87.06 148 SER A C 1
ATOM 1134 O O . SER A 1 148 ? 2.144 2.932 8.255 1.00 87.06 148 SER A O 1
ATOM 1136 N N . MET A 1 149 ? 0.031 3.146 8.977 1.00 85.12 149 MET A N 1
ATOM 1137 C CA . MET A 1 149 ? -0.543 2.265 7.958 1.00 85.12 149 MET A CA 1
ATOM 1138 C C . MET A 1 149 ? -0.593 2.928 6.582 1.00 85.12 149 MET A C 1
ATOM 1140 O O . MET A 1 149 ? -0.286 2.283 5.586 1.00 85.12 149 MET A O 1
ATOM 1144 N N . VAL A 1 150 ? -0.927 4.218 6.539 1.00 87.88 150 VAL A N 1
ATOM 1145 C CA . VAL A 1 150 ? -1.077 5.010 5.312 1.00 87.88 150 VAL A CA 1
ATOM 1146 C C . VAL A 1 150 ? 0.219 5.102 4.498 1.00 87.88 150 VAL A C 1
ATOM 1148 O O . VAL A 1 150 ? 0.152 5.193 3.278 1.00 87.88 150 VAL A O 1
ATOM 1151 N N . GLU A 1 151 ? 1.396 5.032 5.128 1.00 84.06 151 GLU A N 1
ATOM 1152 C CA . GLU A 1 151 ? 2.686 5.055 4.416 1.00 84.06 151 GLU A CA 1
ATOM 1153 C C . GLU A 1 151 ? 2.902 3.847 3.491 1.00 84.06 151 GLU A C 1
ATOM 1155 O O . GLU A 1 151 ? 3.675 3.940 2.541 1.00 84.06 151 GLU A O 1
ATOM 1160 N N . LYS A 1 152 ? 2.239 2.719 3.773 1.00 80.38 152 LYS A N 1
ATOM 1161 C CA . LYS A 1 152 ? 2.390 1.448 3.043 1.00 80.38 152 LYS A CA 1
ATOM 1162 C C . LYS A 1 152 ? 1.084 0.951 2.422 1.00 80.38 152 LYS A C 1
ATOM 1164 O O . LYS A 1 152 ? 1.063 -0.130 1.840 1.00 80.38 152 LYS A O 1
ATOM 1169 N N . ALA A 1 153 ? -0.005 1.692 2.606 1.00 83.75 153 ALA A N 1
ATOM 1170 C CA . ALA A 1 153 ? -1.315 1.345 2.081 1.00 83.75 153 ALA A CA 1
ATOM 1171 C C . ALA A 1 153 ? -1.441 1.742 0.603 1.00 83.75 153 ALA A C 1
ATOM 1173 O O . ALA A 1 153 ? -0.710 2.599 0.103 1.00 83.75 153 ALA A O 1
ATOM 1174 N N . SER A 1 154 ? -2.412 1.140 -0.083 1.00 83.75 154 SER A N 1
ATOM 1175 C CA . SER A 1 154 ? -2.768 1.520 -1.450 1.00 83.75 154 SER A CA 1
ATOM 1176 C C . SER A 1 154 ? -3.265 2.971 -1.506 1.00 83.75 154 SER A C 1
ATOM 1178 O O . SER A 1 154 ? -3.851 3.476 -0.545 1.00 83.75 154 SER A O 1
ATOM 1180 N N . ILE A 1 155 ? -3.085 3.659 -2.639 1.00 84.06 155 ILE A N 1
ATOM 1181 C CA . ILE A 1 155 ? -3.560 5.046 -2.784 1.00 84.06 155 ILE A CA 1
ATOM 1182 C C . ILE A 1 155 ? -5.089 5.151 -2.643 1.00 84.06 155 ILE A C 1
ATOM 1184 O O . ILE A 1 155 ? -5.568 6.161 -2.129 1.00 84.06 155 ILE A O 1
ATOM 1188 N N . ASP A 1 156 ? -5.845 4.117 -3.027 1.00 84.25 156 ASP A N 1
ATOM 1189 C CA . ASP A 1 156 ? -7.296 4.053 -2.795 1.00 84.25 156 ASP A CA 1
ATOM 1190 C C . ASP A 1 156 ? -7.628 4.126 -1.298 1.00 84.25 156 ASP A C 1
ATOM 1192 O O . ASP A 1 156 ? -8.416 4.967 -0.857 1.00 84.25 156 ASP A O 1
ATOM 1196 N N . ASP A 1 157 ? -6.925 3.339 -0.486 1.00 87.50 157 ASP A N 1
ATOM 1197 C CA . ASP A 1 157 ? -7.097 3.347 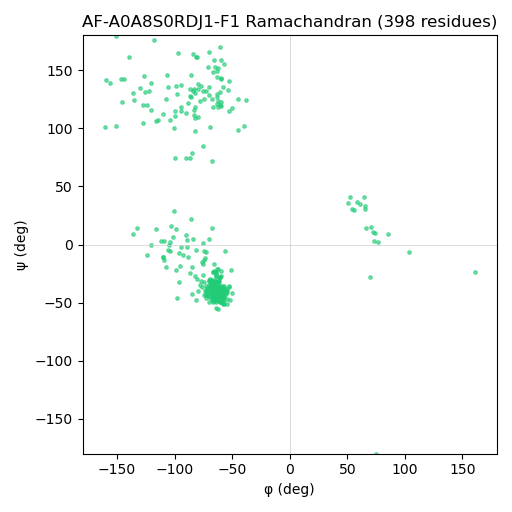0.963 1.00 87.50 157 ASP A CA 1
ATOM 1198 C C . ASP A 1 157 ? -6.612 4.664 1.592 1.00 87.50 157 ASP A C 1
ATOM 1200 O O . ASP A 1 157 ? -7.263 5.199 2.494 1.00 87.50 157 ASP A O 1
ATOM 1204 N N . VAL A 1 158 ? -5.535 5.271 1.072 1.00 88.88 158 VAL A N 1
ATOM 1205 C CA . VAL A 1 158 ? -5.114 6.622 1.489 1.00 88.88 158 VAL A CA 1
ATOM 1206 C C . VAL A 1 158 ? -6.200 7.663 1.190 1.00 88.88 158 VAL A C 1
ATOM 1208 O O . VAL A 1 158 ? -6.433 8.554 2.012 1.00 88.88 158 VAL A O 1
ATOM 1211 N N . MET A 1 159 ? -6.907 7.563 0.058 1.00 88.38 159 MET A N 1
ATOM 1212 C CA . MET A 1 159 ? -8.025 8.459 -0.267 1.00 88.38 159 MET A CA 1
ATOM 1213 C C . MET A 1 159 ? -9.211 8.271 0.690 1.00 88.38 159 MET A C 1
ATOM 1215 O O . MET A 1 159 ? -9.780 9.269 1.145 1.00 88.38 159 MET A O 1
ATOM 1219 N N . LYS A 1 160 ? -9.539 7.033 1.087 1.00 89.62 160 LYS A N 1
ATOM 1220 C CA . LYS A 1 160 ? -10.556 6.766 2.127 1.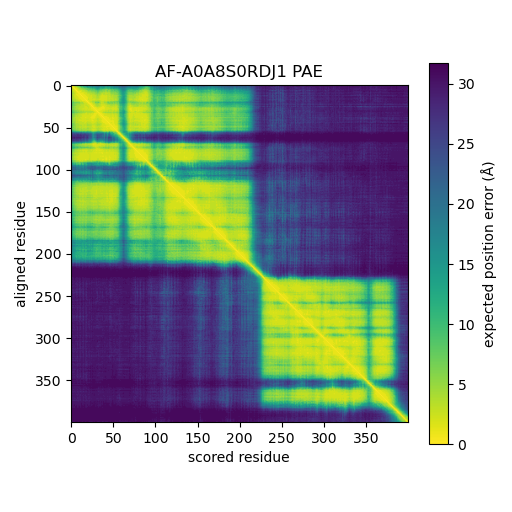00 89.62 160 LYS A CA 1
ATOM 1221 C C . LYS A 1 160 ? -10.178 7.421 3.456 1.00 89.62 160 LYS A C 1
ATOM 1223 O O . LYS A 1 160 ? -10.983 8.147 4.049 1.00 89.62 160 LYS A O 1
ATOM 1228 N N . VAL A 1 161 ? -8.929 7.242 3.895 1.00 89.94 161 VAL A N 1
ATOM 1229 C CA . VAL A 1 161 ? -8.416 7.857 5.131 1.00 89.94 161 VAL A CA 1
ATOM 1230 C C . VAL A 1 161 ? -8.391 9.387 5.024 1.00 89.94 161 VAL A C 1
ATOM 1232 O O . VAL A 1 161 ? -8.694 10.085 5.995 1.00 89.94 161 VAL A O 1
ATOM 1235 N N . LEU A 1 162 ? -8.112 9.948 3.846 1.00 89.94 162 LEU A N 1
ATOM 1236 C CA . LEU A 1 162 ? -8.165 11.392 3.607 1.00 89.94 162 LEU A CA 1
ATOM 1237 C C . LEU A 1 162 ? -9.582 11.959 3.800 1.00 89.94 162 LEU A C 1
ATOM 1239 O O . LEU A 1 162 ? -9.75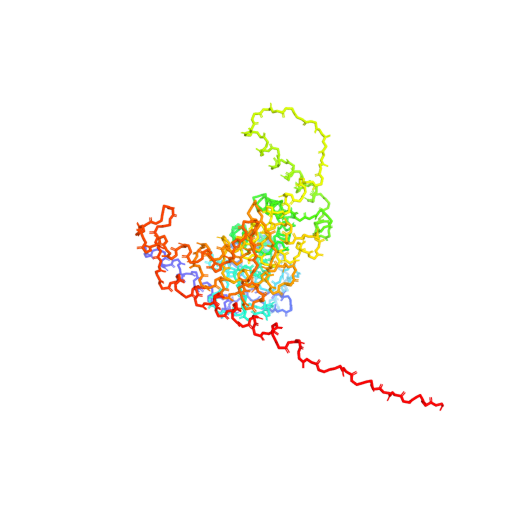1 13.006 4.432 1.00 89.94 162 LEU A O 1
ATOM 1243 N N . ILE A 1 163 ? -10.611 11.269 3.304 1.00 88.81 163 ILE A N 1
ATOM 1244 C CA . ILE A 1 163 ? -12.010 11.677 3.501 1.00 88.81 163 ILE A CA 1
ATOM 1245 C C . ILE A 1 163 ? -12.387 11.585 4.978 1.00 88.81 163 ILE A C 1
ATOM 1247 O O . ILE A 1 163 ? -12.925 12.541 5.548 1.00 88.81 163 ILE A O 1
ATOM 1251 N N . ALA A 1 164 ? -12.072 10.456 5.616 1.00 87.50 164 ALA A N 1
ATOM 1252 C CA . ALA A 1 164 ? -12.381 10.233 7.022 1.00 87.50 164 ALA A CA 1
ATOM 1253 C C . ALA A 1 164 ? -11.686 11.263 7.928 1.00 87.50 164 ALA A C 1
ATOM 1255 O O . ALA A 1 164 ? -12.326 11.859 8.796 1.00 87.50 164 ALA A O 1
ATOM 1256 N N . SER A 1 165 ? -10.406 11.550 7.675 1.00 89.44 165 SER A N 1
ATOM 1257 C CA . SER A 1 165 ? -9.639 12.555 8.417 1.00 89.44 165 SER A CA 1
ATOM 1258 C C . SER A 1 165 ? -10.210 13.963 8.253 1.00 89.44 165 SER A C 1
ATOM 1260 O O . SER A 1 165 ? -10.202 14.730 9.215 1.00 89.44 165 SER A O 1
ATOM 1262 N N . LYS A 1 166 ? -10.779 14.302 7.085 1.00 86.19 166 LYS A N 1
ATOM 1263 C CA . LYS A 1 166 ? -11.469 15.583 6.885 1.00 86.19 166 LYS A CA 1
ATOM 1264 C C . LYS A 1 166 ? -12.786 15.654 7.659 1.00 86.19 166 LYS A C 1
ATOM 1266 O O . LYS A 1 166 ? -13.035 16.667 8.307 1.00 86.19 166 LYS A O 1
ATOM 1271 N N . LYS A 1 167 ? -13.600 14.591 7.617 1.00 84.88 167 LYS A N 1
ATOM 1272 C CA . LYS A 1 167 ? -14.879 14.492 8.351 1.00 84.88 167 LYS A CA 1
ATOM 1273 C C . LYS A 1 167 ? -14.680 14.573 9.867 1.00 84.88 167 LYS A C 1
ATOM 1275 O O . LYS A 1 167 ? -15.538 15.083 10.575 1.00 84.88 167 LYS A O 1
ATOM 1280 N N . GLN A 1 168 ? -13.548 14.069 10.349 1.00 83.25 168 GLN A N 1
ATOM 1281 C CA . GLN A 1 168 ? -13.194 14.011 11.763 1.00 83.25 168 GLN A CA 1
ATOM 1282 C C . GLN A 1 168 ? -12.175 15.092 12.188 1.00 83.25 168 GLN A C 1
ATOM 1284 O O . GLN A 1 168 ? -11.566 14.974 13.248 1.00 83.25 168 GLN A O 1
ATOM 1289 N N . GLU A 1 169 ? -11.942 16.143 11.398 1.00 84.38 169 GLU A N 1
ATOM 1290 C CA . GLU A 1 169 ? -11.052 17.267 11.771 1.00 84.38 169 GLU A CA 1
ATOM 1291 C C . GLU A 1 169 ? -9.623 16.846 12.201 1.00 84.38 169 GLU A C 1
ATOM 1293 O O . GLU A 1 169 ? -8.958 17.483 13.016 1.00 84.38 169 GLU A O 1
ATOM 1298 N N . MET A 1 170 ? -9.106 15.749 11.645 1.00 83.25 170 MET A N 1
ATOM 1299 C CA . MET A 1 170 ? -7.777 15.224 11.961 1.00 83.25 170 MET A CA 1
ATOM 1300 C C . MET A 1 170 ? -6.694 15.912 11.128 1.00 83.25 170 MET A C 1
ATOM 1302 O O . MET A 1 170 ? -6.195 15.350 10.154 1.00 83.25 170 MET A O 1
ATOM 1306 N N . HIS A 1 171 ? -6.294 17.123 11.515 1.00 85.75 171 HIS A N 1
ATOM 1307 C CA . HIS A 1 171 ? -5.377 17.952 10.720 1.00 85.75 171 HIS A CA 1
ATOM 1308 C C . HIS A 1 171 ? -4.040 17.281 10.363 1.00 85.75 171 HIS A C 1
ATOM 1310 O O . HIS A 1 171 ? -3.592 17.385 9.222 1.00 85.75 171 HIS A O 1
ATOM 1316 N N . GLN A 1 172 ? -3.406 16.574 11.304 1.00 86.75 172 GLN A N 1
ATOM 1317 C CA . GLN A 1 172 ? -2.106 15.924 11.074 1.00 86.75 172 GLN A CA 1
ATOM 1318 C C . GLN A 1 172 ? -2.210 14.782 10.056 1.00 86.75 172 GLN A C 1
ATOM 1320 O O . GLN A 1 172 ? -1.443 14.735 9.096 1.00 86.75 172 GLN A O 1
ATOM 1325 N N . LEU A 1 173 ? -3.200 13.901 10.234 1.00 87.69 173 LEU A N 1
ATOM 1326 C CA . LEU A 1 173 ? -3.429 12.766 9.341 1.00 87.69 173 LEU A CA 1
ATOM 1327 C C . LEU A 1 173 ? -3.885 13.245 7.959 1.00 87.69 173 LEU A C 1
ATOM 1329 O O . LEU A 1 173 ? -3.389 12.762 6.946 1.00 87.69 173 LEU A O 1
ATOM 1333 N N . TRP A 1 174 ? -4.755 14.256 7.917 1.00 90.19 174 TRP A N 1
ATOM 1334 C CA . TRP A 1 174 ? -5.196 14.891 6.679 1.00 90.19 174 TRP A CA 1
ATOM 1335 C C . TRP A 1 174 ? -4.021 15.508 5.908 1.00 90.19 174 TRP A C 1
ATOM 1337 O O . TRP A 1 174 ? -3.924 15.353 4.693 1.00 90.19 174 TRP A O 1
ATOM 1347 N N . THR A 1 175 ? -3.085 16.162 6.603 1.00 88.19 175 THR A N 1
ATOM 1348 C CA . THR A 1 175 ? -1.885 16.745 5.980 1.00 88.19 175 THR A CA 1
ATOM 1349 C C . THR A 1 175 ? -0.982 15.650 5.410 1.00 88.19 175 THR A C 1
ATOM 1351 O O . THR A 1 175 ? -0.594 15.724 4.248 1.00 88.19 175 THR A O 1
ATOM 1354 N N . ALA A 1 176 ? -0.715 14.583 6.169 1.00 86.12 176 ALA A N 1
ATOM 1355 C CA . ALA A 1 176 ? 0.070 13.446 5.683 1.00 86.12 176 ALA A CA 1
ATOM 1356 C C . ALA A 1 176 ? -0.572 12.780 4.450 1.00 86.12 176 ALA A C 1
ATOM 1358 O O . ALA A 1 176 ? 0.082 12.631 3.417 1.00 86.12 176 ALA A O 1
ATOM 1359 N N . CYS A 1 177 ? -1.870 12.462 4.518 1.00 88.38 177 CYS A N 1
ATOM 1360 C CA . CYS A 1 177 ? -2.601 11.828 3.418 1.00 88.38 177 CYS A CA 1
ATOM 1361 C C . CYS A 1 177 ? -2.673 12.741 2.187 1.00 88.38 177 CYS A C 1
ATOM 1363 O O . CYS A 1 177 ? -2.437 12.290 1.071 1.00 88.38 177 CYS A O 1
ATOM 1365 N N . SER A 1 178 ? -2.944 14.038 2.366 1.00 89.31 178 SER A N 1
ATOM 1366 C CA . SER A 1 178 ? -3.017 14.986 1.247 1.00 89.31 178 SER A CA 1
ATOM 1367 C C . SER A 1 178 ? -1.664 15.171 0.562 1.00 89.31 178 SER A C 1
ATOM 1369 O O . SER A 1 178 ? -1.623 15.260 -0.662 1.00 89.31 178 SER A O 1
ATOM 1371 N N . HIS A 1 179 ? -0.551 15.140 1.303 1.00 87.00 179 HIS A N 1
ATOM 1372 C CA . HIS A 1 179 ? 0.786 15.124 0.710 1.00 87.00 179 HIS A CA 1
ATOM 1373 C C . HIS A 1 179 ? 1.093 13.824 -0.036 1.00 87.00 179 HIS A C 1
ATOM 1375 O O . HIS A 1 179 ? 1.705 13.885 -1.100 1.00 87.00 179 HIS A O 1
ATOM 1381 N N . LEU A 1 180 ? 0.673 12.666 0.476 1.00 82.81 180 LEU A N 1
ATOM 1382 C CA . LEU A 1 180 ? 0.861 11.384 -0.211 1.00 82.81 180 LEU A CA 1
ATOM 1383 C C . LEU A 1 180 ? 0.047 11.316 -1.510 1.00 82.81 180 LEU A C 1
ATOM 1385 O O . LEU A 1 180 ? 0.599 10.984 -2.556 1.00 82.81 180 LEU A O 1
ATOM 1389 N N . VAL A 1 181 ? -1.216 11.754 -1.488 1.00 85.75 181 VAL A N 1
ATOM 1390 C CA . VAL A 1 181 ? -2.073 11.851 -2.686 1.00 85.75 181 VAL A CA 1
ATOM 1391 C C . VAL A 1 181 ? -1.579 12.941 -3.654 1.00 85.75 181 VAL A C 1
ATOM 1393 O O . VAL A 1 181 ? -1.666 12.808 -4.878 1.00 85.75 181 VAL A O 1
ATOM 1396 N N . ALA A 1 182 ? -1.004 14.033 -3.144 1.00 83.44 182 ALA A N 1
ATOM 1397 C CA . ALA A 1 182 ? -0.360 15.028 -3.995 1.00 83.44 182 ALA A CA 1
ATOM 1398 C C . ALA A 1 182 ? 0.871 14.436 -4.705 1.00 83.44 182 ALA A C 1
ATOM 1400 O O . ALA A 1 182 ? 1.012 14.631 -5.913 1.00 83.44 182 ALA A O 1
ATOM 1401 N N . LYS A 1 183 ? 1.712 13.683 -3.977 1.00 80.38 183 LYS A N 1
ATOM 1402 C CA . LYS A 1 183 ? 2.929 13.022 -4.483 1.00 80.38 183 LYS A CA 1
ATOM 1403 C C . LYS A 1 183 ? 2.651 11.857 -5.435 1.00 80.38 183 LYS A C 1
ATOM 1405 O O . LYS A 1 183 ? 3.477 11.630 -6.318 1.00 80.38 183 LYS A O 1
ATOM 1410 N N . SER A 1 184 ? 1.524 11.155 -5.287 1.00 77.12 184 SER A N 1
ATOM 1411 C CA . SER A 1 184 ? 1.137 10.058 -6.189 1.00 77.12 184 SER A CA 1
ATOM 1412 C C . SER A 1 184 ? 0.898 10.543 -7.619 1.00 77.12 184 SER A C 1
ATOM 1414 O O . SER A 1 184 ? 1.077 9.792 -8.569 1.00 77.12 184 SER A O 1
ATOM 1416 N N . GLY A 1 185 ? 0.553 11.824 -7.789 1.00 73.69 185 GLY A N 1
ATOM 1417 C CA . GLY A 1 185 ? 0.451 12.457 -9.099 1.00 73.69 185 GLY A CA 1
ATOM 1418 C C . GLY A 1 185 ? -0.730 11.995 -9.954 1.00 73.69 185 GLY A C 1
ATOM 1419 O O . GLY A 1 185 ? -0.737 12.310 -11.138 1.00 73.69 185 GLY A O 1
ATOM 1420 N N . LEU A 1 186 ? -1.720 11.323 -9.352 1.00 76.81 186 LEU A N 1
ATOM 1421 C CA . LEU A 1 186 ? -2.961 10.911 -10.014 1.00 76.81 186 LEU A CA 1
ATOM 1422 C C . LEU A 1 186 ? -3.662 12.086 -10.723 1.00 76.81 186 LEU A C 1
ATOM 1424 O O . LEU A 1 186 ? -3.716 13.183 -10.141 1.00 76.81 186 LEU A O 1
ATOM 1428 N N . PRO A 1 187 ? -4.241 11.869 -11.919 1.00 74.25 187 PRO A N 1
ATOM 1429 C CA . PRO A 1 187 ? -4.979 12.898 -12.640 1.00 74.25 187 PRO A CA 1
ATOM 1430 C C . PRO A 1 187 ? -6.210 13.349 -11.849 1.00 74.25 187 PRO A C 1
ATOM 1432 O O . PRO A 1 187 ? -6.817 12.597 -11.081 1.00 74.25 187 PRO A O 1
ATOM 1435 N N . THR A 1 188 ? -6.575 14.611 -12.035 1.00 76.12 188 THR A N 1
ATOM 1436 C CA . THR A 1 188 ? -7.655 15.283 -11.300 1.00 76.12 188 THR A CA 1
ATOM 1437 C C . THR A 1 188 ? -9.016 14.650 -11.584 1.00 76.12 188 THR A C 1
ATOM 1439 O O . THR A 1 188 ? -9.866 14.612 -10.702 1.00 76.12 188 THR A O 1
ATOM 1442 N N . GLU A 1 189 ? -9.179 14.038 -12.758 1.00 79.50 189 GLU A N 1
ATOM 1443 C CA . GLU A 1 189 ? -10.345 13.247 -13.165 1.00 79.50 189 GLU A CA 1
ATOM 1444 C C . GLU A 1 189 ? -10.559 12.005 -12.292 1.00 79.50 189 GLU A C 1
ATOM 1446 O O . GLU A 1 189 ? -11.687 11.700 -11.910 1.00 79.50 189 GLU A O 1
ATOM 1451 N N . VAL A 1 190 ? -9.482 11.293 -11.943 1.00 79.62 190 VAL A N 1
ATOM 1452 C CA . VAL A 1 190 ? -9.553 10.120 -11.057 1.00 79.62 190 VAL A CA 1
ATOM 1453 C C . VAL A 1 190 ? -9.814 10.580 -9.629 1.00 79.62 190 VAL A C 1
ATOM 1455 O O . VAL A 1 190 ? -10.689 10.038 -8.959 1.00 79.62 190 VAL A O 1
ATOM 1458 N N . LEU A 1 191 ? -9.141 11.643 -9.182 1.00 82.12 191 LEU A N 1
ATOM 1459 C CA . LEU A 1 191 ? -9.396 12.220 -7.861 1.00 82.12 191 LEU A CA 1
ATOM 1460 C C . LEU A 1 191 ? -10.850 12.688 -7.718 1.00 82.12 191 LEU A C 1
ATOM 1462 O O . LEU A 1 191 ? -11.458 12.438 -6.685 1.00 82.12 191 LEU A O 1
ATOM 1466 N N . ALA A 1 192 ? -11.436 13.297 -8.750 1.00 82.00 192 ALA A N 1
ATOM 1467 C CA . ALA A 1 192 ? -12.817 13.776 -8.734 1.00 82.00 192 ALA A CA 1
ATOM 1468 C C . ALA A 1 192 ? -13.864 12.652 -8.631 1.00 82.00 192 ALA A C 1
ATOM 1470 O O . ALA A 1 192 ? -14.973 12.905 -8.166 1.00 82.00 192 ALA A O 1
ATOM 1471 N N . LYS A 1 193 ? -13.527 11.414 -9.024 1.00 84.50 193 LYS A N 1
ATOM 1472 C CA . LYS A 1 193 ? -14.415 10.250 -8.847 1.00 84.50 193 LYS A CA 1
ATOM 1473 C C . LYS A 1 193 ? -14.472 9.768 -7.398 1.00 84.50 193 LYS A C 1
ATOM 1475 O O . LYS A 1 193 ? -15.510 9.277 -6.968 1.00 84.50 193 LYS A O 1
ATOM 1480 N N . HIS A 1 194 ? -13.373 9.906 -6.659 1.00 81.31 194 HIS A N 1
ATOM 1481 C CA . HIS A 1 194 ? -13.235 9.352 -5.309 1.00 81.31 194 HIS A CA 1
ATOM 1482 C C . HIS A 1 194 ? -13.280 10.411 -4.202 1.00 81.31 194 HIS A C 1
ATOM 1484 O O . HIS A 1 194 ? -13.538 10.070 -3.053 1.00 81.31 194 HIS A O 1
ATOM 1490 N N . LEU A 1 195 ? -13.041 11.690 -4.512 1.00 85.38 195 LEU A N 1
ATOM 1491 C CA . LEU A 1 195 ? -12.912 12.774 -3.539 1.00 85.38 195 LEU A CA 1
ATOM 1492 C C . LEU A 1 195 ? -13.849 13.947 -3.863 1.00 85.38 195 LEU A C 1
ATOM 1494 O O . LEU A 1 195 ? -14.038 14.300 -5.027 1.00 85.38 195 LEU A O 1
ATOM 1498 N N . PRO A 1 196 ? -14.389 14.630 -2.837 1.00 85.38 196 PRO A N 1
ATOM 1499 C CA . PRO A 1 196 ? -15.188 15.831 -3.042 1.00 85.38 196 PRO A CA 1
ATOM 1500 C C . PRO A 1 196 ? -14.342 16.987 -3.601 1.00 85.38 196 PRO A C 1
ATOM 1502 O O . PRO A 1 196 ? -13.175 17.154 -3.239 1.00 85.38 196 PRO A O 1
ATOM 1505 N N . ILE A 1 197 ? -14.974 17.847 -4.407 1.00 83.50 197 ILE A N 1
ATOM 1506 C CA . ILE A 1 197 ? -14.344 18.950 -5.165 1.00 83.50 197 ILE A CA 1
ATOM 1507 C C . ILE A 1 197 ? -13.443 19.834 -4.285 1.00 83.50 197 ILE A C 1
ATOM 1509 O O . ILE A 1 197 ? -12.320 20.160 -4.661 1.00 83.50 197 ILE A O 1
ATOM 1513 N N . ASN A 1 198 ? -13.889 20.156 -3.066 1.00 83.88 198 ASN A N 1
ATOM 1514 C CA . ASN A 1 198 ? -13.129 20.982 -2.119 1.00 83.88 198 ASN A CA 1
ATOM 1515 C C . ASN A 1 198 ? -11.795 20.345 -1.687 1.00 83.88 198 ASN A C 1
ATOM 1517 O O . ASN A 1 198 ? -10.835 21.051 -1.385 1.00 83.88 198 ASN A O 1
ATOM 1521 N N . VAL A 1 199 ? -11.734 19.012 -1.618 1.00 86.19 199 VAL A N 1
ATOM 1522 C CA . VAL A 1 199 ? -10.515 18.276 -1.257 1.00 86.19 199 VAL A CA 1
ATOM 1523 C C . VAL A 1 199 ? -9.584 18.181 -2.463 1.00 86.19 199 VAL A C 1
ATOM 1525 O O . VAL A 1 199 ? -8.384 18.390 -2.303 1.00 86.19 199 VAL A O 1
ATOM 1528 N N . VAL A 1 200 ? -10.129 17.960 -3.664 1.00 85.81 200 VAL A N 1
ATOM 1529 C CA . VAL A 1 200 ? -9.357 17.933 -4.919 1.00 85.81 200 VAL A CA 1
ATOM 1530 C C . VAL A 1 200 ? -8.668 19.276 -5.169 1.00 85.81 200 VAL A C 1
ATOM 1532 O O . VAL A 1 200 ? -7.448 19.305 -5.320 1.00 85.81 200 VAL A O 1
ATOM 1535 N N . ALA A 1 201 ? -9.402 20.390 -5.075 1.00 84.50 201 ALA A N 1
ATOM 1536 C CA . ALA A 1 201 ? -8.839 21.737 -5.220 1.00 84.50 201 ALA A CA 1
ATOM 1537 C C . ALA A 1 201 ? -7.699 22.001 -4.220 1.00 84.50 201 ALA A C 1
ATOM 1539 O O . ALA A 1 201 ? -6.692 22.636 -4.535 1.00 84.50 201 ALA A O 1
ATOM 1540 N N . LYS A 1 202 ? -7.816 21.462 -2.999 1.00 83.75 202 LYS A N 1
ATOM 1541 C CA . LYS A 1 202 ? -6.773 21.606 -1.984 1.00 83.75 202 LYS A CA 1
ATOM 1542 C C . LYS A 1 202 ? -5.530 20.764 -2.284 1.00 83.75 202 LYS A C 1
ATOM 1544 O O . LYS A 1 202 ? -4.417 21.211 -2.011 1.00 83.75 202 LYS A O 1
ATOM 1549 N N . ILE A 1 203 ? -5.701 19.569 -2.847 1.00 86.12 203 ILE A N 1
ATOM 1550 C CA . ILE A 1 203 ? -4.591 18.729 -3.320 1.00 86.12 203 ILE A CA 1
ATOM 1551 C C . ILE A 1 203 ? -3.867 19.416 -4.485 1.00 86.12 203 ILE A C 1
ATOM 1553 O O . ILE A 1 203 ? -2.638 19.426 -4.510 1.00 86.12 203 ILE A O 1
ATOM 1557 N N . GLU A 1 204 ? -4.595 20.038 -5.413 1.00 83.31 204 GLU A N 1
ATOM 1558 C CA . GLU A 1 204 ? -4.006 20.827 -6.503 1.00 83.31 204 GLU A CA 1
ATOM 1559 C C . GLU A 1 204 ? -3.194 22.017 -5.980 1.00 83.31 204 GLU A C 1
ATOM 1561 O O . GLU A 1 204 ? -2.060 22.225 -6.410 1.00 83.31 204 GLU A O 1
ATOM 1566 N N . GLU A 1 205 ? -3.710 22.748 -4.987 1.00 84.81 205 GLU A N 1
ATOM 1567 C CA . GLU A 1 205 ? -2.968 23.828 -4.324 1.00 84.81 205 GLU A CA 1
ATOM 1568 C C . GLU A 1 205 ? -1.658 23.312 -3.694 1.00 84.81 205 GLU A C 1
ATOM 1570 O O . GLU A 1 205 ? -0.615 23.964 -3.780 1.00 84.81 205 GLU A O 1
ATOM 1575 N N . LEU A 1 206 ? -1.680 22.122 -3.080 1.00 82.94 206 LEU A N 1
ATOM 1576 C CA . LEU A 1 206 ? -0.480 21.483 -2.526 1.00 82.94 206 LEU A CA 1
ATOM 1577 C C . LEU A 1 206 ? 0.510 21.057 -3.619 1.00 82.94 206 LEU A C 1
ATOM 1579 O O . LEU A 1 206 ? 1.723 21.191 -3.427 1.00 82.94 206 LEU A O 1
ATOM 1583 N N . ARG A 1 207 ? 0.019 20.586 -4.772 1.00 82.06 207 ARG A N 1
ATOM 1584 C CA . ARG A 1 207 ? 0.849 20.280 -5.948 1.00 82.06 207 ARG A CA 1
ATOM 1585 C C . ARG A 1 207 ? 1.524 21.545 -6.482 1.00 82.06 207 ARG A C 1
ATOM 1587 O O . ARG A 1 207 ? 2.739 21.557 -6.630 1.00 82.06 207 ARG A O 1
ATOM 1594 N N . LEU A 1 208 ? 0.785 22.644 -6.630 1.00 78.62 208 LEU A N 1
ATOM 1595 C CA . LEU A 1 208 ? 1.328 23.948 -7.033 1.00 78.62 208 LEU A CA 1
ATOM 1596 C C . LEU A 1 208 ? 2.400 24.460 -6.058 1.00 78.62 208 LEU A C 1
ATOM 1598 O O . LEU A 1 208 ? 3.480 24.867 -6.482 1.00 78.62 208 LEU A O 1
ATOM 1602 N N . LYS A 1 209 ? 2.153 24.390 -4.743 1.00 74.50 209 LYS A N 1
ATOM 1603 C CA . LYS A 1 209 ? 3.129 24.814 -3.721 1.00 74.50 209 LYS A CA 1
ATOM 1604 C C . LYS A 1 209 ? 4.403 23.974 -3.736 1.00 74.50 209 LYS A C 1
ATOM 1606 O O . LYS A 1 209 ? 5.495 24.525 -3.624 1.00 74.50 209 LYS A O 1
ATOM 1611 N N . SER A 1 210 ? 4.278 22.658 -3.898 1.00 65.38 210 SER A N 1
ATOM 1612 C CA . SER A 1 210 ? 5.440 21.768 -4.004 1.00 65.38 210 SER A CA 1
ATOM 1613 C C . SER A 1 210 ? 6.223 21.976 -5.308 1.00 65.38 210 SER A C 1
ATOM 1615 O O . SER A 1 210 ? 7.449 21.882 -5.291 1.00 65.38 210 SER A O 1
ATOM 1617 N N . SER A 1 211 ? 5.561 22.377 -6.399 1.00 59.69 211 SER A N 1
ATOM 1618 C CA . SER A 1 211 ? 6.224 22.820 -7.634 1.00 59.69 211 SER A CA 1
ATOM 1619 C C . SER A 1 211 ? 6.960 24.161 -7.485 1.00 59.69 211 SER A C 1
ATOM 1621 O O . SER A 1 211 ? 8.023 24.336 -8.076 1.00 59.69 211 SER A O 1
ATOM 1623 N N . ILE A 1 212 ? 6.445 25.100 -6.680 1.00 54.28 212 ILE A N 1
ATOM 1624 C CA . ILE A 1 212 ? 7.071 26.418 -6.453 1.00 54.28 212 ILE A CA 1
ATOM 1625 C C . ILE A 1 212 ? 8.330 26.307 -5.576 1.00 54.28 212 ILE A C 1
ATOM 1627 O O . ILE A 1 212 ? 9.337 26.942 -5.880 1.00 54.28 212 ILE A O 1
ATOM 1631 N N . VAL A 1 213 ? 8.324 25.458 -4.541 1.00 48.31 213 VAL A N 1
ATOM 1632 C CA . VAL A 1 213 ? 9.503 25.224 -3.675 1.00 48.31 213 VAL A CA 1
ATOM 1633 C C . VAL A 1 213 ? 10.670 24.590 -4.448 1.00 48.31 213 VAL A C 1
ATOM 1635 O O . VAL A 1 213 ? 11.831 24.826 -4.129 1.00 48.31 213 VAL A O 1
ATOM 1638 N N . CYS A 1 214 ? 10.392 23.841 -5.518 1.00 40.69 214 CYS A N 1
ATOM 1639 C CA . CYS A 1 214 ? 11.433 23.272 -6.376 1.00 40.69 214 CYS A CA 1
ATOM 1640 C C . CYS A 1 214 ? 12.081 24.307 -7.322 1.00 40.69 214 CYS A C 1
ATOM 1642 O O . CYS A 1 214 ? 13.149 24.041 -7.867 1.00 40.69 214 CYS A O 1
ATOM 1644 N N . ARG A 1 215 ? 11.471 25.492 -7.506 1.00 41.06 215 ARG A N 1
ATOM 1645 C CA . ARG A 1 215 ? 12.013 26.588 -8.335 1.00 41.06 215 ARG A CA 1
ATOM 1646 C C . ARG A 1 215 ? 12.937 27.548 -7.574 1.00 41.06 215 ARG A C 1
ATOM 1648 O O . ARG A 1 215 ? 13.605 28.349 -8.214 1.00 41.06 215 ARG A O 1
ATOM 1655 N N . SER A 1 216 ? 13.016 27.484 -6.242 1.00 37.66 216 SER A N 1
ATOM 1656 C CA . SER A 1 216 ? 13.786 28.451 -5.437 1.00 37.66 216 SER A CA 1
ATOM 1657 C C . SER A 1 216 ? 15.260 28.087 -5.185 1.00 37.66 216 SER A C 1
ATOM 1659 O O . SER A 1 216 ? 15.927 28.812 -4.455 1.00 37.66 216 SER A O 1
ATOM 1661 N N . ILE A 1 217 ? 15.787 26.993 -5.758 1.00 44.88 217 ILE A N 1
ATOM 1662 C CA . ILE A 1 217 ? 17.195 26.557 -5.571 1.00 44.88 217 ILE A CA 1
ATOM 1663 C C . ILE A 1 217 ? 18.056 26.757 -6.840 1.00 44.88 217 ILE A C 1
ATOM 1665 O O . ILE A 1 217 ? 19.251 26.481 -6.841 1.00 44.88 217 ILE A O 1
ATOM 1669 N N . THR A 1 218 ? 17.512 27.336 -7.912 1.00 37.72 218 THR A N 1
ATOM 1670 C CA . THR A 1 218 ? 18.286 27.684 -9.119 1.00 37.72 218 THR A CA 1
ATOM 1671 C C . THR A 1 218 ? 18.181 29.183 -9.412 1.00 37.72 218 THR A C 1
ATOM 1673 O O . THR A 1 218 ? 17.069 29.713 -9.371 1.00 37.72 218 THR A O 1
ATOM 1676 N N . PRO A 1 219 ? 19.298 29.890 -9.682 1.00 34.03 219 PRO A N 1
ATOM 1677 C CA . PRO A 1 219 ? 19.279 31.329 -9.930 1.00 34.03 219 PRO A CA 1
ATOM 1678 C C . PRO A 1 219 ? 18.511 31.657 -11.225 1.00 34.03 219 PRO A C 1
ATOM 1680 O O . PRO A 1 219 ? 18.329 30.783 -12.076 1.00 34.03 219 PRO A O 1
ATOM 1683 N N . PRO A 1 220 ? 18.019 32.901 -11.374 1.00 42.25 220 PRO A N 1
ATOM 1684 C CA . PRO A 1 220 ? 16.994 33.224 -12.347 1.00 42.25 220 PRO A CA 1
ATOM 1685 C C . PRO A 1 220 ? 17.616 33.370 -13.733 1.00 42.25 220 PRO A C 1
ATOM 1687 O O . PRO A 1 220 ? 18.280 34.360 -14.027 1.00 42.25 220 PRO A O 1
ATOM 1690 N N . HIS A 1 221 ? 17.340 32.417 -14.615 1.00 35.38 221 HIS A N 1
ATOM 1691 C CA . HIS A 1 221 ? 17.264 32.726 -16.033 1.00 35.38 221 HIS A CA 1
ATOM 1692 C C . HIS A 1 221 ? 15.791 32.868 -16.392 1.00 35.38 221 HIS A C 1
ATOM 1694 O O . HIS A 1 221 ? 15.001 31.937 -16.248 1.00 35.38 221 HIS A O 1
ATOM 1700 N N . HIS A 1 222 ? 15.434 34.092 -16.781 1.00 44.56 222 HIS A N 1
ATOM 1701 C CA . HIS A 1 222 ? 14.214 34.417 -17.501 1.00 44.56 222 HIS A CA 1
ATOM 1702 C C . HIS A 1 222 ? 13.905 33.319 -18.516 1.00 44.56 222 HIS A C 1
ATOM 1704 O O . HIS A 1 222 ? 14.755 33.063 -19.356 1.00 44.56 222 HIS A O 1
ATOM 1710 N N . HIS A 1 223 ? 12.715 32.723 -18.465 1.00 35.38 223 HIS A N 1
ATOM 1711 C CA . HIS A 1 223 ? 11.950 32.452 -19.675 1.00 35.38 223 HIS A CA 1
ATOM 1712 C C . HIS A 1 223 ? 10.472 32.236 -19.360 1.00 35.38 223 HIS A C 1
ATOM 1714 O O . HIS A 1 223 ? 10.077 31.696 -18.326 1.00 35.38 223 HIS A O 1
ATOM 1720 N N . ASP A 1 224 ? 9.695 32.772 -20.286 1.00 31.64 224 ASP A N 1
ATOM 1721 C CA . ASP A 1 224 ? 8.264 32.948 -20.292 1.00 31.64 224 ASP A CA 1
ATOM 1722 C C . ASP A 1 224 ? 7.448 31.662 -20.174 1.00 31.64 224 ASP A C 1
ATOM 1724 O O . ASP A 1 224 ? 7.854 30.557 -20.529 1.00 31.64 224 ASP A O 1
ATOM 1728 N N . HIS A 1 225 ? 6.213 31.885 -19.739 1.00 46.06 225 HIS A N 1
ATOM 1729 C CA . HIS A 1 225 ? 5.060 31.0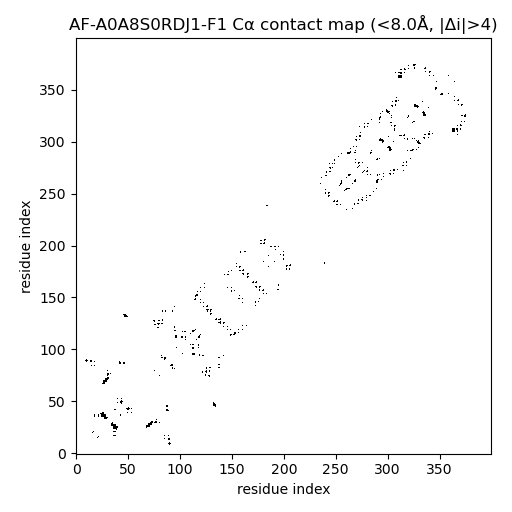21 -19.914 1.00 46.06 225 HIS A CA 1
ATOM 1730 C C . HIS A 1 225 ? 4.989 30.363 -21.304 1.00 46.06 225 HIS A C 1
ATOM 1732 O O . HIS A 1 225 ? 4.482 30.965 -22.242 1.00 46.06 225 HIS A O 1
ATOM 1738 N N . THR A 1 226 ? 5.366 29.086 -21.395 1.00 36.03 226 THR A N 1
ATOM 1739 C CA . THR A 1 226 ? 4.764 28.096 -22.306 1.00 36.03 226 THR A CA 1
ATOM 1740 C C . THR A 1 226 ? 4.885 26.709 -21.662 1.00 36.03 226 THR A C 1
ATOM 1742 O O . THR A 1 226 ? 5.956 26.118 -21.627 1.00 36.03 226 THR A O 1
ATOM 1745 N N . GLY A 1 227 ? 3.801 26.191 -21.074 1.00 47.81 227 GLY A N 1
ATOM 1746 C CA . GLY A 1 227 ? 3.766 24.809 -20.579 1.00 47.81 227 GLY A CA 1
ATOM 1747 C C . GLY A 1 227 ? 3.787 23.852 -21.767 1.00 47.81 227 GLY A C 1
ATOM 1748 O O . GLY A 1 227 ? 2.772 23.690 -22.442 1.00 47.81 227 GLY A O 1
ATOM 1749 N N . SER A 1 228 ? 4.954 23.285 -22.059 1.00 46.22 228 SER A N 1
ATOM 1750 C CA . SER A 1 228 ? 5.177 22.368 -23.177 1.00 46.22 228 SER A CA 1
ATOM 1751 C C . SER A 1 228 ? 4.830 20.935 -22.768 1.00 46.22 228 SER A C 1
ATOM 1753 O O . SER A 1 228 ? 5.079 20.532 -21.633 1.00 46.22 228 SER A O 1
ATOM 1755 N N . ALA A 1 229 ? 4.310 20.132 -23.702 1.00 52.94 229 ALA A N 1
ATOM 1756 C CA . ALA A 1 229 ? 4.048 18.697 -23.524 1.00 52.94 229 ALA A CA 1
ATOM 1757 C C . ALA A 1 229 ? 5.264 17.906 -22.983 1.00 52.94 229 ALA A C 1
ATOM 1759 O O . ALA A 1 229 ? 5.088 16.856 -22.367 1.00 52.94 229 ALA A O 1
ATOM 1760 N N . SER A 1 230 ? 6.478 18.442 -23.155 1.00 56.44 230 SER A N 1
ATOM 1761 C CA . SER A 1 230 ? 7.726 17.907 -22.593 1.00 56.44 230 SER A CA 1
ATOM 1762 C C . SER A 1 230 ? 7.715 17.826 -21.061 1.00 56.44 230 SER A C 1
ATOM 1764 O O . SER A 1 230 ? 8.127 16.813 -20.505 1.00 56.44 230 SER A O 1
ATOM 1766 N N . ASP A 1 231 ? 7.177 18.837 -20.369 1.00 65.31 231 ASP A N 1
ATOM 1767 C CA . ASP A 1 231 ? 7.185 18.887 -18.898 1.00 65.31 231 ASP A CA 1
ATOM 1768 C C . ASP A 1 231 ? 6.288 17.801 -18.282 1.00 65.31 231 ASP A C 1
ATOM 1770 O O . ASP A 1 231 ? 6.556 17.285 -17.189 1.00 65.31 231 ASP A O 1
ATOM 1774 N N . LEU A 1 232 ? 5.205 17.447 -18.985 1.00 69.00 232 LEU A N 1
ATOM 1775 C CA . LEU A 1 232 ? 4.273 16.408 -18.561 1.00 69.00 232 LEU A CA 1
ATOM 1776 C C . LEU A 1 232 ? 4.890 15.015 -18.724 1.00 69.00 232 LEU A C 1
ATOM 1778 O O . LEU A 1 232 ? 4.789 14.204 -17.804 1.00 69.00 232 LEU A O 1
ATOM 1782 N N . GLU A 1 233 ? 5.562 14.753 -19.846 1.00 71.38 233 GLU A N 1
ATOM 1783 C CA . GLU A 1 233 ? 6.271 13.489 -20.073 1.00 71.38 233 GLU A CA 1
ATOM 1784 C C . GLU A 1 233 ? 7.442 13.314 -19.094 1.00 71.38 233 GLU A C 1
ATOM 1786 O O . GLU A 1 233 ? 7.550 12.270 -18.451 1.00 71.38 233 GLU A O 1
ATOM 1791 N N . ASP A 1 234 ? 8.223 14.362 -18.822 1.00 79.00 234 ASP A N 1
ATOM 1792 C CA . ASP A 1 234 ? 9.287 14.321 -17.806 1.00 79.00 234 ASP A CA 1
ATOM 1793 C C . ASP A 1 234 ? 8.748 14.055 -16.393 1.00 79.00 234 ASP A C 1
ATOM 1795 O O . ASP A 1 234 ? 9.395 13.428 -15.543 1.00 79.00 234 ASP A O 1
ATOM 1799 N N . GLN A 1 235 ? 7.538 14.532 -16.098 1.00 79.88 235 GLN A N 1
ATOM 1800 C CA . GLN A 1 235 ? 6.864 14.236 -14.841 1.00 79.88 235 GLN A CA 1
ATOM 1801 C C . GLN A 1 235 ? 6.382 12.778 -14.770 1.00 79.88 235 GLN A C 1
ATOM 1803 O O . GLN A 1 235 ? 6.481 12.169 -13.696 1.00 79.88 235 GLN A O 1
ATOM 1808 N N . LYS A 1 236 ? 5.898 12.211 -15.881 1.00 79.88 236 LYS A N 1
ATOM 1809 C CA . LYS A 1 236 ? 5.517 10.795 -15.974 1.00 79.88 236 LYS A CA 1
ATOM 1810 C C . LYS A 1 236 ? 6.734 9.881 -15.826 1.00 79.88 236 LYS A C 1
ATOM 1812 O O . LYS A 1 236 ? 6.696 8.970 -15.002 1.00 79.88 236 LYS A O 1
ATOM 1817 N N . ILE A 1 237 ? 7.841 10.178 -16.512 1.00 84.88 237 ILE A N 1
ATOM 1818 C CA . ILE A 1 237 ? 9.097 9.412 -16.421 1.00 84.88 237 ILE A CA 1
ATOM 1819 C C . ILE A 1 237 ? 9.592 9.363 -14.971 1.00 84.88 237 ILE A C 1
ATOM 1821 O O . ILE A 1 237 ? 9.927 8.296 -14.457 1.00 84.88 237 ILE A O 1
ATOM 1825 N N . ARG A 1 238 ? 9.577 10.499 -14.260 1.00 84.75 238 ARG A N 1
ATOM 1826 C CA . ARG A 1 238 ? 9.978 10.551 -12.843 1.00 84.75 238 ARG A CA 1
ATOM 1827 C C . ARG A 1 238 ? 9.073 9.727 -11.926 1.00 84.75 238 ARG A C 1
ATOM 1829 O O . ARG A 1 238 ? 9.572 9.127 -10.976 1.00 84.75 238 ARG A O 1
ATOM 1836 N N . ARG A 1 239 ? 7.757 9.703 -12.172 1.00 86.25 239 ARG A N 1
ATOM 1837 C CA . ARG A 1 239 ? 6.830 8.858 -11.396 1.00 86.25 239 ARG A CA 1
ATOM 1838 C C . ARG A 1 239 ? 7.067 7.380 -11.660 1.00 86.25 239 ARG A C 1
ATOM 1840 O O . ARG A 1 239 ? 7.171 6.623 -10.703 1.00 86.25 239 ARG A O 1
ATOM 1847 N N . MET A 1 240 ? 7.216 7.008 -12.927 1.00 90.19 240 MET A N 1
ATOM 1848 C CA . MET A 1 240 ? 7.502 5.638 -13.336 1.00 90.19 240 MET A CA 1
ATOM 1849 C C . MET A 1 240 ? 8.790 5.125 -12.681 1.00 90.19 240 MET A C 1
ATOM 1851 O O . MET A 1 240 ? 8.771 4.063 -12.074 1.00 90.19 240 MET A O 1
ATOM 1855 N N . ARG A 1 241 ? 9.889 5.895 -12.717 1.00 88.56 241 ARG A N 1
ATOM 1856 C CA . ARG A 1 241 ? 11.159 5.495 -12.076 1.00 88.56 241 ARG A CA 1
ATOM 1857 C C . ARG A 1 241 ? 11.003 5.224 -10.581 1.00 88.56 241 ARG A C 1
ATOM 1859 O O . ARG A 1 241 ? 11.480 4.207 -10.096 1.00 88.56 241 ARG A O 1
ATOM 1866 N N . ARG A 1 242 ? 10.268 6.085 -9.868 1.00 84.94 242 ARG A N 1
ATOM 1867 C CA . ARG A 1 242 ? 9.985 5.880 -8.441 1.00 84.94 242 ARG A CA 1
ATOM 1868 C C . ARG A 1 242 ? 9.150 4.621 -8.193 1.00 84.94 242 ARG A C 1
ATOM 1870 O O . ARG A 1 242 ? 9.414 3.922 -7.226 1.00 84.94 242 ARG A O 1
ATOM 1877 N N . ALA A 1 243 ? 8.166 4.346 -9.050 1.00 86.25 243 ALA A N 1
ATOM 1878 C CA . ALA A 1 243 ? 7.346 3.139 -8.954 1.00 86.25 243 ALA A CA 1
ATOM 1879 C C . ALA A 1 243 ? 8.192 1.868 -9.140 1.00 86.25 243 ALA A C 1
ATOM 1881 O O . ALA A 1 243 ? 8.044 0.917 -8.379 1.00 86.25 243 ALA A O 1
ATOM 1882 N N . LEU A 1 244 ? 9.132 1.880 -10.091 1.00 88.25 244 LEU A N 1
ATOM 1883 C CA . LEU A 1 244 ? 10.072 0.777 -10.311 1.00 88.25 244 LEU A CA 1
ATOM 1884 C C . LEU A 1 244 ? 10.991 0.562 -9.100 1.00 88.25 244 LEU A C 1
ATOM 1886 O O . LEU A 1 244 ? 11.136 -0.566 -8.635 1.00 88.25 244 LEU A O 1
ATOM 1890 N N . GLU A 1 245 ? 11.543 1.636 -8.529 1.00 86.56 245 GLU A N 1
ATOM 1891 C CA . GLU A 1 245 ? 12.358 1.571 -7.305 1.00 86.56 245 GLU A CA 1
ATOM 1892 C C . GLU A 1 245 ? 11.580 1.028 -6.100 1.00 86.56 245 GLU A C 1
ATOM 1894 O O . GLU A 1 245 ? 12.130 0.282 -5.292 1.00 86.56 245 GLU A O 1
ATOM 1899 N N . SER A 1 246 ? 10.294 1.372 -5.978 1.00 83.69 246 SER A N 1
ATOM 1900 C CA . SER A 1 246 ? 9.418 0.850 -4.926 1.00 83.69 246 SER A CA 1
ATOM 1901 C C . SER A 1 246 ? 8.789 -0.507 -5.254 1.00 83.69 246 SER A C 1
ATOM 1903 O O . SER A 1 246 ? 7.975 -0.986 -4.469 1.00 83.69 246 SER A O 1
ATOM 1905 N N . SER A 1 247 ? 9.148 -1.130 -6.385 1.00 88.44 247 SER A N 1
ATOM 1906 C CA . SER A 1 247 ? 8.563 -2.390 -6.876 1.00 88.44 247 SER A CA 1
ATOM 1907 C C . SER A 1 247 ? 7.032 -2.354 -7.052 1.00 88.44 247 SER A C 1
ATOM 1909 O O . SER A 1 247 ? 6.360 -3.377 -6.936 1.00 88.44 247 SER A O 1
ATOM 1911 N N . ASP A 1 248 ? 6.466 -1.181 -7.346 1.00 87.69 248 ASP A N 1
ATOM 1912 C CA . ASP A 1 248 ? 5.032 -0.970 -7.579 1.00 87.69 248 ASP A CA 1
ATOM 1913 C C . ASP A 1 248 ? 4.698 -1.142 -9.070 1.00 87.69 248 ASP A C 1
ATOM 1915 O O . ASP A 1 248 ? 4.514 -0.184 -9.826 1.00 87.69 248 ASP A O 1
ATOM 1919 N N . VAL A 1 249 ? 4.689 -2.400 -9.517 1.00 86.81 249 VAL A N 1
ATOM 1920 C CA . VAL A 1 249 ? 4.460 -2.759 -10.928 1.00 86.81 249 VAL A CA 1
ATOM 1921 C C . VAL A 1 249 ? 3.023 -2.457 -11.362 1.00 86.81 249 VAL A C 1
ATOM 1923 O O . VAL A 1 249 ? 2.791 -2.091 -12.515 1.00 86.81 249 VAL A O 1
ATOM 1926 N N . GLU A 1 250 ? 2.056 -2.544 -10.447 1.00 85.25 250 GLU A N 1
ATOM 1927 C CA . GLU A 1 250 ? 0.656 -2.250 -10.762 1.00 85.25 250 GLU A CA 1
ATOM 1928 C C . GLU A 1 250 ? 0.468 -0.762 -11.082 1.00 85.25 250 GLU A C 1
ATOM 1930 O O . GLU A 1 250 ? -0.230 -0.417 -12.036 1.00 85.25 250 GLU A O 1
ATOM 1935 N N . LEU A 1 251 ? 1.165 0.134 -10.373 1.00 83.81 251 LEU A N 1
ATOM 1936 C CA . LEU A 1 251 ? 1.186 1.548 -10.737 1.00 83.81 251 LEU A CA 1
ATOM 1937 C C . LEU A 1 251 ? 1.787 1.770 -12.132 1.00 83.81 251 LEU A C 1
ATOM 1939 O O . LEU A 1 251 ? 1.231 2.540 -12.914 1.00 83.81 251 LEU A O 1
ATOM 1943 N N . VAL A 1 252 ? 2.873 1.074 -12.485 1.00 86.00 252 VAL A N 1
ATOM 1944 C CA . VAL A 1 252 ? 3.462 1.159 -13.836 1.00 86.00 252 VAL A CA 1
ATOM 1945 C C . VAL A 1 252 ? 2.462 0.688 -14.896 1.00 86.00 252 VAL A C 1
ATOM 1947 O O . VAL A 1 252 ? 2.266 1.370 -15.902 1.00 86.00 252 VAL A O 1
ATOM 1950 N N . LYS A 1 253 ? 1.753 -0.416 -14.648 1.00 83.75 253 LYS A N 1
ATOM 1951 C CA . LYS A 1 253 ? 0.685 -0.922 -15.520 1.00 83.75 253 LYS A CA 1
ATOM 1952 C C . LYS A 1 253 ? -0.450 0.085 -15.701 1.00 83.75 253 LYS A C 1
ATOM 1954 O O . LYS A 1 253 ? -0.872 0.333 -16.831 1.00 83.75 253 LYS A O 1
ATOM 1959 N N . LEU A 1 254 ? -0.907 0.718 -14.622 1.00 83.00 254 LEU A N 1
ATOM 1960 C CA . LEU A 1 254 ? -1.925 1.769 -14.687 1.00 83.00 254 LEU A CA 1
ATOM 1961 C C . LEU A 1 254 ? -1.446 2.991 -15.481 1.00 83.00 254 LEU A C 1
ATOM 1963 O O . LEU A 1 254 ? -2.230 3.575 -16.226 1.00 83.00 254 LEU A O 1
ATOM 1967 N N . MET A 1 255 ? -0.169 3.364 -15.378 1.00 81.38 255 MET A N 1
ATOM 1968 C CA . MET A 1 255 ? 0.401 4.467 -16.160 1.00 81.38 255 MET A CA 1
ATOM 1969 C C . MET A 1 255 ? 0.457 4.144 -17.660 1.00 81.38 255 MET A C 1
ATOM 1971 O O . MET A 1 255 ? 0.162 5.012 -18.483 1.00 81.38 255 MET A O 1
ATOM 1975 N N . VAL A 1 256 ? 0.784 2.903 -18.026 1.00 83.56 256 VAL A N 1
ATOM 1976 C CA . VAL A 1 256 ? 0.782 2.444 -19.425 1.00 83.56 256 VAL A CA 1
ATOM 1977 C C . VAL A 1 256 ? -0.639 2.422 -19.992 1.00 83.56 256 VAL A C 1
ATOM 1979 O O . VAL A 1 256 ? -0.886 2.984 -21.055 1.00 83.56 256 VAL A O 1
ATOM 1982 N N . MET A 1 257 ? -1.590 1.824 -19.268 1.00 77.62 257 MET A N 1
ATOM 1983 C CA . MET A 1 257 ? -2.965 1.638 -19.749 1.00 77.62 257 MET A CA 1
ATOM 1984 C C . MET A 1 257 ? -3.825 2.908 -19.669 1.00 77.62 257 MET A C 1
ATOM 1986 O O . MET A 1 257 ? -4.693 3.112 -20.513 1.00 77.62 257 MET A O 1
ATOM 1990 N N . GLY A 1 258 ? -3.626 3.740 -18.644 1.00 73.88 258 GLY A N 1
ATOM 1991 C CA . GLY A 1 258 ? -4.460 4.910 -18.359 1.00 73.88 258 GLY A CA 1
ATOM 1992 C C . GLY A 1 258 ? -3.887 6.226 -18.880 1.00 73.88 258 GLY A C 1
ATOM 1993 O O . GLY A 1 258 ? -4.611 7.011 -19.484 1.00 73.88 258 GLY A O 1
ATOM 1994 N N . GLU A 1 259 ? -2.591 6.477 -18.665 1.00 73.62 259 GLU A N 1
ATOM 1995 C CA . GLU A 1 259 ? -1.934 7.738 -19.061 1.00 73.62 259 GLU A CA 1
ATOM 1996 C C . GLU A 1 259 ? -1.256 7.664 -20.442 1.00 73.62 259 GLU A C 1
ATOM 1998 O O . GLU A 1 259 ? -0.688 8.662 -20.906 1.00 73.62 259 GLU A O 1
ATOM 2003 N N . GLY A 1 260 ? -1.289 6.490 -21.085 1.00 76.50 260 GLY A N 1
ATOM 2004 C CA . GLY A 1 260 ? -0.633 6.233 -22.367 1.00 76.50 260 GLY A CA 1
ATOM 2005 C C . GLY A 1 260 ? 0.892 6.321 -22.290 1.00 76.50 260 GLY A C 1
ATOM 2006 O O . GLY A 1 260 ? 1.527 6.744 -23.256 1.00 76.50 260 GLY A O 1
ATOM 2007 N N . LEU A 1 261 ? 1.487 5.993 -21.135 1.00 81.88 261 LEU A N 1
ATOM 2008 C CA . LEU A 1 261 ? 2.938 5.997 -20.969 1.00 81.88 261 LEU A CA 1
ATOM 2009 C C . LEU A 1 261 ? 3.579 4.971 -21.910 1.00 81.88 261 LEU A C 1
ATOM 2011 O O . LEU A 1 261 ? 3.289 3.780 -21.831 1.00 81.88 261 LEU A O 1
ATOM 2015 N N . ASN A 1 262 ? 4.499 5.430 -22.754 1.00 85.75 262 ASN A N 1
ATOM 2016 C CA . ASN A 1 262 ? 5.303 4.550 -23.590 1.00 85.75 262 ASN A CA 1
ATOM 2017 C C . ASN A 1 262 ? 6.591 4.167 -22.840 1.00 85.75 262 ASN A C 1
ATOM 2019 O O . ASN A 1 262 ? 7.432 5.034 -22.589 1.00 85.75 262 ASN A O 1
ATOM 2023 N N . LEU A 1 263 ? 6.718 2.883 -22.484 1.00 86.00 263 LEU A N 1
ATOM 2024 C CA . LEU A 1 263 ? 7.844 2.351 -21.705 1.00 86.00 263 LEU A CA 1
ATOM 2025 C C . LEU A 1 263 ? 9.186 2.437 -22.444 1.00 86.00 263 LEU A C 1
ATOM 2027 O O . LEU A 1 263 ? 10.223 2.639 -21.809 1.00 86.00 263 LEU A O 1
ATOM 2031 N N . ASP A 1 264 ? 9.165 2.338 -23.771 1.00 86.06 264 ASP A N 1
ATOM 2032 C CA . ASP A 1 264 ? 10.365 2.411 -24.604 1.00 86.06 264 ASP A CA 1
ATOM 2033 C C . ASP A 1 264 ? 10.893 3.842 -24.657 1.00 86.06 264 ASP A C 1
ATOM 2035 O O . ASP A 1 264 ? 12.067 4.100 -24.413 1.00 86.06 264 ASP A O 1
ATOM 2039 N N . LYS A 1 265 ? 10.011 4.823 -24.878 1.00 85.38 265 LYS A N 1
ATOM 2040 C CA . LYS A 1 265 ? 10.391 6.245 -24.873 1.00 85.38 265 LYS A CA 1
ATOM 2041 C C . LYS A 1 265 ? 10.858 6.718 -23.500 1.00 85.38 265 LYS A C 1
ATOM 2043 O O . LYS A 1 265 ? 11.746 7.564 -23.422 1.00 85.38 265 LYS A O 1
ATOM 2048 N N . SER A 1 266 ? 10.270 6.195 -22.426 1.00 84.81 266 SER A N 1
ATOM 2049 C CA . SER A 1 266 ? 10.653 6.534 -21.052 1.00 84.81 266 SER A CA 1
ATOM 2050 C C . SER A 1 266 ? 11.887 5.775 -20.554 1.00 84.81 266 SER A C 1
ATOM 2052 O O . SER A 1 266 ? 12.370 6.075 -19.455 1.00 84.81 266 SER A O 1
ATOM 2054 N N . LEU A 1 267 ? 12.412 4.833 -21.350 1.00 90.12 267 LEU A N 1
ATOM 2055 C CA . LEU A 1 267 ? 13.562 3.989 -21.017 1.00 90.12 267 LEU A CA 1
ATOM 2056 C C . LEU A 1 267 ? 13.339 3.174 -19.738 1.00 90.12 267 LEU A C 1
ATOM 2058 O O . LEU A 1 267 ? 14.252 2.999 -18.928 1.00 90.12 267 LEU A O 1
ATOM 2062 N N . ALA A 1 268 ? 12.104 2.708 -19.535 1.00 90.00 268 ALA A N 1
ATOM 2063 C CA . ALA A 1 268 ? 11.687 2.010 -18.325 1.00 90.00 268 ALA A CA 1
ATOM 2064 C C . ALA A 1 268 ? 12.510 0.743 -18.084 1.00 90.00 268 ALA A C 1
ATOM 2066 O O . ALA A 1 268 ? 13.007 0.525 -16.979 1.00 90.00 268 ALA A O 1
ATOM 2067 N N . LEU A 1 269 ? 12.682 -0.065 -19.134 1.00 92.81 269 LEU A N 1
ATOM 2068 C CA . LEU A 1 269 ? 13.381 -1.340 -19.057 1.00 92.81 269 LEU A CA 1
ATOM 2069 C C . LEU A 1 269 ? 14.887 -1.145 -18.829 1.00 92.81 269 LEU A C 1
ATOM 2071 O O . LEU A 1 269 ? 15.454 -1.799 -17.958 1.00 92.81 269 LEU A O 1
ATOM 2075 N N . HIS A 1 270 ? 15.523 -0.190 -19.520 1.00 91.56 270 HIS A N 1
ATOM 2076 C CA . HIS A 1 270 ? 16.927 0.176 -19.279 1.00 91.56 270 HIS A CA 1
ATOM 2077 C C . HIS A 1 270 ? 17.151 0.620 -17.835 1.00 91.56 270 HIS A C 1
ATOM 2079 O O . HIS A 1 270 ? 18.094 0.166 -17.193 1.00 91.56 270 HIS A O 1
ATOM 2085 N N . TYR A 1 271 ? 16.257 1.463 -17.308 1.00 90.50 271 TYR A N 1
ATOM 2086 C CA . TYR A 1 271 ? 16.343 1.933 -15.928 1.00 90.50 271 TYR A CA 1
ATOM 2087 C C . TYR A 1 271 ? 16.167 0.804 -14.911 1.00 90.50 271 TYR A C 1
ATOM 2089 O O . TYR A 1 271 ? 16.913 0.742 -13.935 1.00 90.50 271 TYR A O 1
ATOM 2097 N N . ALA A 1 272 ? 15.191 -0.080 -15.138 1.00 92.19 272 ALA A N 1
ATOM 2098 C CA . ALA A 1 272 ? 14.901 -1.198 -14.250 1.00 92.19 272 ALA A CA 1
ATOM 2099 C C . ALA A 1 272 ? 16.059 -2.203 -14.196 1.00 92.19 272 ALA A C 1
ATOM 2101 O O . ALA A 1 272 ? 16.399 -2.677 -13.116 1.00 92.19 272 ALA A O 1
ATOM 2102 N N . VAL A 1 273 ? 16.699 -2.489 -15.333 1.00 92.50 273 VAL A N 1
ATOM 2103 C CA . VAL A 1 273 ? 17.877 -3.369 -15.381 1.00 92.50 273 VAL A CA 1
ATOM 2104 C C . VAL A 1 273 ? 19.050 -2.774 -14.601 1.00 92.50 273 VAL A C 1
ATOM 2106 O O . VAL A 1 273 ? 19.753 -3.509 -13.914 1.00 92.50 273 VAL A O 1
ATOM 2109 N N . GLU A 1 274 ? 19.241 -1.455 -14.672 1.00 89.44 274 GLU A N 1
ATOM 2110 C CA . GLU A 1 274 ? 20.341 -0.767 -13.991 1.00 89.44 274 GLU A CA 1
ATOM 2111 C C . GLU A 1 274 ? 20.115 -0.600 -12.476 1.00 89.44 274 GLU A C 1
ATOM 2113 O O . GLU A 1 274 ? 21.065 -0.709 -11.702 1.00 89.44 274 GLU A O 1
ATOM 2118 N N . ASN A 1 275 ? 18.872 -0.350 -12.041 1.00 88.56 275 ASN A N 1
ATOM 2119 C CA . ASN A 1 275 ? 18.587 0.144 -10.685 1.00 88.56 275 ASN A CA 1
ATOM 2120 C C . ASN A 1 275 ? 17.608 -0.712 -9.857 1.00 88.56 275 ASN A C 1
ATOM 2122 O O . ASN A 1 275 ? 17.431 -0.434 -8.670 1.00 88.56 275 ASN A O 1
ATOM 2126 N N . CYS A 1 276 ? 16.948 -1.720 -10.435 1.00 90.75 276 CYS A N 1
ATOM 2127 C CA . CYS A 1 276 ? 15.891 -2.488 -9.763 1.00 90.75 276 CYS A CA 1
ATOM 2128 C C . CYS A 1 276 ? 16.239 -3.979 -9.607 1.00 90.75 276 CYS A C 1
ATOM 2130 O O . CYS A 1 276 ? 17.285 -4.453 -10.050 1.00 90.75 276 CYS A O 1
ATOM 2132 N N . SER A 1 277 ? 15.367 -4.730 -8.923 1.00 90.69 277 SER A N 1
ATOM 2133 C CA . SER A 1 277 ? 15.536 -6.174 -8.732 1.00 90.69 277 SER A CA 1
ATOM 2134 C C . SER A 1 277 ? 15.072 -6.980 -9.950 1.00 90.69 277 SER A C 1
ATOM 2136 O O . SER A 1 277 ? 14.298 -6.506 -10.787 1.00 90.69 277 SER A O 1
ATOM 2138 N N . ARG A 1 278 ? 15.531 -8.236 -10.030 1.00 91.88 278 ARG A N 1
ATOM 2139 C CA . ARG A 1 278 ? 15.191 -9.186 -11.102 1.00 91.88 278 ARG A CA 1
ATOM 2140 C C . ARG A 1 278 ? 13.677 -9.349 -11.264 1.00 91.88 278 ARG A C 1
ATOM 2142 O O . ARG A 1 278 ? 13.179 -9.459 -12.380 1.00 91.88 278 ARG A O 1
ATOM 2149 N N . GLU A 1 279 ? 12.949 -9.371 -10.153 1.00 92.25 279 GLU A N 1
ATOM 2150 C CA . GLU A 1 279 ? 11.501 -9.568 -10.115 1.00 92.25 279 GLU A CA 1
ATOM 2151 C C . GLU A 1 279 ? 10.759 -8.395 -10.758 1.00 92.25 279 GLU A C 1
ATOM 2153 O O . GLU A 1 279 ? 9.801 -8.616 -11.494 1.00 92.25 279 GLU A O 1
ATOM 2158 N N . VAL A 1 280 ? 11.230 -7.161 -10.541 1.00 91.44 280 VAL A N 1
ATOM 2159 C CA . VAL A 1 280 ? 10.653 -5.960 -11.162 1.00 91.44 280 VAL A CA 1
ATOM 2160 C C . VAL A 1 280 ? 10.861 -5.987 -12.672 1.00 91.44 280 VAL A C 1
ATOM 2162 O O . VAL A 1 280 ? 9.921 -5.730 -13.419 1.00 91.44 280 VAL A O 1
ATOM 2165 N N . VAL A 1 281 ? 12.066 -6.344 -13.130 1.00 93.38 281 VAL A N 1
ATOM 2166 C CA . VAL A 1 281 ? 12.372 -6.473 -14.566 1.00 93.38 281 VAL A CA 1
ATOM 2167 C C . VAL A 1 281 ? 11.491 -7.543 -15.206 1.00 93.38 281 VAL A C 1
ATOM 2169 O O . VAL A 1 281 ? 10.868 -7.286 -16.232 1.00 93.38 281 VAL A O 1
ATOM 2172 N N . LYS A 1 282 ? 11.373 -8.713 -14.570 1.00 93.19 282 LYS A N 1
ATOM 2173 C CA . LYS A 1 282 ? 10.508 -9.795 -15.048 1.00 93.19 282 LYS A CA 1
ATOM 2174 C C . LYS A 1 282 ? 9.049 -9.347 -15.155 1.00 93.19 282 LYS A C 1
ATOM 2176 O O . LYS A 1 282 ? 8.432 -9.526 -16.197 1.00 93.19 282 LYS A O 1
ATOM 2181 N N . ALA A 1 283 ? 8.517 -8.709 -14.117 1.00 90.19 283 ALA A N 1
ATOM 2182 C CA . ALA A 1 283 ? 7.136 -8.243 -14.111 1.00 90.19 283 ALA A CA 1
ATOM 2183 C C . ALA A 1 283 ? 6.879 -7.130 -15.152 1.00 90.19 283 ALA A C 1
ATOM 2185 O O . ALA A 1 283 ? 5.800 -7.068 -15.737 1.00 90.19 283 ALA A O 1
ATOM 2186 N N . LEU A 1 284 ? 7.875 -6.277 -15.430 1.00 90.62 284 LEU A N 1
ATOM 2187 C CA . LEU A 1 284 ? 7.800 -5.279 -16.502 1.00 90.62 284 LEU A CA 1
ATOM 2188 C C . LEU A 1 284 ? 7.732 -5.937 -17.889 1.00 90.62 284 LEU A C 1
ATOM 2190 O O . LEU A 1 284 ? 6.974 -5.487 -18.744 1.00 90.62 284 LEU A O 1
ATOM 2194 N N . LEU A 1 285 ? 8.511 -6.999 -18.108 1.00 92.19 285 LEU A N 1
ATOM 2195 C CA . LEU A 1 285 ? 8.530 -7.756 -19.362 1.00 92.19 285 LEU A CA 1
ATOM 2196 C C . LEU A 1 285 ? 7.239 -8.561 -19.561 1.00 92.19 285 LEU A C 1
ATOM 2198 O O . LEU A 1 285 ? 6.699 -8.597 -20.663 1.00 92.19 285 LEU A O 1
ATOM 2202 N N . GLU A 1 286 ? 6.694 -9.141 -18.489 1.00 91.50 286 GLU A N 1
ATOM 2203 C CA . GLU A 1 286 ? 5.394 -9.829 -18.495 1.00 91.50 286 GLU A CA 1
ATOM 2204 C C . GLU A 1 286 ? 4.221 -8.895 -18.833 1.00 91.50 286 GLU A C 1
ATOM 2206 O O . GLU A 1 286 ? 3.179 -9.359 -19.298 1.00 91.50 286 GLU A O 1
ATOM 2211 N N . LEU A 1 287 ? 4.387 -7.579 -18.661 1.00 86.88 287 LEU A N 1
ATOM 2212 C CA . LEU A 1 287 ? 3.397 -6.591 -19.087 1.00 86.88 287 LEU A CA 1
ATOM 2213 C C . LEU A 1 287 ? 3.243 -6.533 -20.619 1.00 86.88 287 LEU A C 1
ATOM 2215 O O . LEU A 1 287 ? 2.206 -6.086 -21.107 1.00 86.88 287 LEU A O 1
ATOM 2219 N N . GLY A 1 288 ? 4.268 -6.947 -21.375 1.00 84.19 288 GLY A N 1
ATOM 2220 C CA . GLY A 1 288 ? 4.258 -6.985 -22.842 1.00 84.19 288 GLY A CA 1
ATOM 2221 C C . GLY A 1 288 ? 4.185 -5.614 -23.527 1.00 84.19 288 GLY A C 1
ATOM 2222 O O . GLY A 1 288 ? 3.887 -5.539 -24.714 1.00 84.19 288 GLY A O 1
ATOM 2223 N N . ALA A 1 289 ? 4.420 -4.526 -22.786 1.00 85.12 289 ALA A N 1
ATOM 2224 C CA . ALA A 1 289 ? 4.301 -3.149 -23.275 1.00 85.12 289 ALA A CA 1
ATOM 2225 C C . ALA A 1 289 ? 5.652 -2.454 -23.533 1.00 85.12 289 ALA A C 1
ATOM 2227 O O . ALA A 1 289 ? 5.662 -1.283 -23.912 1.00 85.12 289 ALA A O 1
ATOM 2228 N N . ALA A 1 290 ? 6.767 -3.144 -23.283 1.00 88.50 290 ALA A N 1
ATOM 2229 C CA . ALA A 1 290 ? 8.121 -2.670 -23.552 1.00 88.50 290 ALA A CA 1
ATOM 2230 C C . ALA A 1 290 ? 8.818 -3.619 -24.530 1.00 88.50 290 ALA A C 1
ATOM 2232 O O . ALA A 1 290 ? 8.711 -4.839 -24.387 1.00 88.50 290 ALA A O 1
ATOM 2233 N N . ASP A 1 291 ? 9.556 -3.061 -25.482 1.00 88.31 291 ASP A N 1
ATOM 2234 C CA . ASP A 1 291 ? 10.418 -3.813 -26.383 1.00 88.31 291 ASP A CA 1
ATOM 2235 C C . ASP A 1 291 ? 11.759 -4.118 -25.698 1.00 88.31 291 ASP A C 1
ATOM 2237 O O . ASP A 1 291 ? 12.539 -3.232 -25.330 1.00 88.31 291 ASP A O 1
ATOM 2241 N N . VAL A 1 292 ? 12.043 -5.412 -25.541 1.00 92.19 292 VAL A N 1
ATOM 2242 C CA . VAL A 1 292 ? 13.257 -5.929 -24.893 1.00 92.19 292 VAL A CA 1
ATOM 2243 C C . VAL A 1 292 ? 14.523 -5.553 -25.664 1.00 92.19 292 VAL A C 1
ATOM 2245 O O . VAL A 1 292 ? 15.605 -5.463 -25.081 1.00 92.19 292 VAL A O 1
ATOM 2248 N N . ASN A 1 293 ? 14.390 -5.283 -26.963 1.00 90.38 293 ASN A N 1
ATOM 2249 C CA . ASN A 1 293 ? 15.488 -4.956 -27.863 1.00 90.38 293 ASN A CA 1
ATOM 2250 C C . ASN A 1 293 ? 15.605 -3.458 -28.153 1.00 90.38 293 ASN A C 1
ATOM 2252 O O . ASN A 1 293 ? 16.455 -3.063 -28.954 1.00 90.38 293 ASN A O 1
ATOM 2256 N N . TYR A 1 294 ? 14.819 -2.613 -27.475 1.00 91.00 294 TYR A N 1
ATOM 2257 C CA . TYR A 1 294 ? 14.799 -1.180 -27.742 1.00 91.00 294 TYR A CA 1
ATOM 2258 C C . TYR A 1 294 ? 16.189 -0.538 -27.529 1.00 91.00 294 TYR A C 1
ATOM 2260 O O . TYR A 1 294 ? 16.740 -0.582 -26.418 1.00 91.00 294 TYR A O 1
ATOM 2268 N N . PRO A 1 295 ? 16.798 0.069 -28.564 1.00 86.88 295 PRO A N 1
ATOM 2269 C CA . PRO A 1 295 ? 18.095 0.718 -28.440 1.00 86.88 295 PRO A CA 1
ATOM 2270 C C . PRO A 1 295 ? 17.936 2.128 -27.863 1.00 86.88 295 PRO A C 1
ATOM 2272 O O . PRO A 1 295 ? 17.157 2.940 -28.359 1.00 86.88 295 PRO A O 1
ATOM 2275 N N . ALA A 1 296 ? 18.720 2.449 -26.834 1.00 82.56 296 ALA A N 1
ATOM 2276 C CA . ALA A 1 296 ? 18.592 3.713 -26.123 1.00 82.56 296 ALA A CA 1
ATOM 2277 C C . ALA A 1 296 ? 19.913 4.373 -25.726 1.00 82.56 296 ALA A C 1
ATOM 2279 O O . ALA A 1 296 ? 20.972 3.748 -25.621 1.00 82.56 296 ALA A O 1
ATOM 2280 N N . GLY A 1 297 ? 19.819 5.674 -25.446 1.00 78.62 297 GLY A N 1
ATOM 2281 C CA . GLY A 1 297 ? 20.943 6.499 -25.024 1.00 78.62 297 GLY A CA 1
ATOM 2282 C C . GLY A 1 297 ? 21.898 6.857 -26.170 1.00 78.62 297 GLY A C 1
ATOM 2283 O O . GLY A 1 297 ? 21.701 6.446 -27.314 1.00 78.62 297 GLY A O 1
ATOM 2284 N N . PRO A 1 298 ? 22.967 7.614 -25.877 1.00 75.38 298 PRO A N 1
ATOM 2285 C CA . PRO A 1 298 ? 23.890 8.134 -26.891 1.00 75.38 298 PRO A CA 1
ATOM 2286 C C . PRO A 1 298 ? 24.683 7.041 -27.623 1.00 75.38 298 PRO A C 1
ATOM 2288 O O . PRO A 1 298 ? 25.250 7.294 -28.679 1.00 75.38 298 PRO A O 1
ATOM 2291 N N . LEU A 1 299 ? 24.730 5.831 -27.062 1.00 78.31 299 LEU A N 1
ATOM 2292 C CA . LEU A 1 299 ? 25.433 4.679 -27.624 1.00 78.31 299 LEU A CA 1
ATOM 2293 C C . LEU A 1 299 ? 24.476 3.665 -28.273 1.00 78.31 299 LEU A C 1
ATOM 2295 O O . LEU A 1 299 ? 24.949 2.708 -28.874 1.00 78.31 299 LEU A O 1
ATOM 2299 N N . GLY A 1 300 ? 23.154 3.844 -28.168 1.00 85.06 300 GLY A N 1
ATOM 2300 C CA . GLY A 1 300 ? 22.181 2.889 -28.710 1.00 85.06 300 GLY A CA 1
ATOM 2301 C C . GLY A 1 300 ? 22.250 1.528 -28.017 1.00 85.06 300 GLY A C 1
ATOM 2302 O O . GLY A 1 300 ? 22.226 0.490 -28.669 1.00 85.06 300 GLY A O 1
ATOM 2303 N N . LYS A 1 301 ? 22.411 1.523 -26.692 1.00 88.62 301 LYS A N 1
ATOM 2304 C CA . LYS A 1 301 ? 22.496 0.297 -25.894 1.00 88.62 301 LYS A CA 1
ATOM 2305 C C . LYS A 1 301 ? 21.109 -0.299 -25.695 1.00 88.62 301 LYS A C 1
ATOM 2307 O O . LYS A 1 301 ? 20.163 0.413 -25.363 1.00 88.62 301 LYS A O 1
ATOM 2312 N N . THR A 1 302 ? 21.006 -1.611 -25.848 1.00 92.69 302 THR A N 1
ATOM 2313 C CA . THR A 1 302 ? 19.821 -2.370 -25.423 1.00 92.69 302 THR A CA 1
ATOM 2314 C C . THR A 1 302 ? 19.914 -2.713 -23.931 1.00 92.69 302 THR A C 1
ATOM 2316 O O . THR A 1 302 ? 21.011 -2.662 -23.360 1.00 92.69 302 THR A O 1
ATOM 2319 N N . PRO A 1 303 ? 18.810 -3.114 -23.284 1.00 93.69 303 PRO A N 1
ATOM 2320 C CA . PRO A 1 303 ? 18.831 -3.615 -21.910 1.00 93.69 303 PRO A CA 1
ATOM 2321 C C . PRO A 1 303 ? 19.845 -4.752 -21.701 1.00 93.69 303 PRO A C 1
ATOM 2323 O O . PRO A 1 303 ? 20.535 -4.786 -20.683 1.00 93.69 303 PRO A O 1
ATOM 2326 N N . LEU A 1 304 ? 20.027 -5.630 -22.699 1.00 94.06 304 LEU A N 1
ATOM 2327 C CA . LEU A 1 304 ? 21.002 -6.725 -22.638 1.00 94.06 304 LEU A CA 1
ATOM 2328 C C . LEU A 1 304 ? 22.462 -6.229 -22.637 1.00 94.06 304 LEU A C 1
ATOM 2330 O O . LEU A 1 304 ? 23.315 -6.840 -21.990 1.00 94.06 304 LEU A O 1
ATOM 2334 N N . HIS A 1 305 ? 22.759 -5.097 -23.291 1.00 91.38 305 HIS A N 1
ATOM 2335 C CA . HIS A 1 305 ? 24.072 -4.449 -23.173 1.00 91.38 305 HIS A CA 1
ATOM 2336 C C . HIS A 1 305 ? 24.315 -3.948 -21.746 1.00 91.38 305 HIS A C 1
ATOM 2338 O O . HIS A 1 305 ? 25.397 -4.162 -21.209 1.00 91.38 305 HIS A O 1
ATOM 2344 N N . ILE A 1 306 ? 23.313 -3.323 -21.119 1.00 90.44 306 ILE A N 1
ATOM 2345 C CA . ILE A 1 306 ? 23.419 -2.811 -19.743 1.00 90.44 306 ILE A CA 1
ATOM 2346 C C . ILE A 1 306 ? 23.624 -3.971 -18.759 1.00 90.44 306 ILE A C 1
ATOM 2348 O O . ILE A 1 306 ? 24.562 -3.945 -17.966 1.00 90.44 306 ILE A O 1
ATOM 2352 N N . ALA A 1 307 ? 22.826 -5.039 -18.867 1.00 92.06 307 ALA A N 1
ATOM 2353 C CA . ALA A 1 307 ? 22.984 -6.236 -18.037 1.00 92.06 307 ALA A CA 1
ATOM 2354 C C . ALA A 1 307 ? 24.376 -6.885 -18.193 1.00 92.06 307 ALA A C 1
ATOM 2356 O O . ALA A 1 307 ? 24.957 -7.370 -17.217 1.00 92.06 307 ALA A O 1
ATOM 2357 N N . SER A 1 308 ? 24.928 -6.848 -19.413 1.00 90.69 308 SER A N 1
ATOM 2358 C CA . SER A 1 308 ? 26.280 -7.325 -19.723 1.00 90.69 308 SER A CA 1
ATOM 2359 C C . SER A 1 308 ? 27.370 -6.466 -19.070 1.00 90.69 308 SER A C 1
ATOM 2361 O O . SER A 1 308 ? 28.334 -7.015 -18.540 1.00 90.69 308 SER A O 1
ATOM 2363 N N . GLU A 1 309 ? 27.212 -5.137 -19.050 1.00 88.00 309 GLU A N 1
ATOM 2364 C CA . GLU A 1 309 ? 28.138 -4.213 -18.371 1.00 88.00 309 GLU A CA 1
ATOM 2365 C C . GLU A 1 309 ? 28.112 -4.373 -16.849 1.00 88.00 309 GLU A C 1
ATOM 2367 O O . GLU A 1 309 ? 29.157 -4.318 -16.201 1.00 88.00 309 GLU A O 1
ATOM 2372 N N . MET A 1 310 ? 26.935 -4.639 -16.281 1.00 86.00 310 MET A N 1
ATOM 2373 C CA . MET A 1 310 ? 26.766 -4.911 -14.850 1.00 86.00 310 MET A CA 1
ATOM 2374 C C . MET A 1 310 ? 27.264 -6.299 -14.428 1.00 86.00 310 MET A C 1
ATOM 2376 O O . MET A 1 310 ? 27.350 -6.576 -13.232 1.00 86.00 310 MET A O 1
ATOM 2380 N N . MET A 1 311 ? 27.565 -7.184 -15.387 1.00 87.94 311 MET A N 1
ATOM 2381 C CA . MET A 1 311 ? 27.930 -8.587 -15.153 1.00 87.94 311 MET A CA 1
ATOM 2382 C C . MET A 1 311 ? 26.906 -9.330 -14.277 1.00 87.94 311 MET A C 1
ATOM 2384 O O . MET A 1 311 ? 27.274 -10.101 -13.388 1.00 87.94 311 MET A O 1
ATOM 2388 N N . SER A 1 312 ? 25.613 -9.088 -14.517 1.00 89.69 312 SER A N 1
ATOM 2389 C CA . SER A 1 312 ? 24.523 -9.701 -13.752 1.00 89.69 312 SER A CA 1
ATOM 2390 C C . SER A 1 312 ? 23.907 -10.878 -14.519 1.00 89.69 312 SER A C 1
ATOM 2392 O O . SER A 1 312 ? 23.086 -10.650 -15.413 1.00 89.69 312 SER A O 1
ATOM 2394 N N . PRO A 1 313 ? 24.260 -12.140 -14.197 1.00 90.50 313 PRO A N 1
ATOM 2395 C CA . PRO A 1 313 ? 23.748 -13.301 -14.926 1.00 90.50 313 PRO A CA 1
ATOM 2396 C C . PRO A 1 313 ? 22.239 -13.468 -14.747 1.00 90.50 313 PRO A C 1
ATOM 2398 O O . PRO A 1 313 ? 21.564 -13.910 -15.669 1.00 90.50 313 PRO A O 1
ATOM 2401 N N . ASP A 1 314 ? 21.701 -13.060 -13.597 1.00 92.31 314 ASP A N 1
ATOM 2402 C CA . ASP A 1 314 ? 20.265 -13.069 -13.321 1.00 92.31 314 ASP A CA 1
ATOM 2403 C C . ASP A 1 314 ? 19.486 -12.148 -14.267 1.00 92.31 314 ASP A C 1
ATOM 2405 O O . ASP A 1 314 ? 18.445 -12.543 -14.790 1.00 92.31 314 ASP A O 1
ATOM 2409 N N . MET A 1 315 ? 19.999 -10.937 -14.514 1.00 93.44 315 MET A N 1
ATOM 2410 C CA . MET A 1 315 ? 19.371 -9.990 -15.443 1.00 93.44 315 MET A CA 1
ATOM 2411 C C . MET A 1 315 ? 19.524 -10.448 -16.891 1.00 93.44 315 MET A C 1
ATOM 2413 O O . MET A 1 315 ? 18.570 -10.368 -17.659 1.00 93.44 315 MET A O 1
ATOM 2417 N N . VAL A 1 316 ? 20.702 -10.969 -17.255 1.00 94.31 316 VAL A N 1
ATOM 2418 C CA . VAL A 1 316 ? 20.948 -11.550 -18.583 1.00 94.31 316 VAL A CA 1
ATOM 2419 C C . VAL A 1 316 ? 19.980 -12.701 -18.852 1.00 94.31 316 VAL A C 1
ATOM 2421 O O . VAL A 1 316 ? 19.345 -12.714 -19.899 1.00 94.31 316 VAL A O 1
ATOM 2424 N N . ALA A 1 317 ? 19.819 -13.626 -17.903 1.00 93.81 317 ALA A N 1
ATOM 2425 C CA . ALA A 1 317 ? 18.903 -14.753 -18.039 1.00 93.81 317 ALA A CA 1
ATOM 2426 C C . ALA A 1 317 ? 17.454 -14.288 -18.232 1.00 93.81 317 ALA A C 1
ATOM 2428 O O . ALA A 1 317 ? 16.819 -14.703 -19.190 1.00 93.81 317 ALA A O 1
ATOM 2429 N N . VAL A 1 318 ? 16.954 -13.370 -17.393 1.00 95.44 318 VAL A N 1
ATOM 2430 C CA . VAL A 1 318 ? 15.575 -12.863 -17.528 1.00 95.44 318 VAL A CA 1
ATOM 2431 C C . VAL A 1 318 ? 15.347 -12.170 -18.868 1.00 95.44 318 VAL A C 1
ATOM 2433 O O . VAL A 1 318 ? 14.310 -12.376 -19.485 1.00 95.44 318 VAL A O 1
ATOM 2436 N N . LEU A 1 319 ? 16.295 -11.366 -19.347 1.00 94.19 319 LEU A N 1
ATOM 2437 C CA . LEU A 1 319 ? 16.150 -10.711 -20.647 1.00 94.19 319 LEU A CA 1
ATOM 2438 C C . LEU A 1 319 ? 16.130 -11.735 -21.794 1.00 94.19 319 LEU A C 1
ATOM 2440 O O . LEU A 1 319 ? 15.284 -11.635 -22.678 1.00 94.19 319 LEU A O 1
ATOM 2444 N N . LEU A 1 320 ? 17.017 -12.735 -21.765 1.00 94.06 320 LEU A N 1
ATOM 2445 C CA . LEU A 1 320 ? 17.066 -13.797 -22.777 1.00 94.06 320 LEU A CA 1
ATOM 2446 C C . LEU A 1 320 ? 15.816 -14.695 -22.745 1.00 94.06 320 LEU A C 1
ATOM 2448 O O . LEU A 1 320 ? 15.285 -15.019 -23.805 1.00 94.06 320 LEU A O 1
ATOM 2452 N N . ASP A 1 321 ? 15.304 -15.028 -21.556 1.00 93.00 321 ASP A N 1
ATOM 2453 C CA . ASP A 1 321 ? 14.057 -15.789 -21.370 1.00 93.00 321 ASP A CA 1
ATOM 2454 C C . ASP A 1 321 ? 12.845 -15.067 -21.990 1.00 93.00 321 ASP A C 1
ATOM 2456 O O . ASP A 1 321 ? 11.878 -15.705 -22.399 1.00 93.00 321 ASP A O 1
ATOM 2460 N N . HIS A 1 322 ? 12.909 -13.735 -22.086 1.00 92.94 322 HIS A N 1
ATOM 2461 C CA . HIS A 1 322 ? 11.903 -12.881 -22.719 1.00 92.94 322 HIS A CA 1
ATOM 2462 C C . HIS A 1 322 ? 12.296 -12.439 -24.143 1.00 92.94 322 HIS A C 1
ATOM 2464 O O . HIS A 1 322 ? 11.860 -11.389 -24.610 1.00 92.94 322 HIS A O 1
ATOM 2470 N N . HIS A 1 323 ? 13.087 -13.251 -24.852 1.00 90.38 323 HIS A N 1
ATOM 2471 C CA . HIS A 1 323 ? 13.443 -13.060 -26.265 1.00 90.38 323 HIS A CA 1
ATOM 2472 C C . HIS A 1 323 ? 14.290 -11.807 -26.567 1.00 90.38 323 HIS A C 1
ATOM 2474 O O . HIS A 1 323 ? 14.182 -11.214 -27.645 1.00 90.38 323 HIS A O 1
ATOM 2480 N N . ALA A 1 324 ? 15.167 -11.398 -25.644 1.00 92.12 324 ALA A N 1
ATOM 2481 C CA . ALA A 1 324 ? 16.216 -10.435 -25.972 1.00 92.12 324 ALA A CA 1
ATOM 2482 C C . ALA A 1 324 ? 17.169 -11.013 -27.030 1.00 92.12 324 ALA A C 1
ATOM 2484 O O . ALA A 1 324 ? 17.721 -12.098 -26.849 1.00 92.12 324 ALA A O 1
ATOM 2485 N N . ASP A 1 325 ? 17.416 -10.257 -28.097 1.00 90.31 325 ASP A N 1
ATOM 2486 C CA . ASP A 1 325 ? 18.335 -10.629 -29.163 1.00 90.31 325 ASP A CA 1
ATOM 2487 C C . ASP A 1 325 ? 19.790 -10.267 -28.768 1.00 90.31 325 ASP A C 1
ATOM 2489 O O . ASP A 1 325 ? 20.139 -9.090 -28.590 1.00 90.31 325 ASP A O 1
ATOM 2493 N N . PRO A 1 326 ? 20.682 -11.265 -28.615 1.00 91.56 326 PRO A N 1
ATOM 2494 C CA . PRO A 1 326 ? 22.090 -11.073 -28.284 1.00 91.56 326 PRO A CA 1
ATOM 2495 C C . PRO A 1 326 ? 22.936 -10.555 -29.456 1.00 91.56 326 PRO A C 1
ATOM 2497 O O . PRO A 1 326 ? 24.117 -10.257 -29.256 1.00 91.56 326 PRO A O 1
ATOM 2500 N N . ASN A 1 327 ? 22.377 -10.442 -30.664 1.00 90.19 327 ASN A N 1
ATOM 2501 C CA . ASN A 1 327 ? 23.076 -9.960 -31.854 1.00 90.19 327 ASN A CA 1
ATOM 2502 C C . ASN A 1 327 ? 22.854 -8.468 -32.132 1.00 90.19 327 ASN A C 1
ATOM 2504 O O . ASN A 1 327 ? 23.552 -7.908 -32.988 1.00 90.19 327 ASN A O 1
ATOM 2508 N N . VAL A 1 328 ? 21.955 -7.802 -31.394 1.00 90.00 328 VAL A N 1
ATOM 2509 C CA . VAL A 1 328 ? 21.692 -6.367 -31.568 1.00 90.00 328 VAL A CA 1
ATOM 2510 C C . VAL A 1 328 ? 22.976 -5.568 -31.373 1.00 90.00 328 VAL A C 1
ATOM 2512 O O . VAL A 1 328 ? 23.748 -5.793 -30.439 1.00 90.00 328 VAL A O 1
ATOM 2515 N N . ARG A 1 329 ? 23.208 -4.607 -32.268 1.00 89.00 329 ARG A N 1
ATOM 2516 C CA . ARG A 1 329 ? 24.402 -3.764 -32.266 1.00 89.00 329 ARG A CA 1
ATOM 2517 C C . ARG A 1 329 ? 24.070 -2.361 -31.783 1.00 89.00 329 ARG A C 1
ATOM 2519 O O . ARG A 1 329 ? 23.112 -1.747 -32.240 1.00 89.00 329 ARG A O 1
ATOM 2526 N N . THR A 1 330 ? 24.924 -1.840 -30.913 1.00 86.75 330 THR A N 1
ATOM 2527 C CA . THR A 1 330 ? 25.009 -0.402 -30.615 1.00 86.75 330 THR A CA 1
ATOM 2528 C C . THR A 1 330 ? 25.360 0.414 -31.861 1.00 86.75 330 THR A C 1
ATOM 2530 O O . THR A 1 330 ? 25.822 -0.129 -32.868 1.00 86.75 330 THR A O 1
ATOM 2533 N N . PHE A 1 331 ? 25.259 1.745 -31.776 1.00 86.94 331 PHE A N 1
ATOM 2534 C CA . PHE A 1 331 ? 25.678 2.646 -32.864 1.00 86.94 331 PHE A CA 1
ATOM 2535 C C . PHE A 1 331 ? 27.162 2.510 -33.237 1.00 86.94 331 PHE A C 1
ATOM 2537 O O . PHE A 1 331 ? 27.548 2.800 -34.365 1.00 86.94 331 PHE A O 1
ATOM 2544 N N . ASN A 1 332 ? 27.983 2.000 -32.316 1.00 84.94 332 ASN A N 1
ATOM 2545 C CA . ASN A 1 332 ? 29.401 1.727 -32.543 1.00 84.94 332 ASN A CA 1
ATOM 2546 C C . ASN A 1 332 ? 29.659 0.305 -33.081 1.00 84.94 332 ASN A C 1
ATOM 2548 O O . ASN A 1 332 ? 30.806 -0.133 -33.131 1.00 84.94 332 ASN A O 1
ATOM 2552 N N . GLY A 1 333 ? 28.613 -0.448 -33.436 1.00 87.44 333 GLY A N 1
ATOM 2553 C CA . GLY A 1 333 ? 28.724 -1.819 -33.939 1.00 87.44 333 GLY A CA 1
ATOM 2554 C C . GLY A 1 333 ? 29.056 -2.869 -32.873 1.00 87.44 333 GLY A C 1
ATOM 2555 O O . GLY A 1 333 ? 29.347 -4.012 -33.220 1.00 87.44 333 GLY A O 1
ATOM 2556 N N . ILE A 1 334 ? 29.021 -2.505 -31.589 1.00 89.00 334 ILE A N 1
ATOM 2557 C CA . ILE A 1 334 ? 29.328 -3.392 -30.457 1.00 89.00 334 ILE A CA 1
ATOM 2558 C C . ILE A 1 334 ? 28.070 -4.193 -30.113 1.00 89.00 334 ILE A C 1
ATOM 2560 O O . ILE A 1 334 ? 27.009 -3.586 -29.989 1.00 89.00 334 ILE A O 1
ATOM 2564 N N . THR A 1 335 ? 28.198 -5.515 -29.948 1.00 91.44 335 THR A N 1
ATOM 2565 C CA . THR A 1 335 ? 27.127 -6.402 -29.440 1.00 91.44 335 THR A CA 1
ATOM 2566 C C . THR A 1 335 ? 27.284 -6.657 -27.931 1.00 91.44 335 THR A C 1
ATOM 2568 O O . THR A 1 335 ? 28.388 -6.469 -27.403 1.00 91.44 335 THR A O 1
ATOM 2571 N N . PRO A 1 336 ? 26.259 -7.175 -27.223 1.00 90.81 336 PRO A N 1
ATOM 2572 C CA . PRO A 1 336 ? 26.380 -7.557 -25.814 1.00 90.81 336 PRO A CA 1
ATOM 2573 C C . PRO A 1 336 ? 27.523 -8.555 -25.570 1.00 90.81 336 PRO A C 1
ATOM 2575 O O . PRO A 1 336 ? 28.288 -8.420 -24.615 1.00 90.81 336 PRO A O 1
ATOM 2578 N N . LEU A 1 337 ? 27.726 -9.506 -26.491 1.00 90.69 337 LEU A N 1
ATOM 2579 C CA . LEU A 1 337 ? 28.844 -10.451 -26.418 1.00 90.69 337 LEU A CA 1
ATOM 2580 C C . LEU A 1 337 ? 30.210 -9.754 -26.540 1.00 90.69 337 LEU A C 1
ATOM 2582 O O . LEU A 1 337 ? 31.160 -10.139 -25.856 1.00 90.69 337 LEU A O 1
ATOM 2586 N N . HIS A 1 338 ? 30.329 -8.720 -27.383 1.00 89.44 338 HIS A N 1
ATOM 2587 C CA . HIS A 1 338 ? 31.563 -7.934 -27.477 1.00 89.44 338 HIS A CA 1
ATOM 2588 C C . HIS A 1 338 ? 31.865 -7.212 -26.160 1.00 89.44 338 HIS A C 1
ATOM 2590 O O . HIS A 1 338 ? 33.008 -7.265 -25.716 1.00 89.44 338 HIS A O 1
ATOM 2596 N N . VAL A 1 339 ? 30.856 -6.627 -25.499 1.00 87.31 339 VAL A N 1
ATOM 2597 C CA . VAL A 1 339 ? 31.012 -5.994 -24.175 1.00 87.31 339 VAL A CA 1
ATOM 2598 C C . VAL A 1 339 ? 31.624 -6.976 -23.171 1.00 87.31 339 VAL A C 1
ATOM 2600 O O . VAL A 1 339 ? 32.648 -6.678 -22.556 1.00 87.31 339 VAL A O 1
ATOM 2603 N N . LEU A 1 340 ? 31.057 -8.181 -23.056 1.00 88.31 340 LEU A N 1
ATOM 2604 C CA . LEU A 1 340 ? 31.547 -9.214 -22.136 1.00 88.31 340 LEU A CA 1
ATOM 2605 C C . LEU A 1 340 ? 32.978 -9.669 -22.465 1.00 88.31 340 LEU A C 1
ATOM 2607 O O . LEU A 1 340 ? 33.794 -9.875 -21.561 1.00 88.31 340 LEU A O 1
ATOM 2611 N N . ARG A 1 341 ? 33.323 -9.798 -23.754 1.00 87.88 341 ARG A N 1
ATOM 2612 C CA . ARG A 1 341 ? 34.688 -10.144 -24.191 1.00 87.88 341 ARG A CA 1
ATOM 2613 C C . ARG A 1 341 ? 35.687 -9.039 -23.867 1.00 87.88 341 ARG A C 1
ATOM 2615 O O . ARG A 1 341 ? 36.783 -9.351 -23.403 1.00 87.88 341 ARG A O 1
ATOM 2622 N N . THR A 1 342 ? 35.314 -7.776 -24.065 1.00 85.69 342 THR A N 1
ATOM 2623 C CA . THR A 1 342 ? 36.150 -6.627 -23.701 1.00 85.69 342 THR A CA 1
ATOM 2624 C C . THR A 1 342 ? 36.400 -6.605 -22.197 1.00 85.69 342 THR A C 1
ATOM 2626 O O . THR A 1 342 ? 37.561 -6.585 -21.796 1.00 85.69 342 THR A O 1
ATOM 2629 N N . LEU A 1 343 ? 35.356 -6.759 -21.373 1.00 83.12 343 LEU A N 1
ATOM 2630 C CA . LEU A 1 343 ? 35.484 -6.852 -19.912 1.00 83.12 343 LEU A CA 1
ATOM 2631 C C . LEU A 1 343 ? 36.381 -8.018 -19.474 1.00 83.12 343 LEU A C 1
ATOM 2633 O O . LEU A 1 343 ? 37.210 -7.862 -18.581 1.00 83.12 343 LEU A O 1
ATOM 2637 N N . THR A 1 344 ? 36.270 -9.170 -20.137 1.00 81.69 344 THR A N 1
ATOM 2638 C CA . THR A 1 344 ? 37.123 -10.338 -19.867 1.00 81.69 344 THR A CA 1
ATOM 2639 C C . THR A 1 344 ? 38.581 -10.061 -20.213 1.00 81.69 344 THR A C 1
ATOM 2641 O O . THR A 1 344 ? 39.473 -10.392 -19.437 1.00 81.69 344 THR A O 1
ATOM 2644 N N . SER A 1 345 ? 38.843 -9.428 -21.358 1.00 79.81 345 SER A N 1
ATOM 2645 C CA . SER A 1 345 ? 40.204 -9.052 -21.743 1.00 79.81 345 SER A CA 1
ATOM 2646 C C . SER A 1 345 ? 40.787 -7.990 -20.807 1.00 79.81 345 SER A C 1
ATOM 2648 O O . SER A 1 345 ? 41.912 -8.147 -20.342 1.00 79.81 345 SER A O 1
ATOM 2650 N N . ASP A 1 346 ? 40.018 -6.963 -20.441 1.00 76.31 346 ASP A N 1
ATOM 2651 C CA . ASP A 1 346 ? 40.459 -5.935 -19.499 1.00 76.31 346 ASP A CA 1
ATOM 2652 C C . ASP A 1 346 ? 40.749 -6.535 -18.116 1.00 76.31 346 ASP A C 1
ATOM 2654 O O . ASP A 1 346 ? 41.764 -6.197 -17.507 1.00 76.31 346 ASP A O 1
ATOM 2658 N N . PHE A 1 347 ? 39.932 -7.486 -17.652 1.00 72.81 347 PHE A N 1
ATOM 2659 C CA . PHE A 1 347 ? 40.194 -8.240 -16.426 1.00 72.81 347 PHE A CA 1
ATOM 2660 C C . PHE A 1 347 ? 41.500 -9.049 -16.510 1.00 72.81 347 PHE A C 1
ATOM 2662 O O . PHE A 1 347 ? 42.340 -8.947 -15.616 1.00 72.81 347 PHE A O 1
ATOM 2669 N N . LEU A 1 348 ? 41.709 -9.804 -17.597 1.00 69.56 348 LEU A N 1
ATOM 2670 C CA . LEU A 1 348 ? 42.899 -10.645 -17.791 1.00 69.56 348 LEU A CA 1
ATOM 2671 C C . LEU A 1 348 ? 44.199 -9.840 -17.954 1.00 69.56 348 LEU A C 1
ATOM 2673 O O . LEU A 1 348 ? 45.248 -10.298 -17.506 1.00 69.56 348 LEU A O 1
ATOM 2677 N N . PHE A 1 349 ? 44.150 -8.664 -18.588 1.00 65.06 349 PHE A N 1
ATOM 2678 C CA . PHE A 1 349 ? 45.343 -7.865 -18.894 1.00 65.06 349 PHE A CA 1
ATOM 2679 C C . PHE A 1 349 ? 45.648 -6.764 -17.869 1.00 65.06 349 PHE A C 1
ATOM 2681 O O . PHE A 1 349 ? 46.820 -6.443 -17.676 1.00 65.06 349 PHE A O 1
ATOM 2688 N N . LYS A 1 350 ? 44.637 -6.160 -17.227 1.00 62.22 350 LYS A N 1
ATOM 2689 C CA . LYS A 1 350 ? 44.825 -5.007 -16.320 1.00 62.22 350 LYS A CA 1
ATOM 2690 C C . LYS A 1 350 ? 44.599 -5.334 -14.843 1.00 62.22 350 LYS A C 1
ATOM 2692 O O . LYS A 1 350 ? 44.974 -4.525 -14.000 1.00 62.22 350 LYS A O 1
ATOM 2697 N N . GLY A 1 351 ? 44.008 -6.485 -14.506 1.00 55.66 351 GLY A N 1
ATOM 2698 C CA . GLY A 1 351 ? 43.789 -6.947 -13.127 1.00 55.66 351 GLY A CA 1
ATOM 2699 C C . GLY A 1 351 ? 42.748 -6.156 -12.317 1.00 55.66 351 GLY A C 1
ATOM 2700 O O . GLY A 1 351 ? 42.108 -6.733 -11.443 1.00 55.66 351 GLY A O 1
ATOM 2701 N N . VAL A 1 352 ? 42.532 -4.866 -12.610 1.00 53.31 352 VAL A N 1
ATOM 2702 C CA . VAL A 1 352 ? 41.502 -4.004 -12.006 1.00 53.31 352 VAL A CA 1
ATOM 2703 C C . VAL A 1 352 ? 40.981 -3.014 -13.055 1.00 53.31 352 VAL A C 1
ATOM 2705 O O . VAL A 1 352 ? 41.746 -2.235 -13.624 1.00 53.31 352 VAL A O 1
ATOM 2708 N N . VAL A 1 353 ? 39.667 -3.023 -13.298 1.00 53.69 353 VAL A N 1
ATOM 2709 C CA . VAL A 1 353 ? 38.977 -2.019 -14.125 1.00 53.69 353 VAL A CA 1
ATOM 2710 C C . VAL A 1 353 ? 38.623 -0.815 -13.236 1.00 53.69 353 VAL A C 1
ATOM 2712 O O . VAL A 1 353 ? 38.004 -1.010 -12.187 1.00 53.69 353 VAL A O 1
ATOM 2715 N N . PRO A 1 354 ? 38.984 0.432 -13.600 1.00 44.75 354 PRO A N 1
ATOM 2716 C CA . PRO A 1 354 ? 38.613 1.611 -12.819 1.00 44.75 354 PRO A CA 1
ATOM 2717 C C . PRO A 1 354 ? 37.085 1.752 -12.728 1.00 44.75 354 PRO A C 1
ATOM 2719 O O . PRO A 1 354 ? 36.420 1.880 -13.750 1.00 44.75 354 PRO A O 1
ATOM 2722 N N . GLY A 1 355 ? 36.533 1.735 -11.509 1.00 53.81 355 GLY A N 1
ATOM 2723 C CA . GLY A 1 355 ? 35.098 1.933 -11.250 1.00 53.81 355 GLY A CA 1
ATOM 2724 C C . GLY A 1 355 ? 34.289 0.671 -10.926 1.00 53.81 355 GLY A C 1
ATOM 2725 O O . GLY A 1 355 ? 33.135 0.799 -10.531 1.00 53.81 355 GLY A O 1
ATOM 2726 N N . ILE A 1 356 ? 34.878 -0.528 -11.013 1.00 54.09 356 ILE A N 1
ATOM 2727 C CA . ILE A 1 356 ? 34.220 -1.790 -10.636 1.00 54.09 356 ILE A CA 1
ATOM 2728 C C . ILE A 1 356 ? 34.985 -2.388 -9.454 1.00 54.09 356 ILE A C 1
ATOM 2730 O O . ILE A 1 356 ? 36.101 -2.878 -9.601 1.00 54.09 356 ILE A O 1
ATOM 2734 N N . THR A 1 357 ? 34.408 -2.308 -8.256 1.00 48.81 357 THR A N 1
ATOM 2735 C CA . THR A 1 357 ? 35.090 -2.653 -6.996 1.00 48.81 357 THR A CA 1
ATOM 2736 C C . THR A 1 357 ? 35.257 -4.157 -6.765 1.00 48.81 357 THR A C 1
ATOM 2738 O O . THR A 1 357 ? 36.047 -4.543 -5.906 1.00 48.81 357 THR A O 1
ATOM 2741 N N . HIS A 1 358 ? 34.568 -5.015 -7.527 1.00 56.25 358 HIS A N 1
ATOM 2742 C CA . HIS A 1 358 ? 34.703 -6.469 -7.428 1.00 56.25 358 HIS A CA 1
ATOM 2743 C C . HIS A 1 358 ? 34.182 -7.162 -8.702 1.00 56.25 358 HIS A C 1
ATOM 2745 O O . HIS A 1 358 ? 32.975 -7.314 -8.883 1.00 56.25 358 HIS A O 1
ATOM 2751 N N . ILE A 1 359 ? 35.073 -7.577 -9.608 1.00 62.12 359 ILE A N 1
ATOM 2752 C CA . ILE A 1 359 ? 34.698 -8.436 -10.744 1.00 62.12 359 ILE A CA 1
ATOM 2753 C C . ILE A 1 359 ? 34.684 -9.877 -10.238 1.00 62.12 359 ILE A C 1
ATOM 2755 O O . ILE A 1 359 ? 35.731 -10.433 -9.915 1.00 62.12 359 ILE A O 1
ATOM 2759 N N . GLU A 1 360 ? 33.503 -10.488 -10.158 1.00 70.38 360 GLU A N 1
ATOM 2760 C CA . GLU A 1 360 ? 33.387 -11.916 -9.867 1.00 70.38 360 GLU A CA 1
ATOM 2761 C C . GLU A 1 360 ? 33.586 -12.720 -11.163 1.00 70.38 360 GLU A C 1
ATOM 2763 O O . GLU A 1 360 ? 32.691 -12.734 -12.015 1.00 70.38 360 GLU A O 1
ATOM 2768 N N . PRO A 1 361 ? 34.717 -13.432 -11.332 1.00 73.44 361 PRO A N 1
ATOM 2769 C CA . PRO A 1 361 ? 35.022 -14.139 -12.578 1.00 73.44 361 PRO A CA 1
ATOM 2770 C C . PRO A 1 361 ? 33.974 -15.209 -12.914 1.00 73.44 361 PRO A C 1
ATOM 2772 O O . PRO A 1 361 ? 33.714 -15.480 -14.084 1.00 73.44 361 PRO A O 1
ATOM 2775 N N . ASN A 1 362 ? 33.317 -15.769 -11.893 1.00 81.06 362 ASN A N 1
ATOM 2776 C CA . ASN A 1 362 ? 32.245 -16.748 -12.057 1.00 81.06 362 ASN A CA 1
ATOM 2777 C C . ASN A 1 362 ? 30.988 -16.131 -12.691 1.00 81.06 362 ASN A C 1
ATOM 2779 O O . ASN A 1 362 ? 30.397 -16.743 -13.576 1.00 81.06 362 ASN A O 1
ATOM 2783 N N . LYS A 1 363 ? 30.604 -14.910 -12.287 1.00 85.00 363 LYS A N 1
ATOM 2784 C CA . LYS A 1 363 ? 29.450 -14.198 -12.861 1.00 85.00 363 LYS A CA 1
ATOM 2785 C C . LYS A 1 363 ? 29.724 -13.772 -14.299 1.00 85.00 363 LYS A C 1
ATOM 2787 O O . LYS A 1 363 ? 28.894 -14.013 -15.167 1.00 85.00 363 LYS A O 1
ATOM 2792 N N . LEU A 1 364 ? 30.912 -13.223 -14.569 1.00 84.56 364 LEU A N 1
ATOM 2793 C CA . LEU A 1 364 ? 31.318 -12.826 -15.922 1.00 84.56 364 LEU A CA 1
ATOM 2794 C C . LEU A 1 364 ? 31.352 -14.022 -16.885 1.00 84.56 364 LEU A C 1
ATOM 2796 O O . LEU A 1 364 ? 30.845 -13.929 -18.003 1.00 84.56 364 LEU A O 1
ATOM 2800 N N . ARG A 1 365 ? 31.903 -15.158 -16.438 1.00 86.81 365 ARG A N 1
ATOM 2801 C CA . ARG A 1 365 ? 31.902 -16.406 -17.209 1.00 86.81 365 ARG A CA 1
ATOM 2802 C C . ARG A 1 365 ? 30.483 -16.893 -17.501 1.00 86.81 365 ARG A C 1
ATOM 2804 O O . ARG A 1 365 ? 30.203 -17.258 -18.637 1.00 86.81 365 ARG A O 1
ATOM 2811 N N . LEU A 1 366 ? 29.598 -16.872 -16.505 1.00 90.00 366 LEU A N 1
ATOM 2812 C CA . LEU A 1 366 ? 28.211 -17.296 -16.682 1.00 90.00 366 LEU A CA 1
ATOM 2813 C C . LEU A 1 366 ? 27.463 -16.388 -17.671 1.00 90.00 366 LEU A C 1
ATOM 2815 O O . LEU A 1 366 ? 26.788 -16.891 -18.562 1.00 90.00 366 LEU A O 1
ATOM 2819 N N . CYS A 1 367 ? 27.637 -15.065 -17.584 1.00 90.31 367 CYS A N 1
ATOM 2820 C CA . CYS A 1 367 ? 27.076 -14.129 -18.563 1.00 90.31 367 CYS A CA 1
ATOM 2821 C C . CYS A 1 367 ? 27.579 -14.415 -19.986 1.00 90.31 367 CYS A C 1
ATOM 2823 O O . CYS A 1 367 ? 26.782 -14.421 -20.921 1.00 90.31 367 CYS A O 1
ATOM 2825 N N . LEU A 1 368 ? 28.883 -14.674 -20.155 1.00 90.31 368 LEU A N 1
ATOM 2826 C CA . LEU A 1 368 ? 29.462 -15.058 -21.448 1.00 90.31 368 LEU A CA 1
ATOM 2827 C C . LEU A 1 368 ? 28.807 -16.321 -22.006 1.00 90.31 368 LEU A C 1
ATOM 2829 O O . LEU A 1 368 ? 28.380 -16.316 -23.156 1.00 90.31 368 LEU A O 1
ATOM 2833 N N . GLU A 1 369 ? 28.716 -17.379 -21.198 1.00 91.31 369 GLU A N 1
ATOM 2834 C CA . GLU A 1 369 ? 28.127 -18.653 -21.616 1.00 91.31 369 GLU A CA 1
ATOM 2835 C C . GLU A 1 369 ? 26.645 -18.488 -21.993 1.00 91.31 369 GLU A C 1
ATOM 2837 O O . GLU A 1 369 ? 26.228 -19.008 -23.029 1.00 91.31 369 GLU A O 1
ATOM 2842 N N . LEU A 1 370 ? 25.868 -17.710 -21.228 1.00 92.00 370 LEU A N 1
ATOM 2843 C CA . LEU A 1 370 ? 24.452 -17.437 -21.508 1.00 92.00 370 LEU A CA 1
ATOM 2844 C C . LEU A 1 370 ? 24.253 -16.671 -22.823 1.00 92.00 370 LEU A C 1
ATOM 2846 O O . LEU A 1 370 ? 23.535 -17.143 -23.704 1.00 92.00 370 LEU A O 1
ATOM 2850 N N . VAL A 1 371 ? 24.917 -15.521 -22.989 1.00 91.06 371 VAL A N 1
ATOM 2851 C CA . VAL A 1 371 ? 24.771 -14.692 -24.200 1.00 91.06 371 VAL A CA 1
ATOM 2852 C C . VAL A 1 371 ? 25.308 -15.419 -25.433 1.00 91.06 371 VAL A C 1
ATOM 2854 O O . VAL A 1 371 ? 24.698 -15.360 -26.499 1.00 91.06 371 VAL A O 1
ATOM 2857 N N . GLN A 1 372 ? 26.427 -16.140 -25.306 1.00 91.31 372 GLN A N 1
ATOM 2858 C CA . GLN A 1 372 ? 26.992 -16.910 -26.412 1.00 91.31 372 GLN A CA 1
ATOM 2859 C C . GLN A 1 372 ? 26.077 -18.071 -26.823 1.00 91.31 372 GLN A C 1
ATOM 2861 O O . GLN A 1 372 ? 25.908 -18.317 -28.017 1.00 91.31 372 GLN A O 1
ATOM 2866 N N . SER A 1 373 ? 25.480 -18.772 -25.855 1.00 90.44 373 SER A N 1
ATOM 2867 C CA . SER A 1 373 ? 24.531 -19.855 -26.136 1.00 90.44 373 SER A CA 1
ATOM 2868 C C . SER A 1 373 ? 23.285 -19.323 -26.835 1.00 90.44 373 SER A C 1
ATOM 2870 O O . SER A 1 373 ? 22.894 -19.875 -27.859 1.00 90.44 373 SER A O 1
ATOM 2872 N N . ALA A 1 374 ? 22.718 -18.213 -26.355 1.00 89.56 374 ALA A N 1
ATOM 2873 C CA . ALA A 1 374 ? 21.572 -17.576 -26.998 1.00 89.56 374 ALA A CA 1
ATOM 2874 C C . ALA A 1 374 ? 21.885 -17.136 -28.439 1.00 89.56 374 ALA A C 1
ATOM 2876 O O . ALA A 1 374 ? 21.103 -17.405 -29.348 1.00 89.56 374 ALA A O 1
ATOM 2877 N N . ALA A 1 375 ? 23.062 -16.546 -28.679 1.00 88.00 375 ALA A N 1
ATOM 2878 C CA . ALA A 1 375 ? 23.470 -16.131 -30.022 1.00 88.00 375 ALA A CA 1
ATOM 2879 C C . ALA A 1 375 ? 23.619 -17.321 -30.985 1.00 88.00 375 ALA A C 1
ATOM 2881 O O . ALA A 1 375 ? 23.246 -17.215 -32.153 1.00 88.00 375 ALA A O 1
ATOM 2882 N N . MET A 1 376 ? 24.132 -18.460 -30.498 1.00 85.38 376 MET A N 1
ATOM 2883 C CA . MET A 1 376 ? 24.244 -19.700 -31.276 1.00 85.38 376 MET A CA 1
ATOM 2884 C C . MET A 1 376 ? 22.892 -20.365 -31.567 1.00 85.38 376 MET A C 1
ATOM 2886 O O . MET A 1 376 ? 22.768 -21.049 -32.579 1.00 85.38 376 MET A O 1
ATOM 2890 N N . VAL A 1 377 ? 21.899 -20.218 -30.685 1.00 84.00 377 VAL A N 1
ATOM 2891 C CA . VAL A 1 377 ? 20.548 -20.758 -30.909 1.00 84.00 377 VAL A CA 1
ATOM 2892 C C . VAL A 1 377 ? 19.844 -19.974 -32.013 1.00 84.00 377 VAL A C 1
ATOM 2894 O O . VAL A 1 377 ? 19.397 -20.578 -32.981 1.00 84.00 377 VAL A O 1
ATOM 2897 N N . ILE A 1 378 ? 19.852 -18.643 -31.932 1.00 77.88 378 ILE A N 1
ATOM 2898 C CA . ILE A 1 378 ? 19.173 -17.775 -32.907 1.00 77.88 378 ILE A CA 1
ATOM 2899 C C . ILE A 1 378 ? 19.771 -17.934 -34.313 1.00 77.88 378 ILE A C 1
ATOM 2901 O O . ILE A 1 378 ? 19.041 -18.055 -35.289 1.00 77.88 378 ILE A O 1
ATOM 2905 N N . SER A 1 379 ? 21.097 -18.060 -34.426 1.00 73.75 379 SER A N 1
ATOM 2906 C CA . SER A 1 379 ? 21.746 -18.289 -35.729 1.00 73.75 379 SER A CA 1
ATOM 2907 C C . SER A 1 379 ? 21.426 -19.657 -36.356 1.00 73.75 379 SER A C 1
ATOM 2909 O O . SER A 1 379 ? 21.487 -19.791 -37.573 1.00 73.75 379 SER A O 1
ATOM 2911 N N . ARG A 1 380 ? 21.041 -20.671 -35.566 1.00 71.56 380 ARG A N 1
ATOM 2912 C CA . ARG A 1 380 ? 20.562 -21.966 -36.094 1.00 71.56 380 ARG A CA 1
ATOM 2913 C C . ARG A 1 380 ? 19.100 -21.927 -36.529 1.00 71.56 380 ARG A C 1
ATOM 2915 O O . ARG A 1 380 ? 18.719 -22.695 -37.406 1.00 71.56 380 ARG A O 1
ATOM 2922 N N . GLU A 1 381 ? 18.291 -21.083 -35.896 1.00 63.47 381 GLU A N 1
ATOM 2923 C CA . GLU A 1 381 ? 16.890 -20.877 -36.273 1.00 63.47 381 GLU A CA 1
ATOM 2924 C C . GLU A 1 381 ? 16.790 -20.112 -37.601 1.00 63.47 381 GLU A C 1
ATOM 2926 O O . GLU A 1 381 ? 16.002 -20.500 -38.460 1.00 63.47 381 GLU A O 1
ATOM 2931 N N . GLU A 1 382 ? 17.664 -19.125 -37.831 1.00 58.62 382 GLU A N 1
ATOM 2932 C CA . GLU A 1 382 ? 17.754 -18.388 -39.103 1.00 58.62 382 GLU A CA 1
ATOM 2933 C C . GLU A 1 382 ? 18.184 -19.276 -40.290 1.00 58.62 382 GLU A C 1
ATOM 2935 O O . GLU A 1 382 ? 17.662 -19.124 -41.390 1.00 58.62 382 GLU A O 1
ATOM 2940 N N . GLU A 1 383 ? 19.075 -20.255 -40.086 1.00 53.25 383 GLU A N 1
ATOM 2941 C CA . GLU A 1 383 ? 19.472 -21.217 -41.135 1.00 53.25 383 GLU A CA 1
ATOM 2942 C C . GLU A 1 383 ? 18.402 -22.298 -41.421 1.00 53.25 383 GLU A C 1
ATOM 2944 O O . GLU A 1 383 ? 18.460 -22.979 -42.448 1.00 53.25 383 GLU A O 1
ATOM 2949 N N . GLY A 1 384 ? 17.430 -22.486 -40.520 1.00 48.97 384 GLY A N 1
ATOM 2950 C CA . GLY A 1 384 ? 16.379 -23.502 -40.636 1.00 48.97 384 GLY A CA 1
ATOM 2951 C C . GLY A 1 384 ? 15.144 -23.067 -41.434 1.00 48.97 384 GLY A C 1
ATOM 2952 O O . GLY A 1 384 ? 14.460 -23.928 -41.992 1.00 48.97 384 GLY A O 1
ATOM 2953 N N . ASP A 1 385 ? 14.868 -21.762 -41.514 1.00 46.44 385 ASP A N 1
ATOM 2954 C CA . ASP A 1 385 ? 13.648 -21.218 -42.139 1.00 46.44 385 ASP A CA 1
ATOM 2955 C C . ASP A 1 385 ? 13.777 -21.041 -43.670 1.00 46.44 385 ASP A C 1
ATOM 2957 O O . ASP A 1 385 ? 12.786 -21.075 -44.398 1.00 46.44 385 ASP A O 1
ATOM 2961 N N . ASP A 1 386 ? 15.005 -21.003 -44.201 1.00 45.66 386 ASP A N 1
ATOM 2962 C CA . ASP A 1 386 ? 15.283 -20.964 -45.650 1.00 45.66 386 ASP A CA 1
ATOM 2963 C C . ASP A 1 386 ? 15.073 -22.322 -46.367 1.00 45.66 386 ASP A C 1
ATOM 2965 O O . ASP A 1 386 ? 15.269 -22.432 -47.580 1.00 45.66 386 ASP A O 1
ATOM 2969 N N . ASN A 1 387 ? 14.653 -23.373 -45.648 1.00 43.88 387 ASN A N 1
ATOM 2970 C CA . ASN A 1 387 ? 14.452 -24.726 -46.191 1.00 43.88 387 ASN A CA 1
ATOM 2971 C C . ASN A 1 387 ? 12.993 -25.227 -46.143 1.00 43.88 387 ASN A C 1
ATOM 2973 O O . ASN A 1 387 ? 12.735 -26.418 -46.354 1.00 43.88 387 ASN A O 1
ATOM 2977 N N . ALA A 1 388 ? 12.018 -24.347 -45.895 1.00 37.91 388 ALA A N 1
ATOM 2978 C CA . ALA A 1 388 ? 10.601 -24.698 -45.987 1.00 37.91 388 ALA A CA 1
ATOM 2979 C C . ALA A 1 388 ? 10.150 -24.815 -47.468 1.00 37.91 388 ALA A C 1
ATOM 2981 O O . ALA A 1 388 ? 10.323 -23.871 -48.242 1.00 37.91 388 ALA A O 1
ATOM 2982 N N . PRO A 1 389 ? 9.557 -25.946 -47.912 1.00 39.28 389 PRO A N 1
ATOM 2983 C CA . PRO A 1 389 ? 9.067 -26.078 -49.283 1.00 39.28 389 PRO A CA 1
ATOM 2984 C C . PRO A 1 389 ? 7.818 -25.201 -49.488 1.00 39.28 389 PRO A C 1
ATOM 2986 O O . PRO A 1 389 ? 7.075 -24.963 -48.531 1.00 39.28 389 PRO A O 1
ATOM 2989 N N . PRO A 1 390 ? 7.531 -24.740 -50.722 1.00 39.22 390 PRO A N 1
ATOM 2990 C CA . PRO A 1 390 ? 6.386 -23.879 -50.974 1.00 39.22 390 PRO A CA 1
ATOM 2991 C C . PRO A 1 390 ? 5.098 -24.637 -50.646 1.00 39.22 390 PRO A C 1
ATOM 2993 O O . PRO A 1 390 ? 4.858 -25.748 -51.124 1.00 39.22 390 PRO A O 1
ATOM 2996 N N . SER A 1 391 ? 4.280 -24.016 -49.805 1.00 36.22 391 SER A N 1
ATOM 2997 C CA . SER A 1 391 ? 2.984 -24.496 -49.351 1.00 36.22 391 SER A CA 1
ATOM 2998 C C . SER A 1 391 ? 2.087 -24.871 -50.536 1.00 36.22 391 SER A C 1
ATOM 3000 O O . SER A 1 391 ? 1.677 -24.040 -51.346 1.00 36.22 391 SER A O 1
ATOM 3002 N N . SER A 1 392 ? 1.773 -26.162 -50.637 1.00 34.12 392 SER A N 1
ATOM 3003 C CA . SER A 1 392 ? 0.792 -26.698 -51.572 1.00 34.12 392 SER A CA 1
ATOM 3004 C C . SER A 1 392 ? -0.591 -26.136 -51.248 1.00 34.12 392 SER A C 1
ATOM 3006 O O . SER A 1 392 ? -1.106 -26.329 -50.147 1.00 34.12 392 SER A O 1
ATOM 3008 N N . ALA A 1 393 ? -1.177 -25.460 -52.232 1.00 38.47 393 ALA A N 1
ATOM 3009 C CA . ALA A 1 393 ? -2.526 -24.921 -52.228 1.00 38.47 393 ALA A CA 1
ATOM 3010 C C . ALA A 1 393 ? -3.576 -25.966 -51.807 1.00 38.47 393 ALA A C 1
ATOM 3012 O O . ALA A 1 393 ? -3.805 -26.957 -52.504 1.00 38.47 393 ALA A O 1
ATOM 3013 N N . THR A 1 394 ? -4.269 -25.709 -50.699 1.00 35.19 394 THR A N 1
ATOM 3014 C CA . THR A 1 394 ? -5.469 -26.453 -50.309 1.00 35.19 394 THR A CA 1
ATOM 3015 C C . THR A 1 394 ? -6.670 -25.874 -51.058 1.00 35.19 394 THR A C 1
ATOM 3017 O O . THR A 1 394 ? -7.240 -24.855 -50.670 1.00 35.19 394 THR A O 1
ATOM 3020 N N . PHE A 1 395 ? -7.043 -26.520 -52.162 1.00 37.44 395 PHE A N 1
ATOM 3021 C CA . PHE A 1 395 ? -8.345 -26.347 -52.806 1.00 37.44 395 PHE A CA 1
ATOM 3022 C C . PHE A 1 395 ? -9.456 -26.784 -51.835 1.00 37.44 395 PHE A C 1
ATOM 3024 O O . PHE A 1 395 ? -9.532 -27.956 -51.472 1.00 37.44 395 PHE A O 1
ATOM 3031 N N . TYR A 1 396 ? -10.347 -25.867 -51.456 1.00 34.91 396 TYR A N 1
ATOM 3032 C CA . TYR A 1 396 ? -11.670 -26.202 -50.917 1.00 34.91 396 TYR A CA 1
ATOM 3033 C C . TYR A 1 396 ? -12.703 -26.102 -52.051 1.00 34.91 396 TYR A C 1
ATOM 3035 O O . TYR A 1 396 ? -12.735 -25.071 -52.728 1.00 34.91 396 TYR A O 1
ATOM 3043 N N . PRO A 1 397 ? -13.563 -27.112 -52.284 1.00 42.06 397 PRO A N 1
ATOM 3044 C CA . PRO A 1 397 ? -14.671 -26.972 -53.215 1.00 42.06 397 PRO A CA 1
ATOM 3045 C C . PRO A 1 397 ? -15.823 -26.218 -52.539 1.00 42.06 397 PRO A C 1
ATOM 3047 O O . PRO A 1 397 ? -16.200 -26.515 -51.404 1.00 42.06 397 PRO A O 1
ATOM 3050 N N . GLN A 1 398 ? -16.388 -25.239 -53.247 1.00 39.38 398 GLN A N 1
ATOM 3051 C CA . GLN A 1 398 ? -17.641 -24.600 -52.857 1.00 39.38 398 GLN A CA 1
ATOM 3052 C C . GLN A 1 398 ? -18.806 -25.578 -53.040 1.00 39.38 398 GLN A C 1
ATOM 3054 O O . GLN A 1 398 ? -18.970 -26.164 -54.110 1.00 39.38 398 GLN A O 1
ATOM 3059 N N . ILE A 1 399 ? -19.613 -25.731 -51.993 1.00 44.38 399 ILE A N 1
ATOM 3060 C CA . ILE A 1 399 ? -20.905 -26.416 -52.046 1.00 44.38 399 ILE A CA 1
ATOM 3061 C C . ILE A 1 399 ? -21.952 -25.378 -52.461 1.00 44.38 399 ILE A C 1
ATOM 3063 O O . ILE A 1 399 ? -21.998 -24.285 -51.896 1.00 44.38 399 ILE A O 1
ATOM 3067 N N . SER A 1 400 ? -22.719 -25.733 -53.492 1.00 48.53 400 SER A N 1
ATOM 3068 C CA . SER A 1 400 ? -23.889 -25.012 -54.014 1.00 48.53 400 SER A CA 1
ATOM 3069 C C . SER A 1 400 ? -25.128 -25.281 -53.173 1.00 48.53 400 SER A C 1
ATOM 3071 O O . SER A 1 400 ? -25.250 -26.435 -52.699 1.00 48.53 400 SER A O 1
#

Organism: NCBI:txid158383

pLDDT: mean 78.37, std 16.66, range [31.64, 95.44]

Sequence (400 aa):
MAADENLRSLSLDCLNLLINGQAFSDVTFSVEGRLVHAHRCILAARSLFFRKFFCTAPPSSPRGSNSPAIITVDSVSYEAFLLMLQFLYSGQVSVIPHKHEARPNCGERGCWHTHCTSAVDLALDTLAAARSFGVEQLALQTQKQLASMVEKASIDDVMKVLIASKKQEMHQLWTACSHLVAKSGLPTEVLAKHLPINVVAKIEELRLKSSIVCRSITPPHHHDHTGSASDLEDQKIRRMRRALESSDVELVKLMVMGEGLNLDKSLALHYAVENCSREVVKALLELGAADVNYPAGPLGKTPLHIASEMMSPDMVAVLLDHHADPNVRTFNGITPLHVLRTLTSDFLFKGVVPGITHIEPNKLRLCLELVQSAAMVISREEEGDDNAPPSSATFYPQIS

InterPro domains:
  IPR000210 BTB/POZ domain [PF00651] (18-95)
  IPR000210 BTB/POZ domain [PS50097] (25-97)
  IPR000210 BTB/POZ domain [SM00225] (25-150)
  IPR002110 Ankyrin repeat [PF12796] (243-329)
  IPR002110 Ankyrin repeat [PS50088] (299-331)
  IPR002110 Ankyrin repeat [SM00248] (264-294)
  IPR002110 Ankyrin repeat [SM00248] (299-328)
  IPR011333 SKP1/BTB/POZ domain superfamily [G3DSA:3.30.710.10] (4-183)
  IPR011333 SKP1/BTB/POZ domain superfamily [SSF54695] (7-180)
  IPR024228 Regulatory protein NPR, central domain [PF11900] (185-241)
  IPR036770 Ankyrin repeat-containing domain superfamily [G3DSA:1.25.40.20] (231-347)
  IPR036770 Ankyrin repeat-containing domain superfamily [SSF48403] (238-338)
  IPR044284 Regulatory protein NPR5/6 [PTHR46668] (1-398)
  IPR057250 Zinc finger C2HC, NPR-type [PS52046] (103-117)

Nearest PDB structures (foldseek):
  7mk3-assembly1_A  TM=5.025E-01  e=2.560E-18  Arabidopsis thaliana
  7ozt-assembly1_BBB  TM=7.517E-01  e=3.288E-03  Homo sapiens
  1bi7-assembly1_B-2  TM=6.360E-01  e=6.641E-03  Homo sapiens
  4o1p-assembly2_D  TM=3.530E-01  e=2.418E-03  Sus scrofa
  4o1p-assembly1_B  TM=3.379E-01  e=3.288E-03  Sus scrofa

Mean predicted aligned error: 18.83 Å

Foldseek 3Di:
DVVVVVLQVQLVVLLCCQVPVQVVFLAWEQAPNDIGGDHLVLLLVQFVLSVCVVVPDPPPDPPPDPDRDYHYDHQAHPLLVVQVSSCSRRVDGDLQDDPPDDDVPDDDPDDPSLQELSSLVSLLRNLSVCVVRRNVSSNVVSLVSNLVSLVPHDLLSLLVQLVSCVVVVVVVSVVSSLVVNLVLVDDLVVCVVRDPPVSSVVSVVVNVVVVVVVVPPDDDDDDDDDPDPVVVLVVLLVSLLVCLLVLVLVSVLCCCVPVVNQCLVSVNLLSSLQRHDLVSNLSNLVSVRDDQARQDDPFRDGSLLSNLLVLALSSNVSSVVSPHQQCDATPVRAGSLNSLVVVVVCCVPVVDDPPDPDDDVVSSVSSNVSSVVSNVVVVVVVVPVVPDDPDDDDDDDDDD

Solvent-accessible surface area (backbone atoms only — not comparable to full-atom values): 23190 Å² total; per-residue (Å²): 109,72,68,60,51,54,52,51,49,51,21,51,52,38,41,47,42,56,74,72,31,60,94,73,41,75,38,37,34,33,29,86,86,41,81,45,56,38,48,60,68,56,44,32,74,60,14,66,42,45,34,48,53,64,71,69,49,71,87,85,65,71,97,82,66,96,66,73,72,70,43,79,41,88,90,48,56,54,66,27,50,48,50,50,49,46,26,59,46,40,76,56,74,72,91,52,73,66,93,90,66,83,55,85,92,60,89,58,99,82,62,61,68,73,41,32,67,62,36,51,52,49,45,52,44,31,33,51,36,19,58,78,45,46,27,62,68,56,30,53,51,42,50,55,49,48,54,65,28,48,80,74,31,55,70,69,54,34,50,54,50,31,52,51,22,59,80,64,69,34,64,70,56,28,50,54,34,41,50,51,58,37,70,66,62,69,56,66,72,62,44,56,74,80,40,58,68,77,57,47,57,50,31,50,52,52,42,52,51,57,56,52,65,69,55,75,83,59,83,91,73,90,77,77,98,69,93,52,76,62,62,55,50,58,51,48,42,55,51,46,52,52,28,52,68,68,60,37,59,67,60,47,50,46,37,38,76,71,72,64,51,55,35,62,86,56,39,46,61,50,49,29,65,76,71,42,54,64,66,50,43,49,54,51,55,72,64,68,68,50,65,57,64,51,63,41,73,101,53,27,42,26,40,58,36,53,24,39,75,69,43,36,41,68,51,41,48,54,42,47,78,65,70,35,65,49,75,54,55,22,79,83,68,48,25,32,59,52,53,41,50,50,53,50,50,46,45,76,74,59,74,64,60,95,91,59,95,73,85,54,67,69,37,47,49,48,37,46,54,52,44,51,50,52,42,55,51,53,59,53,52,64,67,55,64,82,69,68,75,84,80,78,82,81,86,77,85,84,83,130

Radius of gyration: 31.9 Å; Cα contacts (8 Å, |Δi|>4): 421; chains: 1; bounding box: 86×61×94 Å